Protein AF-A0A7S3ZC13-F1 (afdb_monomer)

Nearest PDB structures (foldseek):
  8b70-assembly1_B  TM=1.501E-01  e=5.479E-01  Bacillus subtilis
  4a1s-assembly1_B  TM=1.404E-01  e=5.364E+00  Drosophila melanogaster
  8c5v-assembly1_I  TM=1.563E-01  e=8.774E+00  Escherichia coli

InterPro domains:
  IPR002076 ELO family [PF01151] (96-316)
  IPR002076 ELO family [PTHR11157] (96-316)
  IPR002641 Patatin-like phospholipase domain [PS51635] (334-458)
  IPR016035 Acyl transferase/acyl hydrolase/lysophospholipase [SSF52151] (327-449)

Foldseek 3Di:
DPPDPPPDDDDDPDPPPDDDDPPVVVPDPPVVVVVVVVCVVVVLVVPPPVPDQPADPVLQPVLLVVLVVVVVVLVVCLVVVLVVLPDLQAAPDDPVVLVVLLVVLVCCLVVLLVVLVPDDQPPPSLLSSLLSLLVSLLVLLVCLLVQLVVLCVVVVHDQAQWALDSDSSQSSQLSSLNSLLVCLSVVSVVSVSCSSNSVSVVVDPLNSVLSSLSNVLSSVCRNVSVSGTNVSNLSNLVSVLSSVVSVLVNCVSSVPPCSVVCVVVSLVSLLVSLVVQLVRLVRCCVNVRDPNVSSVSSNVSSVVSNVVSVVVVVVVVVVVVVVVVVVVQQADEAEFEADALPLVVCLVVLVCCLPPPVVVDDLSRYAYEYEHSSLVSSLCSLQSHDSVVVVVLSVVCCVVCVPPVVVVVVSVVVVCVVPDDPCSLVSQAQRYKYFDWDQDPDPVRTDTDIDGRHHPPD

Radius of gyration: 31.97 Å; Cα contacts (8 Å, |Δi|>4): 450; chains: 1; bounding box: 85×55×92 Å

Mean predicted aligned error: 16.52 Å

Structure (mmCIF, N/CA/C/O backbone):
data_AF-A0A7S3ZC13-F1
#
_entry.id   AF-A0A7S3ZC13-F1
#
loop_
_atom_site.group_PDB
_atom_site.id
_atom_site.type_symbol
_atom_site.label_atom_id
_atom_site.label_alt_id
_atom_site.label_comp_id
_atom_site.label_asym_id
_atom_site.label_entity_id
_atom_site.label_seq_id
_atom_site.pdbx_PDB_ins_code
_atom_site.Cartn_x
_atom_site.Cartn_y
_atom_site.Cartn_z
_atom_site.occupancy
_atom_site.B_iso_or_equiv
_atom_site.auth_seq_id
_atom_site.auth_comp_id
_atom_site.auth_asym_id
_atom_site.auth_atom_id
_atom_site.pdbx_PDB_model_num
ATOM 1 N N . LYS A 1 1 ? 9.645 36.522 64.845 1.00 43.78 1 LYS A N 1
ATOM 2 C CA . LYS A 1 1 ? 9.062 35.407 64.050 1.00 43.78 1 LYS A CA 1
ATOM 3 C C . LYS A 1 1 ? 9.602 35.444 62.612 1.00 43.78 1 LYS A C 1
ATOM 5 O O . LYS A 1 1 ? 8.869 35.738 61.684 1.00 43.78 1 LYS A O 1
ATOM 10 N N . LYS A 1 2 ? 10.913 35.208 62.450 1.00 34.41 2 LYS A N 1
ATOM 11 C CA . LYS A 1 2 ? 11.690 35.435 61.213 1.00 34.41 2 LYS A CA 1
ATOM 12 C C . LYS A 1 2 ? 12.546 34.200 60.860 1.00 34.41 2 LYS A C 1
ATOM 14 O O . LYS A 1 2 ? 13.740 34.330 60.644 1.00 34.41 2 LYS A O 1
ATOM 19 N N . LYS A 1 3 ? 11.947 32.998 60.901 1.00 32.59 3 LYS A N 1
ATOM 20 C CA . LYS A 1 3 ? 12.591 31.703 60.562 1.00 32.59 3 LYS A CA 1
ATOM 21 C C . LYS A 1 3 ? 11.597 30.631 60.058 1.00 32.59 3 LYS A C 1
ATOM 23 O O . LYS A 1 3 ? 11.705 29.467 60.412 1.00 32.59 3 LYS A O 1
ATOM 28 N N . ALA A 1 4 ? 10.603 31.010 59.253 1.00 34.19 4 ALA A N 1
ATOM 29 C CA . ALA A 1 4 ? 9.695 30.030 58.628 1.00 34.19 4 ALA A CA 1
ATOM 30 C C . ALA A 1 4 ? 9.210 30.439 57.223 1.00 34.19 4 ALA A C 1
ATOM 32 O O . ALA A 1 4 ? 8.147 30.010 56.794 1.00 34.19 4 ALA A O 1
ATOM 33 N N . TYR A 1 5 ? 9.972 31.283 56.515 1.00 33.34 5 TYR A N 1
ATOM 34 C CA . TYR A 1 5 ? 9.630 31.743 55.158 1.00 33.34 5 TYR A CA 1
ATOM 35 C C . TYR A 1 5 ? 10.739 31.474 54.120 1.00 33.34 5 TYR A C 1
ATOM 37 O O . TYR A 1 5 ? 10.639 31.879 52.969 1.00 33.34 5 TYR A O 1
ATOM 45 N N . GLU A 1 6 ? 11.783 30.733 54.499 1.00 33.25 6 GLU A N 1
ATOM 46 C CA . GLU A 1 6 ? 12.906 30.366 53.629 1.00 33.25 6 GLU A CA 1
ATOM 47 C C . GLU A 1 6 ? 13.154 28.856 53.725 1.00 33.25 6 GLU A C 1
ATOM 49 O O . GLU A 1 6 ? 14.005 28.421 54.489 1.00 33.25 6 GLU A O 1
ATOM 54 N N . ALA A 1 7 ? 12.350 28.054 53.018 1.00 32.09 7 ALA A N 1
ATOM 55 C CA . ALA A 1 7 ? 12.712 26.711 52.530 1.00 32.09 7 ALA A CA 1
ATOM 56 C C . ALA A 1 7 ? 11.503 26.032 51.862 1.00 32.09 7 ALA A C 1
ATOM 58 O O . ALA A 1 7 ? 10.883 25.144 52.441 1.00 32.09 7 ALA A O 1
ATOM 59 N N . LYS A 1 8 ? 11.161 26.473 50.645 1.00 30.19 8 LYS A N 1
ATOM 60 C CA . LYS A 1 8 ? 10.723 25.628 49.509 1.00 30.19 8 LYS A CA 1
ATOM 61 C C . LYS A 1 8 ? 10.371 26.522 48.313 1.00 30.19 8 LYS A C 1
ATOM 63 O O . LYS A 1 8 ? 9.253 26.548 47.817 1.00 30.19 8 LYS A O 1
ATOM 68 N N . GLN A 1 9 ? 11.378 27.265 47.855 1.00 28.39 9 GLN A N 1
ATOM 69 C CA . GLN A 1 9 ? 11.476 27.676 46.460 1.00 28.39 9 GLN A CA 1
ATOM 70 C C . GLN A 1 9 ? 11.998 26.475 45.661 1.00 28.39 9 GLN A C 1
ATOM 72 O O . GLN A 1 9 ? 13.132 26.045 45.857 1.00 28.39 9 GLN A O 1
ATOM 77 N N . ALA A 1 10 ? 11.182 25.951 44.755 1.00 30.58 10 ALA A N 1
ATOM 78 C CA . ALA A 1 10 ? 11.646 25.246 43.568 1.00 30.58 10 ALA A CA 1
ATOM 79 C C . ALA A 1 10 ? 10.995 25.969 42.380 1.00 30.58 10 ALA A C 1
ATOM 81 O O . ALA A 1 10 ? 9.771 25.915 42.264 1.00 30.58 10 ALA A O 1
ATOM 82 N N . PRO A 1 11 ? 11.746 26.719 41.555 1.00 35.06 11 PRO A N 1
ATOM 83 C CA . PRO A 1 11 ? 11.148 27.455 40.457 1.00 35.06 11 PRO A CA 1
ATOM 84 C C . PRO A 1 11 ? 10.954 26.548 39.239 1.00 35.06 11 PRO A C 1
ATOM 86 O O . PRO A 1 11 ? 11.891 25.910 38.751 1.00 35.06 11 PRO A O 1
ATOM 89 N N . GLU A 1 12 ? 9.718 26.542 38.740 1.00 30.53 12 GLU A N 1
ATOM 90 C CA . GLU A 1 12 ? 9.363 26.197 37.368 1.00 30.53 12 GLU A CA 1
ATOM 91 C C . GLU A 1 12 ? 10.327 26.894 36.397 1.00 30.53 12 GLU A C 1
ATOM 93 O O . GLU A 1 12 ? 10.377 28.121 36.304 1.00 30.53 12 GLU A O 1
ATOM 98 N N . LYS A 1 13 ? 11.114 26.116 35.649 1.00 29.08 13 LYS A N 1
ATOM 99 C CA . LYS A 1 13 ? 11.824 26.645 34.483 1.00 29.08 13 LYS A CA 1
ATOM 100 C C . LYS A 1 13 ? 10.808 26.855 33.363 1.00 29.08 13 LYS A C 1
ATOM 102 O O . LYS A 1 13 ? 10.473 25.919 32.641 1.00 29.08 13 LYS A O 1
ATOM 107 N N . GLU A 1 14 ? 10.360 28.099 33.212 1.00 30.77 14 GLU A N 1
ATOM 108 C CA . GLU A 1 14 ? 9.774 28.622 31.979 1.00 30.77 14 GLU A CA 1
ATOM 109 C C . GLU A 1 14 ? 10.664 28.255 30.780 1.00 30.77 14 GLU A C 1
ATOM 111 O O . GLU A 1 14 ? 11.747 28.813 30.577 1.00 30.77 14 GLU A O 1
ATOM 116 N N . LEU A 1 15 ? 10.195 27.335 29.938 1.00 29.97 15 LEU A N 1
ATOM 117 C CA . LEU A 1 15 ? 10.777 27.094 28.625 1.00 29.97 15 LEU A CA 1
ATOM 118 C C . LEU A 1 15 ? 10.299 28.212 27.682 1.00 29.97 15 LEU A C 1
ATOM 120 O O . LEU A 1 15 ? 9.335 28.054 26.934 1.00 29.97 15 LEU A O 1
ATOM 124 N N . LYS A 1 16 ? 10.949 29.382 27.742 1.00 28.97 16 LYS A N 1
ATOM 125 C CA . LYS A 1 16 ? 10.733 30.469 26.776 1.00 28.97 16 LYS A CA 1
ATOM 126 C C . LYS A 1 16 ? 11.068 29.966 25.368 1.00 28.97 16 LYS A C 1
ATOM 128 O O . LYS A 1 16 ? 12.236 29.846 25.001 1.00 28.97 16 LYS A O 1
ATOM 133 N N . LEU A 1 17 ? 10.032 29.703 24.568 1.00 31.14 17 LEU A N 1
ATOM 134 C CA . LEU A 1 17 ? 10.110 29.535 23.116 1.00 31.14 17 LEU A CA 1
ATOM 135 C C . LEU A 1 17 ? 10.684 30.821 22.496 1.00 31.14 17 LEU A C 1
ATOM 137 O O . LEU A 1 17 ? 9.957 31.761 22.176 1.00 31.14 17 LEU A O 1
ATOM 141 N N . ARG A 1 18 ? 12.008 30.874 22.318 1.00 29.25 18 ARG A N 1
ATOM 142 C CA . ARG A 1 18 ? 12.646 31.870 21.452 1.00 29.25 18 ARG A CA 1
ATOM 143 C C . ARG A 1 18 ? 12.313 31.518 20.002 1.00 29.25 18 ARG A C 1
ATOM 145 O O . ARG A 1 18 ? 12.818 30.537 19.462 1.00 29.25 18 ARG A O 1
ATOM 152 N N . ARG A 1 19 ? 11.443 32.314 19.371 1.00 29.83 19 ARG A N 1
ATOM 153 C CA . ARG A 1 19 ? 11.286 32.338 17.911 1.00 29.83 19 ARG A CA 1
ATOM 154 C C . ARG A 1 19 ? 12.602 32.828 17.309 1.00 29.83 19 ARG A C 1
ATOM 156 O O . ARG A 1 19 ? 12.930 34.003 17.438 1.00 29.83 19 ARG A O 1
ATOM 163 N N . PHE A 1 20 ? 13.350 31.935 16.671 1.00 33.53 20 PHE A N 1
ATOM 164 C CA . PHE A 1 20 ? 14.497 32.321 15.858 1.00 33.53 20 PHE A CA 1
ATOM 165 C C . PHE A 1 20 ? 13.997 32.840 14.505 1.00 33.53 20 PHE A C 1
ATOM 167 O O . PHE A 1 20 ? 13.325 32.128 13.762 1.00 33.53 20 PHE A O 1
ATOM 174 N N . SER A 1 21 ? 14.294 34.108 14.220 1.00 32.41 21 SER A N 1
ATOM 175 C CA . SER A 1 21 ? 14.144 34.726 12.901 1.00 32.41 21 SER A CA 1
ATOM 176 C C . SER A 1 21 ? 15.187 34.130 11.947 1.00 32.41 21 SER A C 1
ATOM 178 O O . SER A 1 21 ? 16.355 33.994 12.315 1.00 32.41 21 SER A O 1
ATOM 180 N N . GLY A 1 22 ? 14.775 33.779 10.724 1.00 35.50 22 GLY A N 1
ATOM 181 C CA . GLY A 1 22 ? 15.586 33.070 9.721 1.00 35.50 22 GLY A CA 1
ATOM 182 C C . GLY A 1 22 ? 16.883 33.765 9.284 1.00 35.50 22 GLY A C 1
ATOM 183 O O . GLY A 1 22 ? 17.687 33.151 8.593 1.00 35.50 22 GLY A O 1
ATOM 184 N N . ALA A 1 23 ? 17.134 35.002 9.719 1.00 36.66 23 ALA A N 1
ATOM 185 C CA . ALA A 1 23 ? 18.341 35.753 9.385 1.00 36.66 23 ALA A CA 1
ATOM 186 C C . ALA A 1 23 ? 19.581 35.387 10.233 1.00 36.66 23 ALA A C 1
ATOM 188 O O . ALA A 1 23 ? 20.696 35.687 9.822 1.00 36.66 23 ALA A O 1
ATOM 189 N N . GLN A 1 24 ? 19.430 34.712 11.383 1.00 34.50 24 GLN A N 1
ATOM 190 C CA . GLN A 1 24 ? 20.571 34.352 12.253 1.00 34.50 24 GLN A CA 1
ATOM 191 C C . GLN A 1 24 ? 21.205 32.982 11.943 1.00 34.50 24 GLN A C 1
ATOM 193 O O . GLN A 1 24 ? 22.245 32.645 12.501 1.00 34.50 24 GLN A O 1
ATOM 198 N N . LEU A 1 25 ? 20.622 32.192 11.036 1.00 38.47 25 LEU A N 1
ATOM 199 C CA . LEU A 1 25 ? 21.144 30.870 10.651 1.00 38.47 25 LEU A CA 1
ATOM 200 C C . LEU A 1 25 ? 22.277 30.926 9.610 1.00 38.47 25 LEU A C 1
ATOM 202 O O . LEU A 1 25 ? 22.952 29.924 9.403 1.00 38.47 25 LEU A O 1
ATOM 206 N N . LEU A 1 26 ? 22.518 32.086 8.991 1.00 39.28 26 LEU A N 1
ATOM 207 C CA . LEU A 1 26 ? 23.542 32.276 7.954 1.00 39.28 26 LEU A CA 1
ATOM 208 C C . LEU A 1 26 ? 24.951 32.577 8.499 1.00 39.28 26 LEU A C 1
ATOM 210 O O . LEU A 1 26 ? 25.887 32.681 7.715 1.00 39.28 26 LEU A O 1
ATOM 214 N N . GLN A 1 27 ? 25.125 32.705 9.820 1.00 37.88 27 GLN A N 1
ATOM 215 C CA . GLN A 1 27 ? 26.427 32.995 10.445 1.00 37.88 27 GLN A CA 1
ATOM 216 C C . GLN A 1 27 ? 27.165 31.757 10.979 1.00 37.88 27 GLN A C 1
ATOM 218 O O . GLN A 1 27 ? 28.266 31.893 11.507 1.00 37.88 27 GLN A O 1
ATOM 223 N N . TYR A 1 28 ? 26.602 30.553 10.845 1.00 36.81 28 TYR A N 1
ATOM 224 C CA . TYR A 1 28 ? 27.272 29.334 11.299 1.00 36.81 28 TYR A CA 1
ATOM 225 C C . TYR A 1 28 ? 28.064 28.684 10.155 1.00 36.81 28 TYR A C 1
ATOM 227 O O . TYR A 1 28 ? 27.496 28.461 9.084 1.00 36.81 28 TYR A O 1
ATOM 235 N N . PRO A 1 29 ? 29.355 28.354 10.355 1.00 37.12 29 PRO A N 1
ATOM 236 C CA . PRO A 1 29 ? 30.150 27.680 9.334 1.00 37.12 29 PRO A CA 1
ATOM 237 C C . PRO A 1 29 ? 29.512 26.333 8.955 1.00 37.12 29 PRO A C 1
ATOM 239 O O . PRO A 1 29 ? 29.055 25.580 9.820 1.00 37.12 29 PRO A O 1
ATOM 242 N N . LEU A 1 30 ? 29.463 26.040 7.646 1.00 42.38 30 LEU A N 1
ATOM 243 C CA . LEU A 1 30 ? 28.778 24.871 7.067 1.00 42.38 30 LEU A CA 1
ATOM 244 C C . LEU A 1 30 ? 29.210 23.532 7.696 1.00 42.38 30 LEU A C 1
ATOM 246 O O . LEU A 1 30 ? 28.411 22.596 7.753 1.00 42.38 30 LEU A O 1
ATOM 250 N N . GLU A 1 31 ? 30.440 23.452 8.206 1.00 38.66 31 GLU A N 1
ATOM 251 C CA . GLU A 1 31 ? 31.000 22.249 8.829 1.00 38.66 31 GLU A CA 1
ATOM 252 C C . GLU A 1 31 ? 30.248 21.838 10.108 1.00 38.66 31 GLU A C 1
ATOM 254 O O . GLU A 1 31 ? 29.970 20.651 10.312 1.00 38.66 31 GLU A O 1
ATOM 259 N N . THR A 1 32 ? 29.789 22.802 10.914 1.00 39.16 32 THR A N 1
ATOM 260 C CA . THR A 1 32 ? 29.054 22.535 12.162 1.00 39.16 32 THR A CA 1
ATOM 261 C C . THR A 1 32 ? 27.643 22.007 11.888 1.00 39.16 32 THR A C 1
ATOM 263 O O . THR A 1 32 ? 27.144 21.138 12.600 1.00 39.16 32 THR A O 1
ATOM 266 N N . ILE A 1 33 ? 26.999 22.461 10.807 1.00 42.16 33 ILE A N 1
ATOM 267 C CA . ILE A 1 33 ? 25.664 21.983 10.405 1.00 42.16 33 ILE A CA 1
ATOM 268 C C . ILE A 1 33 ? 25.746 20.546 9.869 1.00 42.16 33 ILE A C 1
ATOM 270 O O . ILE A 1 33 ? 24.846 19.736 10.115 1.00 42.16 33 ILE A O 1
ATOM 274 N N . THR A 1 34 ? 26.840 20.187 9.188 1.00 40.75 34 THR A N 1
ATOM 275 C CA . THR A 1 34 ? 27.071 18.807 8.741 1.00 40.75 34 THR A CA 1
ATOM 276 C C . THR A 1 34 ? 27.433 17.850 9.877 1.00 40.75 34 THR A C 1
ATOM 278 O O . THR A 1 34 ? 26.981 16.702 9.839 1.00 40.75 34 THR A O 1
ATOM 281 N N . SER A 1 35 ? 28.155 18.302 10.915 1.00 33.19 35 SER A N 1
ATOM 282 C CA . SER A 1 35 ? 28.456 17.465 12.089 1.00 33.19 35 SER A CA 1
ATOM 283 C C . SER A 1 35 ? 27.197 17.203 12.920 1.00 33.19 35 SER A C 1
ATOM 285 O O . SER A 1 35 ? 26.886 16.048 13.183 1.00 33.19 35 SER A O 1
ATOM 287 N N . ILE A 1 36 ? 26.371 18.223 13.186 1.00 42.59 36 ILE A N 1
ATOM 288 C CA . ILE A 1 36 ? 25.119 18.067 13.951 1.00 42.59 36 ILE A CA 1
ATOM 289 C C . ILE A 1 36 ? 24.152 17.094 13.256 1.00 42.59 36 ILE A C 1
ATOM 291 O O . ILE A 1 36 ? 23.422 16.352 13.915 1.00 42.59 36 ILE A O 1
ATOM 295 N N . ARG A 1 37 ? 24.155 17.037 11.916 1.00 43.69 37 ARG A N 1
ATOM 296 C CA . ARG A 1 37 ? 23.318 16.094 11.156 1.00 43.69 37 ARG A CA 1
ATOM 297 C C . ARG A 1 37 ? 23.887 14.672 11.152 1.00 43.69 37 ARG A C 1
ATOM 299 O O . ARG A 1 37 ? 23.103 13.727 11.221 1.00 43.69 37 ARG A O 1
ATOM 306 N N . ARG A 1 38 ? 25.215 14.507 11.104 1.00 33.25 38 ARG A N 1
ATOM 307 C CA . ARG A 1 38 ? 25.875 13.197 11.261 1.00 33.25 38 ARG A CA 1
ATOM 308 C C . ARG A 1 38 ? 25.714 12.659 12.676 1.00 33.25 38 ARG A C 1
ATOM 310 O O . ARG A 1 38 ? 25.362 11.497 12.809 1.00 33.25 38 ARG A O 1
ATOM 317 N N . ASP A 1 39 ? 25.852 13.499 13.693 1.00 34.44 39 ASP A N 1
ATOM 318 C CA . ASP A 1 39 ? 25.730 13.119 15.102 1.00 34.44 39 ASP A CA 1
ATOM 319 C C . ASP A 1 39 ? 24.271 12.892 15.517 1.00 34.44 39 ASP A C 1
ATOM 321 O O . ASP A 1 39 ? 24.003 12.068 16.381 1.00 34.44 39 ASP A O 1
ATOM 325 N N . ALA A 1 40 ? 23.295 13.523 14.855 1.00 41.38 40 ALA A N 1
ATOM 326 C CA . ALA A 1 40 ? 21.880 13.182 15.028 1.00 41.38 40 ALA A CA 1
ATOM 327 C C . ALA A 1 40 ? 21.514 11.835 14.376 1.00 41.38 40 ALA A C 1
ATOM 329 O O . ALA A 1 40 ? 20.685 11.098 14.907 1.00 41.38 40 ALA A O 1
ATOM 330 N N . VAL A 1 41 ? 22.131 11.497 13.237 1.00 38.53 41 VAL A N 1
ATOM 331 C CA . VAL A 1 41 ? 21.917 10.211 12.549 1.00 38.53 41 VAL A CA 1
ATOM 332 C C . VAL A 1 41 ? 22.681 9.079 13.244 1.00 38.53 41 VAL A C 1
ATOM 334 O O . VAL A 1 41 ? 22.122 8.005 13.437 1.00 38.53 41 VAL A O 1
ATOM 337 N N . LEU A 1 42 ? 23.915 9.324 13.691 1.00 37.47 42 LEU A N 1
ATOM 338 C CA . LEU A 1 42 ? 24.729 8.377 14.458 1.00 37.47 42 LEU A CA 1
ATOM 339 C C . LEU A 1 42 ? 24.248 8.268 15.910 1.00 37.47 42 LEU A C 1
ATOM 341 O O . LEU A 1 42 ? 24.175 7.168 16.441 1.00 37.47 42 LEU A O 1
ATOM 345 N N . GLY A 1 43 ? 23.800 9.361 16.528 1.00 34.81 43 GLY A N 1
ATOM 346 C CA . GLY A 1 43 ? 23.168 9.368 17.851 1.00 34.81 43 GLY A CA 1
ATOM 347 C C . GLY A 1 43 ? 21.818 8.648 17.881 1.00 34.81 43 GLY A C 1
ATOM 348 O O . GLY A 1 43 ? 21.475 8.036 18.890 1.00 34.81 43 GLY A O 1
ATOM 349 N N . ALA A 1 44 ? 21.081 8.624 16.762 1.00 38.88 44 ALA A N 1
ATOM 350 C CA . ALA A 1 44 ? 19.893 7.781 16.615 1.00 38.88 44 ALA A CA 1
ATOM 351 C C . ALA A 1 44 ? 20.225 6.276 16.564 1.00 38.88 44 ALA A C 1
ATOM 353 O O . ALA A 1 44 ? 19.376 5.466 16.931 1.00 38.88 44 ALA A O 1
ATOM 354 N N . PHE A 1 45 ? 21.446 5.905 16.158 1.00 39.03 45 PHE A N 1
ATOM 355 C CA . PHE A 1 45 ? 21.950 4.529 16.220 1.00 39.03 45 PHE A CA 1
ATOM 356 C C . PHE A 1 45 ? 22.600 4.197 17.578 1.00 39.03 45 PHE A C 1
ATOM 358 O O . PHE A 1 45 ? 22.425 3.085 18.069 1.00 39.03 45 PHE A O 1
ATOM 365 N N . SER A 1 46 ? 23.273 5.153 18.229 1.00 34.88 46 SER A N 1
ATOM 366 C CA . SER A 1 46 ? 23.951 4.957 19.525 1.00 34.88 46 SER A CA 1
ATOM 367 C C . SER A 1 46 ? 23.026 4.983 20.752 1.00 34.88 46 SER A C 1
ATOM 369 O O . SER A 1 46 ? 23.438 4.557 21.824 1.00 34.88 46 SER A O 1
ATOM 371 N N . LEU A 1 47 ? 21.773 5.439 20.622 1.00 38.97 47 LEU A N 1
ATOM 372 C CA . LEU A 1 47 ? 20.758 5.380 21.692 1.00 38.97 47 LEU A CA 1
ATOM 373 C C . LEU A 1 47 ? 20.050 4.019 21.807 1.00 38.97 47 LEU A C 1
ATOM 375 O O . LEU A 1 47 ? 19.114 3.868 22.594 1.00 38.97 47 LEU A O 1
ATOM 379 N N . MET A 1 48 ? 20.474 3.021 21.032 1.00 40.19 48 MET A N 1
ATOM 380 C CA . MET A 1 48 ? 19.989 1.655 21.170 1.00 40.19 48 MET A CA 1
ATOM 381 C C . MET A 1 48 ? 20.779 0.961 22.288 1.00 40.19 48 MET A C 1
ATOM 383 O O . MET A 1 48 ? 21.700 0.187 22.036 1.00 40.19 48 MET A O 1
ATOM 387 N N . GLU A 1 49 ? 20.428 1.240 23.546 1.00 41.72 49 GLU A N 1
ATOM 388 C CA . GLU A 1 49 ? 20.760 0.323 24.636 1.00 41.72 49 GLU A CA 1
ATOM 389 C C . GLU A 1 49 ? 20.141 -1.039 24.282 1.00 41.72 49 GLU A C 1
ATOM 391 O O . GLU A 1 49 ? 18.949 -1.279 24.467 1.00 41.72 49 GLU A O 1
ATOM 396 N N . LEU A 1 50 ? 20.957 -1.943 23.731 1.00 44.09 50 LEU A N 1
ATOM 397 C CA . LEU A 1 50 ? 20.610 -3.314 23.325 1.00 44.09 50 LEU A CA 1
ATOM 398 C C . LEU A 1 50 ? 20.058 -4.186 24.476 1.00 44.09 50 LEU A C 1
ATOM 400 O O . LEU A 1 50 ? 19.784 -5.366 24.274 1.00 44.09 50 LEU A O 1
ATOM 404 N N . LYS A 1 51 ? 19.894 -3.627 25.681 1.00 40.06 51 LYS A N 1
ATOM 405 C CA . LYS A 1 51 ? 19.513 -4.328 26.909 1.00 40.06 51 LYS A CA 1
ATOM 406 C C . LYS A 1 51 ? 18.004 -4.526 27.089 1.00 40.06 51 LYS A C 1
ATOM 408 O O . LYS A 1 51 ? 17.627 -5.392 27.866 1.00 40.06 51 LYS A O 1
ATOM 413 N N . GLU A 1 52 ? 17.154 -3.812 26.347 1.00 50.72 52 GLU A N 1
ATOM 414 C CA . GLU A 1 52 ? 15.688 -3.973 26.418 1.00 50.72 52 GLU A CA 1
ATOM 415 C C . GLU A 1 52 ? 15.014 -4.004 25.037 1.00 50.72 52 GLU A C 1
ATOM 417 O O . GLU A 1 52 ? 13.964 -3.400 24.812 1.00 50.72 52 GLU A O 1
ATOM 422 N N . LEU A 1 53 ? 15.596 -4.714 24.067 1.00 57.09 53 LEU A N 1
ATOM 423 C CA . LEU A 1 53 ? 14.837 -5.057 22.865 1.00 57.09 53 LEU A CA 1
ATOM 424 C C . LEU A 1 53 ? 13.767 -6.096 23.235 1.00 57.09 53 LEU A C 1
ATOM 426 O O . LEU A 1 53 ? 14.118 -7.182 23.692 1.00 57.09 53 LEU A O 1
ATOM 430 N N . PRO A 1 54 ? 12.468 -5.817 23.016 1.00 65.12 54 PRO A N 1
ATOM 431 C CA . PRO A 1 54 ? 11.382 -6.759 23.285 1.00 65.12 54 PRO A CA 1
ATOM 432 C C . PRO A 1 54 ? 11.323 -7.814 22.167 1.00 65.12 54 PRO A C 1
ATOM 434 O O . PRO A 1 54 ? 10.353 -7.875 21.408 1.00 65.12 54 PRO A O 1
ATOM 437 N N . VAL A 1 55 ? 12.414 -8.558 21.991 1.00 71.44 55 VAL A N 1
ATOM 438 C CA . VAL A 1 55 ? 12.640 -9.502 20.896 1.00 71.44 55 VAL A CA 1
ATOM 439 C C . VAL A 1 55 ? 13.191 -10.787 21.494 1.00 71.44 55 VAL A C 1
ATOM 441 O O . VAL A 1 55 ? 14.272 -10.796 22.079 1.00 71.44 55 VAL A O 1
ATOM 444 N N . ASN A 1 56 ? 12.462 -11.887 21.334 1.00 78.31 56 ASN A N 1
ATOM 445 C CA . ASN A 1 56 ? 12.944 -13.190 21.770 1.00 78.31 56 ASN A CA 1
ATOM 446 C C . ASN A 1 56 ? 13.859 -13.805 20.696 1.00 78.31 56 ASN A C 1
ATOM 448 O O . ASN A 1 56 ? 13.408 -14.137 19.597 1.00 78.31 56 ASN A O 1
ATOM 452 N N . LEU A 1 57 ? 15.147 -13.990 21.014 1.00 78.31 57 LEU A N 1
ATOM 453 C CA . LEU A 1 57 ? 16.140 -14.496 20.058 1.00 78.31 57 LEU A CA 1
ATOM 454 C C . LEU A 1 57 ? 15.807 -15.887 19.500 1.00 78.31 57 LEU A C 1
ATOM 456 O O . LEU A 1 57 ? 16.128 -16.165 18.344 1.00 78.31 57 LEU A O 1
ATOM 460 N N . GLN A 1 58 ? 15.126 -16.744 20.267 1.00 80.12 58 GLN A N 1
ATOM 461 C CA . GLN A 1 58 ? 14.779 -18.100 19.819 1.00 80.12 58 GLN A CA 1
ATOM 462 C C . GLN A 1 58 ? 13.826 -18.092 18.615 1.00 80.12 58 GLN A C 1
ATOM 464 O O . GLN A 1 58 ? 13.884 -18.979 17.765 1.00 80.12 58 GLN A O 1
ATOM 469 N N . HIS A 1 59 ? 12.989 -17.060 18.490 1.00 83.88 59 HIS A N 1
ATOM 470 C CA . HIS A 1 59 ? 12.022 -16.934 17.399 1.00 83.88 59 HIS A CA 1
ATOM 471 C C . HIS A 1 59 ? 12.577 -16.223 16.155 1.00 83.88 59 HIS A C 1
ATOM 473 O O . HIS A 1 59 ? 11.879 -16.133 15.146 1.00 83.88 59 HIS A O 1
ATOM 479 N N . LEU A 1 60 ? 13.828 -15.746 16.185 1.00 85.62 60 LEU A N 1
ATOM 480 C CA . LEU A 1 60 ? 14.465 -15.085 15.039 1.00 85.62 60 LEU A CA 1
ATOM 481 C C . LEU A 1 60 ? 15.065 -16.074 14.034 1.00 85.62 60 LEU A C 1
ATOM 483 O O . LEU A 1 60 ? 15.113 -15.779 12.840 1.00 85.62 60 LEU A O 1
ATOM 487 N N . LEU A 1 61 ? 15.512 -17.243 14.499 1.00 85.88 61 LEU A N 1
ATOM 488 C CA . LEU A 1 61 ? 16.330 -18.158 13.701 1.00 85.88 61 LEU A CA 1
ATOM 489 C C . LEU A 1 61 ? 15.596 -18.671 12.454 1.00 85.88 61 LEU A C 1
ATOM 491 O O . LEU A 1 61 ? 16.126 -18.584 11.349 1.00 85.88 61 LEU A O 1
ATOM 495 N N . LEU A 1 62 ? 14.354 -19.140 12.604 1.00 87.62 62 LEU A N 1
ATOM 496 C CA . LEU A 1 62 ? 13.573 -19.668 11.482 1.00 87.62 62 LEU A CA 1
ATOM 497 C C . LEU A 1 62 ? 13.243 -18.587 10.422 1.00 87.62 62 LEU A C 1
ATOM 499 O O . LEU A 1 62 ? 13.507 -18.830 9.242 1.00 87.62 62 LEU A O 1
ATOM 503 N N . PRO A 1 63 ? 12.746 -17.385 10.784 1.00 89.12 63 PRO A N 1
ATOM 504 C CA . PRO A 1 63 ? 12.579 -16.285 9.831 1.00 89.12 63 PRO A CA 1
ATOM 505 C C . PRO A 1 63 ? 13.874 -15.865 9.127 1.00 89.12 63 PRO A C 1
ATOM 507 O O . PRO A 1 63 ? 13.847 -15.590 7.926 1.00 89.12 63 PRO A O 1
ATOM 510 N N . ILE A 1 64 ? 15.005 -15.828 9.845 1.00 88.56 64 ILE A N 1
ATOM 511 C CA . ILE A 1 64 ? 16.310 -15.475 9.268 1.00 88.56 64 ILE A CA 1
ATOM 512 C C . ILE A 1 64 ? 16.734 -16.527 8.248 1.00 88.56 64 ILE A C 1
ATOM 514 O O . ILE A 1 64 ? 17.103 -16.169 7.132 1.00 88.56 64 ILE A O 1
ATOM 518 N N . LEU A 1 65 ? 16.638 -17.815 8.587 1.00 88.69 65 LEU A N 1
ATOM 519 C CA . LEU A 1 65 ? 16.939 -18.901 7.653 1.00 88.69 65 LEU A CA 1
ATOM 520 C C . LEU A 1 65 ? 16.042 -18.836 6.415 1.00 88.69 65 LEU A C 1
ATOM 522 O O . LEU A 1 65 ? 16.544 -18.967 5.302 1.00 88.69 65 LEU A O 1
ATOM 526 N N . GLY A 1 66 ? 14.747 -18.561 6.587 1.00 87.69 66 GLY A N 1
ATOM 527 C CA . GLY A 1 66 ? 13.813 -18.386 5.474 1.00 87.69 66 GLY A CA 1
ATOM 528 C C . GLY A 1 66 ? 14.194 -17.224 4.550 1.00 87.69 66 GLY A C 1
ATOM 529 O O . GLY A 1 66 ? 14.250 -17.395 3.332 1.00 87.69 66 GLY A O 1
ATOM 530 N N . CYS A 1 67 ? 14.517 -16.055 5.113 1.00 89.12 67 CYS A N 1
ATOM 531 C CA . CYS A 1 67 ? 14.942 -14.887 4.334 1.00 89.12 67 CYS A CA 1
ATOM 532 C C . CYS A 1 67 ? 16.294 -15.118 3.643 1.00 89.12 67 CYS A C 1
ATOM 534 O O . CYS A 1 67 ? 16.452 -14.765 2.475 1.00 89.12 67 CYS A O 1
ATOM 536 N N . SER A 1 68 ? 17.247 -15.755 4.325 1.00 85.50 68 SER A N 1
ATOM 537 C CA . SER A 1 68 ? 18.559 -16.109 3.773 1.00 85.50 68 SER A CA 1
ATOM 538 C C . SER A 1 68 ? 18.447 -17.138 2.652 1.00 85.50 68 SER A C 1
ATOM 540 O O . SER A 1 68 ? 19.075 -16.972 1.610 1.00 85.50 68 SER A O 1
ATOM 542 N N . ALA A 1 69 ? 17.606 -18.163 2.813 1.00 88.19 69 ALA A N 1
ATOM 543 C CA . ALA A 1 69 ? 17.334 -19.151 1.774 1.00 88.19 69 ALA A CA 1
ATOM 544 C C . ALA A 1 69 ? 16.678 -18.502 0.549 1.00 88.19 69 ALA A C 1
ATOM 546 O O . ALA A 1 69 ? 17.084 -18.760 -0.584 1.00 88.19 69 ALA A O 1
ATOM 547 N N . HIS A 1 70 ? 15.710 -17.607 0.764 1.00 89.00 70 HIS A N 1
ATOM 548 C CA . HIS A 1 70 ? 15.087 -16.855 -0.317 1.00 89.00 70 HIS A CA 1
ATOM 549 C C . HIS A 1 70 ? 16.091 -15.929 -1.028 1.00 89.00 70 HIS A C 1
ATOM 551 O O . HIS A 1 70 ? 16.134 -15.904 -2.257 1.00 89.00 70 HIS A O 1
ATOM 557 N N . LEU A 1 71 ? 16.952 -15.223 -0.288 1.00 87.25 71 LEU A N 1
ATOM 558 C CA . LEU A 1 71 ? 18.014 -14.397 -0.867 1.00 87.25 71 LEU A CA 1
ATOM 559 C C . LEU A 1 71 ? 19.009 -15.238 -1.676 1.00 87.25 71 LEU A C 1
ATOM 561 O O . LEU A 1 71 ? 19.333 -14.879 -2.806 1.00 87.25 71 LEU A O 1
ATOM 565 N N . ALA A 1 72 ? 19.457 -16.373 -1.135 1.00 85.56 72 ALA A N 1
ATOM 566 C CA . ALA A 1 72 ? 20.346 -17.299 -1.827 1.00 85.56 72 ALA A CA 1
ATOM 567 C C . ALA A 1 72 ? 19.699 -17.832 -3.112 1.00 85.56 72 ALA A C 1
ATOM 569 O O . ALA A 1 72 ? 20.333 -17.826 -4.163 1.00 85.56 72 ALA A O 1
ATOM 570 N N . MET A 1 73 ? 18.419 -18.212 -3.062 1.00 86.75 73 MET A N 1
ATOM 571 C CA . MET A 1 73 ? 17.646 -18.612 -4.239 1.00 86.75 73 MET A CA 1
ATOM 572 C C . MET A 1 73 ? 17.608 -17.498 -5.292 1.00 86.75 73 MET A C 1
ATOM 574 O O . MET A 1 73 ? 17.870 -17.763 -6.463 1.00 86.75 73 MET A O 1
ATOM 578 N N . MET A 1 74 ? 17.350 -16.252 -4.887 1.00 83.50 74 MET A N 1
ATOM 579 C CA . MET A 1 74 ? 17.315 -15.092 -5.785 1.00 83.50 74 MET A CA 1
ATOM 580 C C . MET A 1 74 ? 18.677 -14.800 -6.424 1.00 83.50 74 MET A C 1
ATOM 582 O O . MET A 1 74 ? 18.749 -14.542 -7.626 1.00 83.50 74 MET A O 1
ATOM 586 N N . LEU A 1 75 ? 19.766 -14.890 -5.658 1.00 82.50 75 LEU A N 1
ATOM 587 C CA . LEU A 1 75 ? 21.132 -14.710 -6.159 1.00 82.50 75 LEU A CA 1
ATOM 588 C C . LEU A 1 75 ? 21.553 -15.849 -7.096 1.00 82.50 75 LEU A C 1
ATOM 590 O O . LEU A 1 75 ? 22.100 -15.590 -8.169 1.00 82.50 75 LEU A O 1
ATOM 594 N N . MET A 1 76 ? 21.246 -17.099 -6.735 1.00 82.69 76 MET A N 1
ATOM 595 C CA . MET A 1 76 ? 21.472 -18.262 -7.595 1.00 82.69 76 MET A CA 1
ATOM 596 C C . MET A 1 76 ? 20.703 -18.133 -8.903 1.00 82.69 76 MET A C 1
ATOM 598 O O . MET A 1 76 ? 21.253 -18.416 -9.965 1.00 82.69 76 MET A O 1
ATOM 602 N N . TRP A 1 77 ? 19.452 -17.675 -8.852 1.00 77.81 77 TRP A N 1
ATOM 603 C CA . TRP A 1 77 ? 18.682 -17.389 -10.054 1.00 77.81 77 TRP A CA 1
ATOM 604 C C . TRP A 1 77 ? 19.317 -16.269 -10.870 1.00 77.81 77 TRP A C 1
ATOM 606 O O . TRP A 1 77 ? 19.613 -16.500 -12.041 1.00 77.81 77 TRP A O 1
ATOM 616 N N . LYS A 1 78 ? 19.634 -15.114 -10.276 1.00 75.88 78 LYS A N 1
ATOM 617 C CA . LYS A 1 78 ? 20.332 -14.026 -10.981 1.00 75.88 78 LYS A CA 1
ATOM 618 C C . LYS A 1 78 ? 21.580 -14.537 -11.721 1.00 75.88 78 LYS A C 1
ATOM 620 O O . LYS A 1 78 ? 21.773 -14.215 -12.892 1.00 75.88 78 LYS A O 1
ATOM 625 N N . HIS A 1 79 ? 22.390 -15.374 -11.065 1.00 74.62 79 HIS A N 1
ATOM 626 C CA . HIS A 1 79 ? 23.609 -15.944 -11.643 1.00 74.62 79 HIS A CA 1
ATOM 627 C C . HIS A 1 79 ? 23.331 -16.990 -12.736 1.00 74.62 79 HIS A C 1
ATOM 629 O O . HIS A 1 79 ? 23.905 -16.920 -13.823 1.00 74.62 79 HIS A O 1
ATOM 635 N N . ARG A 1 80 ? 22.434 -17.953 -12.482 1.00 70.81 80 ARG A N 1
ATOM 636 C CA . ARG A 1 80 ? 22.102 -19.040 -13.418 1.00 70.81 80 ARG A CA 1
ATOM 637 C C . ARG A 1 80 ? 21.473 -18.507 -14.703 1.00 70.81 80 ARG A C 1
ATOM 639 O O . ARG A 1 80 ? 21.819 -18.970 -15.786 1.00 70.81 80 ARG A O 1
ATOM 646 N N . TRP A 1 81 ? 20.601 -17.510 -14.595 1.00 62.03 81 TRP A N 1
ATOM 647 C CA . TRP A 1 81 ? 19.942 -16.894 -15.746 1.00 62.03 81 TRP A CA 1
ATOM 648 C C . TRP A 1 81 ? 20.860 -15.950 -16.528 1.00 62.03 81 TRP A C 1
ATOM 650 O O . TRP A 1 81 ? 20.672 -15.790 -17.730 1.00 62.03 81 TRP A O 1
ATOM 660 N N . GLY A 1 82 ? 21.920 -15.416 -15.906 1.00 55.91 82 GLY A N 1
ATOM 661 C CA . GLY A 1 82 ? 22.972 -14.678 -16.611 1.00 55.91 82 GLY A CA 1
ATOM 662 C C . GLY A 1 82 ? 23.684 -15.477 -17.709 1.00 55.91 82 GLY A C 1
ATOM 663 O O . GLY A 1 82 ? 24.239 -14.872 -18.618 1.00 55.91 82 GLY A O 1
ATOM 664 N N . LYS A 1 83 ? 23.614 -16.815 -17.669 1.00 54.19 83 LYS A N 1
ATOM 665 C CA . LYS A 1 83 ? 24.193 -17.718 -18.679 1.00 54.19 83 LYS A CA 1
ATOM 666 C C . LYS A 1 83 ? 23.210 -18.125 -19.791 1.00 54.19 83 LYS A C 1
ATOM 668 O O . LYS A 1 83 ? 23.629 -18.680 -20.797 1.00 54.19 83 LYS A O 1
ATOM 673 N N . LEU A 1 84 ? 21.912 -17.847 -19.632 1.00 52.59 84 LEU A N 1
ATOM 674 C CA . LEU A 1 84 ? 20.820 -18.255 -20.535 1.00 52.59 84 LEU A CA 1
ATOM 675 C C . LEU A 1 84 ? 20.367 -17.121 -21.480 1.00 52.59 84 LEU A C 1
ATOM 677 O O . LEU A 1 84 ? 19.218 -17.099 -21.908 1.00 52.59 84 LEU A O 1
ATOM 681 N N . ALA A 1 85 ? 21.278 -16.199 -21.811 1.00 51.22 85 ALA A N 1
ATOM 682 C CA . ALA A 1 85 ? 21.084 -14.867 -22.408 1.00 51.22 85 ALA A CA 1
ATOM 683 C C . ALA A 1 85 ? 20.361 -14.757 -23.779 1.00 51.22 85 ALA A C 1
ATOM 685 O O . ALA A 1 85 ? 20.484 -13.735 -24.440 1.00 51.22 85 ALA A O 1
ATOM 686 N N . LYS A 1 86 ? 19.603 -15.764 -24.230 1.00 53.06 86 LYS A N 1
ATOM 687 C CA . LYS A 1 86 ? 18.843 -15.729 -25.494 1.00 53.06 86 LYS A CA 1
ATOM 688 C C . LYS A 1 86 ? 17.358 -15.362 -25.353 1.00 53.06 86 LYS A C 1
ATOM 690 O O . LYS A 1 86 ? 16.683 -15.257 -26.369 1.00 53.06 86 LYS A O 1
ATOM 695 N N . ASP A 1 87 ? 16.828 -15.181 -24.143 1.00 55.09 87 ASP A N 1
ATOM 696 C CA . ASP A 1 87 ? 15.445 -14.710 -23.945 1.00 55.09 87 ASP A CA 1
ATOM 697 C C . ASP A 1 87 ? 15.408 -13.703 -22.785 1.00 55.09 87 ASP A C 1
ATOM 699 O O . ASP A 1 87 ? 15.574 -14.111 -21.627 1.00 55.09 87 ASP A O 1
ATOM 703 N N . PRO A 1 88 ? 15.238 -12.394 -23.054 1.00 52.50 88 PRO A N 1
ATOM 704 C CA . PRO A 1 88 ? 15.203 -11.371 -22.025 1.00 52.50 88 PRO A CA 1
ATOM 705 C C . PRO A 1 88 ? 13.841 -11.409 -21.322 1.00 52.50 88 PRO A C 1
ATOM 707 O O . PRO A 1 88 ? 12.965 -10.577 -21.528 1.00 52.50 88 PRO A O 1
ATOM 710 N N . PHE A 1 89 ? 13.678 -12.408 -20.456 1.00 61.28 89 PHE A N 1
ATOM 711 C CA . PHE A 1 89 ? 12.782 -12.434 -19.296 1.00 61.28 89 PHE A CA 1
ATOM 712 C C . PHE A 1 89 ? 11.264 -12.330 -19.539 1.00 61.28 89 PHE A C 1
ATOM 714 O O . PHE A 1 89 ? 10.512 -12.491 -18.581 1.00 61.28 89 PHE A O 1
ATOM 721 N N . GLY A 1 90 ? 10.794 -12.119 -20.772 1.00 55.53 90 GLY A N 1
ATOM 722 C CA . GLY A 1 90 ? 9.387 -11.848 -21.083 1.00 55.53 90 GLY A CA 1
ATOM 723 C C . GLY A 1 90 ? 8.606 -13.008 -21.690 1.00 55.53 90 GLY A C 1
ATOM 724 O O . GLY A 1 90 ? 7.499 -13.328 -21.247 1.00 55.53 90 GLY A O 1
ATOM 725 N N . ARG A 1 91 ? 9.159 -13.681 -22.707 1.00 57.22 91 ARG A N 1
ATOM 726 C CA . ARG A 1 91 ? 8.359 -14.587 -23.553 1.00 57.22 91 ARG A CA 1
ATOM 727 C C . ARG A 1 91 ? 7.918 -15.848 -22.814 1.00 57.22 91 ARG A C 1
ATOM 729 O O . ARG A 1 91 ? 6.767 -16.264 -22.969 1.00 57.22 91 ARG A O 1
ATOM 736 N N . ARG A 1 92 ? 8.765 -16.375 -21.925 1.00 65.62 92 AR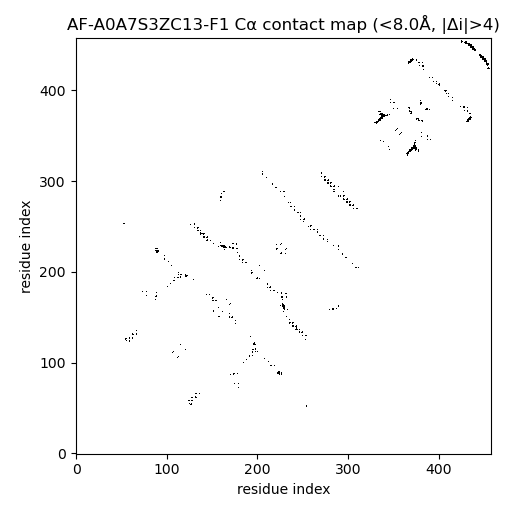G A N 1
ATOM 737 C CA . ARG A 1 92 ? 8.496 -17.564 -21.092 1.00 65.62 92 ARG A CA 1
ATOM 738 C C . ARG A 1 92 ? 7.779 -17.293 -19.764 1.00 65.62 92 ARG A C 1
ATOM 740 O O . ARG A 1 92 ? 7.597 -18.231 -18.995 1.00 65.62 92 ARG A O 1
ATOM 747 N N . LEU A 1 93 ? 7.358 -16.059 -19.463 1.00 76.88 93 LEU A N 1
ATOM 748 C CA . LEU A 1 93 ? 6.502 -15.804 -18.298 1.00 76.88 93 LEU A CA 1
ATOM 749 C C . LEU A 1 93 ? 5.110 -16.403 -18.537 1.00 76.88 93 LEU A C 1
ATOM 751 O O . LEU A 1 93 ? 4.408 -16.036 -19.489 1.00 76.88 93 LEU A O 1
ATOM 755 N N . TRP A 1 94 ? 4.729 -17.333 -17.665 1.00 83.19 94 TRP A N 1
ATOM 756 C CA . TRP A 1 94 ? 3.446 -18.020 -17.705 1.00 83.19 94 TRP A CA 1
ATOM 757 C C . TRP A 1 94 ? 2.388 -17.140 -17.043 1.00 83.19 94 TRP A C 1
ATOM 759 O O . TRP A 1 94 ? 2.573 -16.704 -15.914 1.00 83.19 94 TRP A O 1
ATOM 769 N N . VAL A 1 95 ? 1.256 -16.917 -17.714 1.00 87.88 95 VAL A N 1
ATOM 770 C CA . VAL A 1 95 ? 0.113 -16.169 -17.144 1.00 87.88 95 VAL A CA 1
ATOM 771 C C . VAL A 1 95 ? -0.442 -16.867 -15.892 1.00 87.88 95 VAL A C 1
ATOM 773 O O . VAL A 1 95 ? -1.021 -16.229 -15.015 1.00 87.88 95 VAL A O 1
ATOM 776 N N . SER A 1 96 ? -0.223 -18.179 -15.772 1.00 88.62 96 SER A N 1
ATOM 777 C CA . SER A 1 96 ? -0.647 -18.969 -14.619 1.00 88.62 96 SER A CA 1
ATOM 778 C C . SER A 1 96 ? -0.004 -18.518 -13.307 1.00 88.62 96 SER A C 1
ATOM 780 O O . SER A 1 96 ? -0.645 -18.658 -12.271 1.00 88.62 96 SER A O 1
ATOM 782 N N . THR A 1 97 ? 1.210 -17.949 -13.312 1.00 89.88 97 THR A N 1
ATOM 783 C CA . THR A 1 97 ? 1.880 -17.540 -12.067 1.00 89.88 97 THR A CA 1
ATOM 784 C C . THR A 1 97 ? 1.219 -16.326 -11.400 1.00 89.88 97 THR A C 1
ATOM 786 O O . THR A 1 97 ? 0.773 -16.488 -10.260 1.00 89.88 97 THR A O 1
ATOM 789 N N . PRO A 1 98 ? 1.043 -15.148 -12.041 1.00 93.44 98 PRO A N 1
ATOM 790 C CA . PRO A 1 98 ? 0.336 -14.033 -11.408 1.00 93.44 98 PRO A CA 1
ATOM 791 C C . PRO A 1 98 ? -1.119 -14.382 -11.090 1.00 93.44 98 PRO A C 1
ATOM 793 O O . PRO A 1 98 ? -1.638 -13.935 -10.067 1.00 93.44 98 PRO A O 1
ATOM 796 N N . LEU A 1 99 ? -1.765 -15.217 -11.914 1.00 94.25 99 LEU A N 1
ATOM 797 C CA . LEU A 1 99 ? -3.130 -15.676 -11.674 1.00 94.25 99 LEU A CA 1
ATOM 798 C C . LEU A 1 99 ? -3.229 -16.523 -10.402 1.00 94.25 99 LEU A C 1
ATOM 800 O O . LEU A 1 99 ? -4.022 -16.198 -9.520 1.00 94.25 99 LEU A O 1
ATOM 804 N N . LEU A 1 100 ? -2.398 -17.562 -10.278 1.00 94.62 100 LEU A N 1
ATOM 805 C CA . LEU A 1 100 ? -2.374 -18.444 -9.113 1.00 94.62 100 LEU A CA 1
ATOM 806 C C . LEU A 1 100 ? -2.137 -17.645 -7.830 1.00 94.62 100 LEU A C 1
ATOM 808 O O . LEU A 1 100 ? -2.908 -17.766 -6.882 1.00 94.62 100 LEU A O 1
ATOM 812 N N . PHE A 1 101 ? -1.116 -16.785 -7.807 1.00 93.81 101 PHE A N 1
ATOM 813 C CA . PHE A 1 101 ? -0.814 -15.974 -6.628 1.00 93.81 101 PHE A CA 1
ATOM 814 C C . PHE A 1 101 ? -1.911 -14.950 -6.318 1.00 93.81 101 PHE A C 1
ATOM 816 O O . PHE A 1 101 ? -2.191 -14.729 -5.144 1.00 93.81 101 PHE A O 1
ATOM 823 N N . SER A 1 102 ? -2.577 -14.371 -7.323 1.00 94.56 102 SER A N 1
ATOM 824 C CA . SER A 1 102 ? -3.716 -13.466 -7.100 1.00 94.56 102 SER A CA 1
ATOM 825 C C . SER A 1 102 ? -4.910 -14.199 -6.483 1.00 94.56 102 SER A C 1
ATOM 827 O O . SER A 1 102 ? -5.504 -13.714 -5.521 1.00 94.56 102 SER A O 1
ATOM 829 N N . VAL A 1 103 ? -5.243 -15.389 -6.995 1.00 94.06 103 VAL A N 1
ATOM 830 C CA . VAL A 1 103 ? -6.334 -16.220 -6.461 1.00 94.06 103 VAL A CA 1
ATOM 831 C C . VAL A 1 103 ? -6.013 -16.674 -5.041 1.00 94.06 103 VAL A C 1
ATOM 833 O O . VAL A 1 103 ? -6.850 -16.523 -4.149 1.00 94.06 103 VAL A O 1
ATOM 836 N N . LEU A 1 104 ? -4.796 -17.171 -4.803 1.00 93.00 104 LEU A N 1
ATOM 837 C CA . LEU A 1 104 ? -4.333 -17.554 -3.470 1.00 93.00 104 LEU A CA 1
ATOM 838 C C . LEU A 1 104 ? -4.358 -16.367 -2.507 1.00 93.00 104 LEU A C 1
ATOM 840 O O . LEU A 1 104 ? -4.802 -16.519 -1.374 1.00 93.00 104 LEU A O 1
ATOM 844 N N . TYR A 1 105 ? -3.941 -15.185 -2.959 1.00 93.62 105 TYR A N 1
ATOM 845 C CA . TYR A 1 105 ? -3.945 -13.966 -2.162 1.00 93.62 105 TYR A CA 1
ATOM 846 C C . TYR A 1 105 ? -5.351 -13.575 -1.708 1.00 93.62 105 TYR A C 1
ATOM 848 O O . TYR A 1 105 ? -5.592 -13.442 -0.511 1.00 93.62 105 TYR A O 1
ATOM 856 N N . VAL A 1 106 ? -6.297 -13.454 -2.644 1.00 92.25 106 VAL A N 1
ATOM 857 C CA . VAL A 1 106 ? -7.690 -13.098 -2.327 1.00 92.25 106 VAL A CA 1
ATOM 858 C C . VAL A 1 106 ? -8.337 -14.170 -1.447 1.00 92.25 106 VAL A C 1
ATOM 860 O O . VAL A 1 106 ? -9.017 -13.845 -0.470 1.00 92.25 106 VAL A O 1
ATOM 863 N N . SER A 1 107 ? -8.068 -15.446 -1.737 1.00 90.88 107 SER A N 1
ATOM 864 C CA . SER A 1 107 ? -8.545 -16.574 -0.931 1.00 90.88 107 SER A CA 1
ATOM 865 C C . SER A 1 107 ? -7.998 -16.512 0.494 1.00 90.88 107 SER A C 1
ATOM 867 O O . SER A 1 107 ? -8.765 -16.645 1.443 1.00 90.88 107 SER A O 1
ATOM 869 N N . LEU A 1 108 ? -6.701 -16.240 0.670 1.00 90.00 108 LEU A N 1
ATOM 870 C CA . LEU A 1 108 ? -6.063 -16.080 1.978 1.00 90.00 108 LEU A CA 1
ATOM 871 C C . LEU A 1 108 ? -6.630 -14.874 2.735 1.00 90.00 108 LEU A C 1
ATOM 873 O O . LEU A 1 108 ? -6.915 -14.982 3.925 1.00 90.00 108 LEU A O 1
ATOM 877 N N . SER A 1 109 ? -6.840 -13.743 2.064 1.00 89.81 109 SER A N 1
ATOM 878 C CA . SER A 1 109 ? -7.438 -12.553 2.675 1.00 89.81 109 SER A CA 1
ATOM 879 C C . SER A 1 109 ? -8.858 -12.816 3.180 1.00 89.81 109 SER A C 1
ATOM 881 O O . SER A 1 109 ? -9.216 -12.367 4.267 1.00 89.81 109 SER A O 1
ATOM 883 N N . TYR A 1 110 ? -9.667 -13.564 2.428 1.00 89.56 110 TYR A N 1
ATOM 884 C CA . TYR A 1 110 ? -11.051 -13.859 2.800 1.00 89.56 110 TYR A CA 1
ATOM 885 C C . TYR A 1 110 ? -11.169 -15.012 3.807 1.00 89.56 110 TYR A C 1
ATOM 887 O O . TYR A 1 110 ? -11.731 -14.849 4.895 1.00 89.56 110 TYR A O 1
ATOM 895 N N . LEU A 1 111 ? -10.629 -16.184 3.463 1.00 91.19 111 LEU A N 1
ATOM 896 C CA . LEU A 1 111 ? -10.707 -17.395 4.282 1.00 91.19 111 LEU A CA 1
ATOM 897 C C . LEU A 1 111 ? -9.826 -17.280 5.522 1.00 91.19 111 LEU A C 1
ATOM 899 O O . LEU A 1 111 ? -10.258 -17.648 6.613 1.00 91.19 111 LEU A O 1
ATOM 903 N N . GLY A 1 112 ? -8.626 -16.713 5.388 1.00 87.38 112 GLY A N 1
ATOM 904 C CA . GLY A 1 112 ? -7.689 -16.562 6.496 1.00 87.38 112 GLY A CA 1
ATOM 905 C C . GLY A 1 112 ? -8.269 -15.725 7.632 1.00 87.38 112 GLY A C 1
ATOM 906 O O . GLY A 1 112 ? -8.147 -16.111 8.790 1.00 87.38 112 GLY A O 1
ATOM 907 N N . ILE A 1 113 ? -8.998 -14.643 7.334 1.00 87.44 113 ILE A N 1
ATOM 908 C CA . ILE A 1 113 ? -9.684 -13.856 8.372 1.00 87.44 113 ILE A CA 1
ATOM 909 C C . ILE A 1 113 ? -10.765 -14.675 9.074 1.00 87.44 113 ILE A C 1
ATOM 911 O O . ILE A 1 113 ? -10.869 -14.618 10.299 1.00 87.44 113 ILE A O 1
ATOM 915 N N . ARG A 1 114 ? -11.572 -15.437 8.328 1.00 88.38 114 ARG A N 1
ATOM 916 C CA . ARG A 1 114 ? -12.639 -16.267 8.908 1.00 88.38 114 ARG A CA 1
ATOM 917 C C . ARG A 1 114 ? -12.073 -17.346 9.823 1.00 88.38 114 ARG A C 1
ATOM 919 O O . ARG A 1 114 ? -12.543 -17.491 10.947 1.00 88.38 114 ARG A O 1
ATOM 926 N N . VAL A 1 115 ? -11.028 -18.036 9.376 1.00 88.88 115 VAL A N 1
ATOM 927 C CA . VAL A 1 115 ? -10.350 -19.069 10.165 1.00 88.88 115 VAL A CA 1
ATOM 928 C C . VAL A 1 115 ? -9.695 -18.460 11.406 1.00 88.88 115 VAL A C 1
ATOM 930 O O . VAL A 1 115 ? -9.892 -18.956 12.513 1.00 88.88 115 VAL A O 1
ATOM 933 N N . MET A 1 116 ? -8.976 -17.344 11.262 1.00 86.12 116 MET A N 1
ATOM 934 C CA . MET A 1 116 ? -8.273 -16.701 12.377 1.00 86.12 116 MET A CA 1
ATOM 935 C C . MET A 1 116 ? -9.208 -16.067 13.413 1.00 86.12 116 MET A C 1
ATOM 937 O O . MET A 1 116 ? -8.814 -15.921 14.570 1.00 86.12 116 MET A O 1
ATOM 941 N N . ARG A 1 117 ? -10.456 -15.729 13.057 1.00 84.75 117 ARG A N 1
ATOM 942 C CA . ARG A 1 117 ? -11.473 -15.320 14.044 1.00 84.75 117 ARG A CA 1
ATOM 943 C C . ARG A 1 117 ? -11.797 -16.436 15.039 1.00 84.75 117 ARG A C 1
ATOM 945 O O . ARG A 1 117 ? -12.025 -16.130 16.201 1.00 84.75 117 ARG A O 1
ATOM 952 N N . MET A 1 118 ? -11.745 -17.694 14.601 1.00 86.44 118 MET A N 1
ATOM 953 C CA . MET A 1 118 ? -12.080 -18.870 15.417 1.00 86.44 118 MET A CA 1
ATOM 954 C C . MET A 1 118 ? -10.892 -19.435 16.212 1.00 86.44 118 MET A C 1
ATOM 956 O O . MET A 1 118 ? -11.070 -20.308 17.055 1.00 86.44 118 MET A O 1
ATOM 960 N N . ARG A 1 119 ? -9.665 -18.983 15.936 1.00 84.19 119 ARG A N 1
ATOM 961 C CA . ARG A 1 119 ? -8.439 -19.442 16.614 1.00 84.19 119 ARG A CA 1
ATOM 962 C C . ARG A 1 119 ? -8.055 -18.497 17.758 1.00 84.19 119 ARG A C 1
ATOM 964 O O . ARG A 1 119 ? -8.484 -17.348 17.732 1.00 84.19 119 ARG A O 1
ATOM 971 N N . PRO A 1 120 ? -7.224 -18.893 18.735 1.00 81.38 120 PRO A N 1
ATOM 972 C CA . PRO A 1 120 ? -6.593 -17.942 19.657 1.00 81.38 120 PRO A CA 1
ATOM 973 C C . PRO A 1 120 ? -5.635 -16.983 18.918 1.00 81.38 120 PRO A C 1
ATOM 975 O O . PRO A 1 120 ? -5.333 -17.163 17.738 1.00 81.38 120 PRO A O 1
ATOM 978 N N . LEU A 1 121 ? -5.223 -15.892 19.570 1.00 78.88 121 LEU A N 1
ATOM 979 C CA . LEU A 1 121 ? -4.217 -14.976 19.018 1.00 78.88 121 LEU A CA 1
ATOM 980 C C . LEU A 1 121 ? -2.849 -15.665 19.011 1.00 78.88 121 LEU A C 1
ATOM 982 O O . LEU A 1 121 ? -2.362 -16.057 20.063 1.00 78.88 121 LEU A O 1
ATOM 986 N N . PHE A 1 122 ? -2.230 -15.779 17.836 1.00 74.44 122 PHE A N 1
ATOM 987 C CA . PHE A 1 122 ? -0.834 -16.194 17.729 1.00 74.44 122 PHE A CA 1
ATOM 988 C C . PHE A 1 122 ? 0.049 -15.000 18.092 1.00 74.44 122 PHE A C 1
ATOM 990 O O . PHE A 1 122 ? 0.223 -14.077 17.292 1.00 74.44 122 PHE A O 1
ATOM 997 N N . THR A 1 123 ? 0.539 -14.982 19.326 1.00 67.00 123 THR A N 1
ATOM 998 C CA . THR A 1 123 ? 1.443 -13.942 19.832 1.00 67.00 123 THR A CA 1
ATOM 999 C C . THR A 1 123 ? 2.908 -14.321 19.677 1.00 67.00 123 THR A C 1
ATOM 1001 O O . THR A 1 123 ? 3.734 -13.445 19.424 1.00 67.00 123 THR A O 1
ATOM 1004 N N . ASP A 1 124 ? 3.217 -15.611 19.763 1.00 76.69 124 ASP A N 1
ATOM 1005 C CA . ASP A 1 124 ? 4.587 -16.083 19.940 1.00 76.69 124 ASP A CA 1
ATOM 1006 C C . ASP A 1 124 ? 5.348 -16.052 18.607 1.00 76.69 124 ASP A C 1
ATOM 1008 O O . ASP A 1 124 ? 4.909 -16.612 17.602 1.00 76.69 124 ASP A O 1
ATOM 1012 N N . GLY A 1 125 ? 6.470 -15.328 18.569 1.00 82.12 125 GLY A N 1
ATOM 1013 C CA . GLY A 1 125 ? 7.374 -15.245 17.416 1.00 82.12 125 GLY A CA 1
ATOM 1014 C C . GLY A 1 125 ? 6.870 -14.454 16.201 1.00 82.12 125 GLY A C 1
ATOM 1015 O O . GLY A 1 125 ? 7.637 -14.195 15.272 1.00 82.12 125 GLY A O 1
ATOM 1016 N N . VAL A 1 126 ? 5.599 -14.035 16.161 1.00 87.44 126 VAL A N 1
ATOM 1017 C CA . VAL A 1 126 ? 5.028 -13.310 15.006 1.00 87.44 126 VAL A CA 1
ATOM 1018 C C . VAL A 1 126 ? 5.635 -11.914 14.863 1.00 87.44 126 VAL A C 1
ATOM 1020 O O . VAL A 1 126 ? 5.828 -11.430 13.745 1.00 87.44 126 VAL A O 1
ATOM 1023 N N . ARG A 1 127 ? 5.940 -11.247 15.984 1.00 88.12 127 ARG A N 1
ATOM 1024 C CA . ARG A 1 127 ? 6.589 -9.928 15.972 1.00 88.12 127 ARG A CA 1
ATOM 1025 C C . ARG A 1 127 ? 8.007 -10.037 15.421 1.00 88.12 127 ARG A C 1
ATOM 1027 O O . ARG A 1 127 ? 8.379 -9.230 14.576 1.00 88.12 127 ARG A O 1
ATOM 1034 N N . GLU A 1 128 ? 8.753 -11.031 15.880 1.00 89.75 128 GLU A N 1
ATOM 1035 C CA . GLU A 1 128 ? 10.116 -11.361 15.475 1.00 89.75 128 GLU A CA 1
ATOM 1036 C C . GLU A 1 128 ? 10.173 -11.709 13.988 1.00 89.75 128 GLU A C 1
ATOM 1038 O O . GLU A 1 128 ? 10.962 -11.126 13.245 1.00 89.75 128 GLU A O 1
ATOM 1043 N N . ALA A 1 129 ? 9.270 -12.574 13.523 1.00 91.88 129 ALA A N 1
ATOM 1044 C CA . ALA A 1 129 ? 9.160 -12.925 12.113 1.00 91.88 129 ALA A CA 1
ATOM 1045 C C . ALA A 1 129 ? 8.850 -11.705 11.238 1.00 91.88 129 ALA A C 1
ATOM 1047 O O . ALA A 1 129 ? 9.495 -11.503 10.210 1.00 91.88 129 ALA A O 1
ATOM 1048 N N . LEU A 1 130 ? 7.909 -10.855 11.663 1.00 92.31 130 LEU A N 1
ATOM 1049 C CA . LEU A 1 130 ? 7.564 -9.628 10.947 1.00 92.31 130 LEU A CA 1
ATOM 1050 C C . LEU A 1 130 ? 8.715 -8.606 10.958 1.00 92.31 130 LEU A C 1
ATOM 1052 O O . LEU A 1 130 ? 8.896 -7.879 9.981 1.00 92.31 130 LEU A O 1
ATOM 1056 N N . LEU A 1 131 ? 9.490 -8.534 12.043 1.00 92.75 131 LEU A N 1
ATOM 1057 C CA . LEU A 1 131 ? 10.673 -7.682 12.145 1.00 92.75 131 LEU A CA 1
ATOM 1058 C C . LEU A 1 131 ? 11.751 -8.132 11.154 1.00 92.75 131 LEU A C 1
ATOM 1060 O O . LEU A 1 131 ? 12.203 -7.319 10.350 1.00 92.75 131 LEU A O 1
ATOM 1064 N N . VAL A 1 132 ? 12.106 -9.421 11.169 1.00 93.75 132 VAL A N 1
ATOM 1065 C CA . VAL A 1 132 ? 13.093 -10.010 10.248 1.00 93.75 132 VAL A CA 1
ATOM 1066 C C . VAL A 1 132 ? 12.649 -9.831 8.801 1.00 93.75 132 VAL A C 1
ATOM 1068 O O . VAL A 1 132 ? 13.436 -9.386 7.972 1.00 93.75 132 VAL A O 1
ATOM 1071 N N . TYR A 1 133 ? 11.378 -10.101 8.508 1.00 95.00 133 TYR A N 1
ATOM 1072 C CA . TYR A 1 133 ? 10.806 -9.920 7.179 1.00 95.00 133 TYR A CA 1
ATOM 1073 C C . TYR A 1 133 ? 10.900 -8.465 6.692 1.00 95.00 133 TYR A C 1
ATOM 1075 O O . TYR A 1 133 ? 11.391 -8.219 5.590 1.00 95.00 133 TYR A O 1
ATOM 1083 N N . ASN A 1 134 ? 10.479 -7.482 7.500 1.00 95.38 134 ASN A N 1
ATOM 1084 C CA . ASN A 1 134 ? 10.533 -6.074 7.091 1.00 95.38 134 ASN A CA 1
ATOM 1085 C C . ASN A 1 134 ? 11.976 -5.577 6.968 1.00 95.38 134 ASN A C 1
ATOM 1087 O O . ASN A 1 134 ? 12.276 -4.773 6.084 1.00 95.38 134 ASN A O 1
ATOM 1091 N N . PHE A 1 135 ? 12.882 -6.062 7.818 1.00 95.00 135 PHE A N 1
ATOM 1092 C CA . PHE A 1 135 ? 14.303 -5.749 7.724 1.00 95.00 135 PHE A CA 1
ATOM 1093 C C . PHE A 1 135 ? 14.919 -6.328 6.447 1.00 95.00 135 PHE A C 1
ATOM 1095 O O . PHE A 1 135 ? 15.539 -5.591 5.682 1.00 95.00 135 PHE A O 1
ATOM 1102 N N . TYR A 1 136 ? 14.659 -7.606 6.157 1.00 95.25 136 TYR A N 1
ATOM 1103 C CA . TYR A 1 136 ? 15.047 -8.256 4.907 1.00 95.25 136 TYR A CA 1
ATOM 1104 C C . TYR A 1 136 ? 14.543 -7.466 3.694 1.00 95.25 136 TYR A C 1
ATOM 1106 O O . TYR A 1 136 ? 15.327 -7.107 2.816 1.00 95.25 136 TYR A O 1
ATOM 1114 N N . GLN A 1 137 ? 13.254 -7.120 3.677 1.00 95.62 137 GLN A N 1
ATOM 1115 C CA . GLN A 1 137 ? 12.665 -6.334 2.600 1.00 95.62 137 GLN A CA 1
ATOM 1116 C C . GLN A 1 137 ? 13.313 -4.948 2.481 1.00 95.62 137 GLN A C 1
ATOM 1118 O O . GLN A 1 137 ? 13.550 -4.475 1.373 1.00 95.62 137 GLN A O 1
ATOM 1123 N N . THR A 1 138 ? 13.638 -4.293 3.597 1.00 96.50 138 THR A N 1
ATOM 1124 C CA . THR A 1 138 ? 14.346 -3.003 3.590 1.00 96.50 138 THR A CA 1
ATOM 1125 C C . THR A 1 138 ? 15.699 -3.126 2.892 1.00 96.50 138 THR A C 1
ATOM 1127 O O . THR A 1 138 ? 15.964 -2.394 1.941 1.00 96.50 138 THR A O 1
ATOM 1130 N N . VAL A 1 139 ? 16.528 -4.087 3.311 1.00 95.38 139 VAL A N 1
ATOM 1131 C CA . VAL A 1 139 ? 17.861 -4.321 2.730 1.00 95.38 139 VAL A CA 1
ATOM 1132 C C . VAL A 1 139 ? 17.762 -4.699 1.252 1.00 95.38 139 VAL A C 1
ATOM 1134 O O . VAL A 1 139 ? 18.506 -4.170 0.429 1.00 95.38 139 VAL A O 1
ATOM 1137 N N . PHE A 1 140 ? 16.813 -5.565 0.894 1.00 94.56 140 PHE A N 1
ATOM 1138 C CA . PHE A 1 140 ? 16.605 -6.002 -0.483 1.00 94.56 140 PHE A CA 1
ATOM 1139 C C . PHE A 1 140 ? 16.233 -4.841 -1.417 1.00 94.56 140 PHE A C 1
ATOM 1141 O O . PHE A 1 140 ? 16.779 -4.732 -2.514 1.00 94.56 140 PHE A O 1
ATOM 1148 N N . HIS A 1 141 ? 15.350 -3.937 -0.983 1.00 96.19 141 HIS A N 1
ATOM 1149 C CA . HIS A 1 141 ? 14.961 -2.772 -1.783 1.00 96.19 141 HIS A CA 1
ATOM 1150 C C . HIS A 1 141 ? 16.048 -1.694 -1.854 1.00 96.19 141 HIS A C 1
ATOM 1152 O O . HIS A 1 141 ? 16.197 -1.068 -2.902 1.00 96.19 141 HIS A O 1
ATOM 1158 N N . ILE A 1 142 ? 16.853 -1.518 -0.797 1.00 96.94 142 ILE A N 1
ATOM 1159 C CA . ILE A 1 142 ? 18.056 -0.667 -0.850 1.00 96.94 142 ILE A CA 1
ATOM 1160 C C . ILE A 1 142 ? 19.041 -1.221 -1.883 1.00 96.94 142 ILE A C 1
ATOM 1162 O O . ILE A 1 142 ? 19.527 -0.472 -2.731 1.00 96.94 142 ILE A O 1
ATOM 1166 N N . TYR A 1 143 ? 19.293 -2.534 -1.851 1.00 95.38 143 TYR A N 1
ATOM 1167 C CA . TYR A 1 143 ? 20.137 -3.205 -2.836 1.00 95.38 143 TYR A CA 1
ATOM 1168 C C . TYR A 1 143 ? 19.609 -3.009 -4.258 1.00 95.38 143 TYR A C 1
ATOM 1170 O O . TYR A 1 143 ? 20.381 -2.634 -5.134 1.00 95.38 143 TYR A O 1
ATOM 1178 N N . LEU A 1 144 ? 18.310 -3.223 -4.497 1.00 95.00 144 LEU A N 1
ATOM 1179 C CA . LEU A 1 144 ? 17.717 -3.048 -5.823 1.00 95.00 144 LEU A CA 1
ATOM 1180 C C . LEU A 1 144 ? 17.840 -1.613 -6.331 1.00 95.00 144 LEU A C 1
ATOM 1182 O O . LEU A 1 144 ? 18.260 -1.422 -7.467 1.00 95.00 144 LEU A O 1
ATOM 1186 N N . ALA A 1 145 ? 17.511 -0.617 -5.504 1.00 96.81 145 ALA A N 1
ATOM 1187 C CA . ALA A 1 145 ? 17.619 0.786 -5.890 1.00 96.81 145 ALA A CA 1
ATOM 1188 C C . ALA A 1 145 ? 19.068 1.156 -6.251 1.00 96.81 145 ALA A C 1
ATOM 1190 O O . ALA A 1 145 ? 19.313 1.735 -7.308 1.00 96.81 145 ALA A O 1
ATOM 1191 N N . TYR A 1 146 ? 20.034 0.756 -5.419 1.00 96.56 146 TYR A N 1
ATOM 1192 C CA . TYR A 1 146 ? 21.455 0.983 -5.683 1.00 96.56 146 TYR A CA 1
ATOM 1193 C C . TYR A 1 146 ? 21.937 0.252 -6.944 1.00 96.56 146 TYR A C 1
ATOM 1195 O O . TYR A 1 146 ? 22.578 0.851 -7.804 1.00 96.56 146 TYR A O 1
ATOM 1203 N N . ALA A 1 147 ? 21.606 -1.033 -7.083 1.00 94.00 147 ALA A N 1
ATOM 1204 C CA . ALA A 1 147 ? 22.038 -1.848 -8.209 1.00 94.00 147 ALA A CA 1
ATOM 1205 C C . ALA A 1 147 ? 21.436 -1.362 -9.534 1.00 94.00 147 ALA A C 1
ATOM 1207 O O . ALA A 1 147 ? 22.135 -1.382 -10.543 1.00 94.00 147 ALA A O 1
ATOM 1208 N N . LEU A 1 148 ? 20.176 -0.907 -9.538 1.00 94.44 148 LEU A N 1
ATOM 1209 C CA . LEU A 1 148 ? 19.524 -0.334 -10.720 1.00 94.44 148 LEU A CA 1
ATOM 1210 C C . LEU A 1 148 ? 20.208 0.962 -11.151 1.00 94.44 148 LEU A C 1
ATOM 1212 O O . LEU A 1 148 ? 20.511 1.113 -12.330 1.00 94.44 148 LEU A O 1
ATOM 1216 N N . LEU A 1 149 ? 20.500 1.862 -10.206 1.00 95.12 149 LEU A N 1
ATOM 1217 C CA . LEU A 1 149 ? 21.220 3.105 -10.489 1.00 95.12 149 LEU A CA 1
ATOM 1218 C C . LEU A 1 149 ? 22.635 2.836 -11.010 1.00 95.12 149 LEU A C 1
ATOM 1220 O O . LEU A 1 149 ? 23.047 3.440 -11.996 1.00 95.12 149 LEU A O 1
ATOM 1224 N N . ASN A 1 150 ? 23.360 1.904 -10.389 1.00 94.38 150 ASN A N 1
ATOM 1225 C CA . ASN A 1 150 ? 24.704 1.538 -10.823 1.00 94.38 150 ASN A CA 1
ATOM 1226 C C . ASN A 1 150 ? 24.694 0.900 -12.221 1.00 94.38 150 ASN A C 1
ATOM 1228 O O . ASN A 1 150 ? 25.468 1.306 -13.080 1.00 94.38 150 ASN A O 1
ATOM 1232 N N . ALA A 1 151 ? 23.787 -0.049 -12.479 1.00 91.19 151 ALA A N 1
ATOM 1233 C CA . ALA A 1 151 ? 23.657 -0.694 -13.786 1.00 91.19 151 ALA A CA 1
ATOM 1234 C C . ALA A 1 151 ? 23.241 0.302 -14.882 1.00 91.19 151 ALA A C 1
ATOM 1236 O O . ALA A 1 151 ? 23.813 0.283 -15.968 1.00 91.19 151 ALA A O 1
ATOM 1237 N N . ALA A 1 152 ? 22.301 1.206 -14.588 1.00 91.44 152 ALA A N 1
ATOM 1238 C CA . ALA A 1 152 ? 21.901 2.273 -15.503 1.00 91.44 152 ALA A CA 1
ATOM 1239 C C . ALA A 1 152 ? 23.068 3.230 -15.800 1.00 91.44 152 ALA A C 1
ATOM 1241 O O . ALA A 1 152 ? 23.305 3.562 -16.960 1.00 91.44 152 ALA A O 1
ATOM 1242 N N . GLY A 1 153 ? 23.841 3.612 -14.777 1.00 91.12 153 GLY A N 1
ATOM 1243 C CA . GLY A 1 153 ? 25.035 4.445 -14.931 1.00 91.12 153 GLY A CA 1
ATOM 1244 C C . GLY A 1 153 ? 26.118 3.778 -15.781 1.00 91.12 153 GLY A C 1
ATOM 1245 O O . GLY A 1 153 ? 26.626 4.393 -16.715 1.00 91.12 153 GLY A O 1
ATOM 1246 N N . SER A 1 154 ? 26.423 2.501 -15.525 1.00 89.75 154 SER A N 1
ATOM 1247 C CA . SER A 1 154 ? 27.373 1.721 -16.335 1.00 89.75 154 SER A CA 1
ATOM 1248 C C . SER A 1 154 ? 26.903 1.528 -17.781 1.00 89.75 154 SER A C 1
ATOM 1250 O O . SER A 1 154 ? 27.730 1.462 -18.682 1.00 89.75 154 SER A O 1
ATOM 1252 N N . ALA A 1 155 ? 25.589 1.473 -18.015 1.00 87.31 155 ALA A N 1
ATOM 1253 C CA . ALA A 1 155 ? 24.988 1.378 -19.345 1.00 87.31 155 ALA A CA 1
ATOM 1254 C C . ALA A 1 155 ? 24.839 2.737 -20.065 1.00 87.31 155 ALA A C 1
ATOM 1256 O O . ALA A 1 155 ? 24.280 2.778 -21.166 1.00 87.31 155 ALA A O 1
ATOM 1257 N N . GLY A 1 156 ? 25.270 3.846 -19.447 1.00 89.00 156 GLY A N 1
ATOM 1258 C CA . GLY A 1 156 ? 25.119 5.198 -19.996 1.00 89.00 156 GLY A CA 1
ATOM 1259 C C . GLY A 1 156 ? 23.658 5.623 -20.183 1.00 89.00 156 GLY A C 1
ATOM 1260 O O . GLY A 1 156 ? 23.344 6.365 -21.112 1.00 89.00 156 GLY A O 1
ATOM 1261 N N . MET A 1 157 ? 22.746 5.104 -19.357 1.00 90.00 157 MET A N 1
ATOM 1262 C CA . MET A 1 157 ? 21.319 5.417 -19.433 1.00 90.00 157 MET A CA 1
ATOM 1263 C C . MET A 1 157 ? 21.026 6.805 -18.861 1.00 90.00 157 MET A C 1
ATOM 1265 O O . MET A 1 157 ? 21.591 7.224 -17.851 1.00 90.00 157 MET A O 1
ATOM 1269 N N . LEU A 1 158 ? 20.108 7.510 -19.513 1.00 91.00 158 LEU A N 1
ATOM 1270 C CA . LEU A 1 158 ? 19.611 8.808 -19.071 1.00 91.00 158 LEU A CA 1
ATOM 1271 C C . LEU A 1 158 ? 18.501 8.628 -18.033 1.00 91.00 158 LEU A C 1
ATOM 1273 O O . LEU A 1 158 ? 17.933 7.550 -17.905 1.00 91.00 158 LEU A O 1
ATOM 1277 N N . TRP A 1 159 ? 18.130 9.704 -17.337 1.00 88.31 159 TRP A N 1
ATOM 1278 C CA . TRP A 1 159 ? 16.976 9.687 -16.429 1.00 88.31 159 TRP A CA 1
ATOM 1279 C C . TRP A 1 159 ? 15.643 9.436 -17.145 1.00 88.31 159 TRP A C 1
ATOM 1281 O O . TRP A 1 159 ? 14.738 8.864 -16.554 1.00 88.31 159 TRP A O 1
ATOM 1291 N N . PHE A 1 160 ? 15.533 9.855 -18.406 1.00 91.25 160 PHE A N 1
ATOM 1292 C CA . PHE A 1 160 ? 14.348 9.717 -19.251 1.00 91.25 160 PHE A CA 1
ATOM 1293 C C . PHE A 1 160 ? 14.782 9.375 -20.679 1.00 91.25 160 PHE A C 1
ATOM 1295 O O . PHE A 1 160 ? 15.861 9.789 -21.109 1.00 91.25 160 PHE A O 1
ATOM 1302 N N . GLY A 1 161 ? 13.923 8.693 -21.434 1.00 84.88 161 GLY A N 1
ATOM 1303 C CA . GLY A 1 161 ? 14.075 8.539 -22.879 1.00 84.88 161 GLY A CA 1
ATOM 1304 C C . GLY A 1 161 ? 14.961 7.383 -23.318 1.00 84.88 161 GLY A C 1
ATOM 1305 O O . GLY A 1 161 ? 15.542 7.410 -24.403 1.00 84.88 161 GLY A O 1
ATOM 1306 N N . ASN A 1 162 ? 15.083 6.354 -22.487 1.00 88.12 162 ASN A N 1
ATOM 1307 C CA . ASN A 1 162 ? 15.892 5.188 -22.787 1.00 88.12 162 ASN A CA 1
ATOM 1308 C C . ASN A 1 162 ? 15.122 4.198 -23.652 1.00 88.12 162 ASN A C 1
ATOM 1310 O O . ASN A 1 162 ? 14.161 3.572 -23.205 1.00 88.12 162 ASN A O 1
ATOM 1314 N N . GLN A 1 163 ? 15.631 3.988 -24.862 1.00 82.69 163 GLN A N 1
ATOM 1315 C CA . GLN A 1 163 ? 15.104 3.001 -25.796 1.00 82.69 163 GLN A CA 1
ATOM 1316 C C . GLN A 1 163 ? 15.293 1.561 -25.293 1.00 82.69 163 GLN A C 1
ATOM 1318 O O . GLN A 1 163 ? 16.244 1.241 -24.561 1.00 82.69 163 GLN A O 1
ATOM 1323 N N . LEU A 1 164 ? 14.388 0.689 -25.740 1.00 79.88 164 LEU A N 1
ATOM 1324 C CA . LEU A 1 164 ? 14.443 -0.754 -25.525 1.00 79.88 164 LEU A CA 1
ATOM 1325 C C . LEU A 1 164 ? 15.574 -1.347 -26.373 1.00 79.88 164 LEU A C 1
ATOM 1327 O O . LEU A 1 164 ? 15.414 -1.582 -27.567 1.00 79.88 164 LEU A O 1
ATOM 1331 N N . VAL A 1 165 ? 16.737 -1.559 -25.758 1.00 73.62 165 VAL A N 1
ATOM 1332 C CA . VAL A 1 165 ? 17.928 -2.100 -26.429 1.00 73.62 165 VAL A CA 1
ATOM 1333 C C . VAL A 1 165 ? 18.440 -3.315 -25.665 1.00 73.62 165 VAL A C 1
ATOM 1335 O O . VAL A 1 165 ? 18.596 -3.273 -24.443 1.00 73.62 165 VAL A O 1
ATOM 1338 N N . GLU A 1 166 ? 18.731 -4.389 -26.396 1.00 67.25 166 GLU A N 1
ATOM 1339 C CA . GLU A 1 166 ? 19.306 -5.633 -25.878 1.00 67.25 166 GLU A CA 1
ATOM 1340 C C . GLU A 1 166 ? 20.847 -5.561 -25.889 1.00 67.25 166 GLU A C 1
ATOM 1342 O O . GLU A 1 166 ? 21.510 -6.242 -26.665 1.00 67.25 166 GLU A O 1
ATOM 1347 N N . SER A 1 167 ? 21.436 -4.698 -25.049 1.00 62.34 167 SER A N 1
ATOM 1348 C CA . SER A 1 167 ? 22.892 -4.682 -24.799 1.00 62.34 167 SER A CA 1
ATOM 1349 C C . SER A 1 167 ? 23.242 -5.466 -23.532 1.00 62.34 167 SER A C 1
ATOM 1351 O O . SER A 1 167 ? 22.395 -5.636 -22.652 1.00 62.34 167 SER A O 1
ATOM 1353 N N . PHE A 1 168 ? 24.491 -5.925 -23.403 1.00 66.88 168 PHE A N 1
ATOM 1354 C CA . PHE A 1 168 ? 24.946 -6.681 -22.229 1.00 66.88 168 PHE A CA 1
ATOM 1355 C C . PHE A 1 168 ? 24.726 -5.911 -20.914 1.00 66.88 168 PHE A C 1
ATOM 1357 O O . PHE A 1 168 ? 24.238 -6.467 -19.931 1.00 66.88 168 PHE A O 1
ATOM 1364 N N . GLU A 1 169 ? 24.993 -4.608 -20.916 1.00 67.38 169 GLU A N 1
ATOM 1365 C CA . GLU A 1 169 ? 24.807 -3.718 -19.769 1.00 67.38 169 GLU A CA 1
ATOM 1366 C C . GLU A 1 169 ? 23.316 -3.515 -19.458 1.00 67.38 169 GLU A C 1
ATOM 1368 O O . GLU A 1 169 ? 22.901 -3.526 -18.298 1.00 67.38 169 GLU A O 1
ATOM 1373 N N . ARG A 1 170 ? 22.470 -3.406 -20.491 1.00 75.94 170 ARG A N 1
ATOM 1374 C CA . ARG A 1 170 ? 21.011 -3.267 -20.336 1.00 75.94 170 ARG A CA 1
ATOM 1375 C C . ARG A 1 170 ? 20.338 -4.573 -19.906 1.00 75.94 170 ARG A C 1
ATOM 1377 O O . ARG A 1 170 ? 19.289 -4.535 -19.262 1.00 75.94 170 ARG A O 1
ATOM 1384 N N . ILE A 1 171 ? 20.961 -5.724 -20.162 1.00 79.56 171 ILE A N 1
ATOM 1385 C CA . ILE A 1 171 ? 20.522 -7.023 -19.635 1.00 79.56 171 ILE A CA 1
ATOM 1386 C C . ILE A 1 171 ? 20.649 -7.070 -18.103 1.00 79.56 171 ILE A C 1
ATOM 1388 O O . ILE A 1 171 ? 19.797 -7.673 -17.447 1.00 79.56 171 ILE A O 1
ATOM 1392 N N . GLU A 1 172 ? 21.651 -6.420 -17.499 1.00 84.25 172 GLU A N 1
ATOM 1393 C CA . GLU A 1 172 ? 21.738 -6.327 -16.032 1.00 84.25 172 GLU A CA 1
ATOM 1394 C C . GLU A 1 172 ? 20.571 -5.532 -15.436 1.00 84.25 172 GLU A C 1
ATOM 1396 O O . GLU A 1 172 ? 19.989 -5.953 -14.434 1.00 84.25 172 GLU A O 1
ATOM 1401 N N . VAL A 1 173 ? 20.154 -4.444 -16.090 1.00 88.38 173 VAL A N 1
ATOM 1402 C CA . VAL A 1 173 ? 18.953 -3.690 -15.698 1.00 88.38 173 VAL A CA 1
ATOM 1403 C C . VAL A 1 173 ? 17.711 -4.582 -15.768 1.00 88.38 173 VAL A C 1
ATOM 1405 O O . VAL A 1 173 ? 16.970 -4.677 -14.788 1.00 88.38 173 VAL A O 1
ATOM 1408 N N . ALA A 1 174 ? 17.527 -5.316 -16.868 1.00 86.62 174 ALA A N 1
ATOM 1409 C CA . ALA A 1 174 ? 16.403 -6.240 -17.023 1.00 86.62 174 ALA A CA 1
ATOM 1410 C C . ALA A 1 174 ? 16.366 -7.322 -15.927 1.00 86.62 174 ALA A C 1
ATOM 1412 O O . ALA A 1 174 ? 15.298 -7.613 -15.383 1.00 86.62 174 ALA A O 1
ATOM 1413 N N . LYS A 1 175 ? 17.524 -7.880 -15.542 1.00 86.00 175 LYS A N 1
ATOM 1414 C CA . LYS A 1 175 ? 17.632 -8.843 -14.427 1.00 86.00 175 LYS A CA 1
ATOM 1415 C C . LYS A 1 175 ? 17.164 -8.235 -13.108 1.00 86.00 175 LYS A C 1
ATOM 1417 O O . LYS A 1 175 ? 16.469 -8.895 -12.339 1.00 86.00 175 LYS A O 1
ATOM 1422 N N . LEU A 1 176 ? 17.544 -6.991 -12.826 1.00 90.44 176 LEU A N 1
ATOM 1423 C CA . LEU A 1 176 ? 17.169 -6.303 -11.590 1.00 90.44 176 LEU A CA 1
ATOM 1424 C C . LEU A 1 176 ? 15.674 -5.960 -11.556 1.00 90.44 176 LEU A C 1
ATOM 1426 O O . LEU A 1 176 ? 15.023 -6.195 -10.538 1.00 90.44 176 LEU A O 1
ATOM 1430 N N . VAL A 1 177 ? 15.109 -5.495 -12.674 1.00 90.94 177 VAL A N 1
ATOM 1431 C CA . VAL A 1 177 ? 13.657 -5.283 -12.822 1.00 90.94 177 VAL A CA 1
ATOM 1432 C C . VAL A 1 177 ? 12.898 -6.599 -12.622 1.00 90.94 177 VAL A C 1
ATOM 1434 O O . VAL A 1 177 ? 11.875 -6.637 -11.937 1.00 90.94 177 VAL A O 1
ATOM 1437 N N . TRP A 1 178 ? 13.425 -7.707 -13.143 1.00 88.56 178 TRP A N 1
ATOM 1438 C CA . TRP A 1 178 ? 12.844 -9.029 -12.933 1.00 88.56 178 TRP A CA 1
ATOM 1439 C C . TRP A 1 178 ? 12.894 -9.475 -11.461 1.00 88.56 178 TRP A C 1
ATOM 1441 O O . TRP A 1 178 ? 11.890 -9.948 -10.926 1.00 88.56 178 TRP A O 1
ATOM 1451 N N . LEU A 1 179 ? 14.024 -9.277 -10.768 1.00 90.00 179 LEU A N 1
ATOM 1452 C CA . LEU A 1 179 ? 14.149 -9.585 -9.335 1.00 90.00 179 LEU A CA 1
ATOM 1453 C C . LEU A 1 179 ? 13.160 -8.770 -8.494 1.00 90.00 179 LEU A C 1
ATOM 1455 O O . LEU A 1 179 ? 12.534 -9.295 -7.573 1.00 90.00 179 LEU A O 1
ATOM 1459 N N . MET A 1 180 ? 12.993 -7.494 -8.834 1.00 92.12 180 MET A N 1
ATOM 1460 C CA . MET A 1 180 ? 12.018 -6.612 -8.205 1.00 92.12 180 MET A CA 1
ATOM 1461 C C . MET A 1 180 ? 10.581 -7.096 -8.437 1.00 92.12 180 MET A C 1
ATOM 1463 O O . MET A 1 180 ? 9.794 -7.127 -7.489 1.00 92.12 180 MET A O 1
ATOM 1467 N N . TYR A 1 181 ? 10.239 -7.514 -9.660 1.00 91.56 181 TYR A N 1
ATOM 1468 C CA . TYR A 1 181 ? 8.934 -8.105 -9.955 1.00 91.56 181 TYR A CA 1
ATOM 1469 C C . TYR A 1 181 ? 8.682 -9.368 -9.132 1.00 91.56 181 TYR A C 1
ATOM 1471 O O . TYR A 1 181 ? 7.635 -9.483 -8.502 1.00 91.56 181 TYR A O 1
ATOM 1479 N N . TYR A 1 182 ? 9.639 -10.295 -9.073 1.00 89.44 182 TYR A N 1
ATOM 1480 C CA . TYR A 1 182 ? 9.468 -11.521 -8.295 1.00 89.44 182 TYR A CA 1
ATOM 1481 C C . TYR A 1 182 ? 9.260 -11.234 -6.799 1.00 89.44 182 TYR A C 1
ATOM 1483 O O . TYR A 1 182 ? 8.441 -11.873 -6.138 1.00 89.44 182 TYR A O 1
ATOM 1491 N N . ASN A 1 183 ? 9.925 -10.207 -6.267 1.00 92.19 183 ASN A N 1
ATOM 1492 C CA . ASN A 1 183 ? 9.720 -9.788 -4.886 1.00 92.19 183 ASN A CA 1
ATOM 1493 C C . ASN A 1 183 ? 8.290 -9.259 -4.611 1.00 92.19 183 ASN A C 1
ATOM 1495 O O . ASN A 1 183 ? 7.855 -9.268 -3.461 1.00 92.19 183 ASN A O 1
ATOM 1499 N N . GLN A 1 184 ? 7.500 -8.879 -5.629 1.00 91.50 184 GLN A N 1
ATOM 1500 C CA . GLN A 1 184 ? 6.072 -8.540 -5.458 1.00 91.50 184 GLN A CA 1
ATOM 1501 C C . GLN A 1 184 ? 5.233 -9.709 -4.932 1.00 91.50 184 GLN A C 1
ATOM 1503 O O . GLN A 1 184 ? 4.244 -9.488 -4.236 1.00 91.50 184 GLN A O 1
ATOM 1508 N N . TYR A 1 185 ? 5.634 -10.951 -5.201 1.00 92.12 185 TYR A N 1
ATOM 1509 C CA . TYR A 1 185 ? 4.973 -12.118 -4.619 1.00 92.12 185 TYR A CA 1
ATOM 1510 C C . TYR A 1 185 ? 5.288 -12.262 -3.131 1.00 92.12 185 TYR A C 1
ATOM 1512 O O . TYR A 1 185 ? 4.414 -12.606 -2.339 1.00 92.12 185 TYR A O 1
ATOM 1520 N N . VAL A 1 186 ? 6.516 -11.934 -2.730 1.00 92.50 186 VAL A N 1
ATOM 1521 C CA . VAL A 1 186 ? 6.938 -11.954 -1.324 1.00 92.50 186 VAL A CA 1
ATOM 1522 C C . VAL A 1 186 ? 6.194 -10.881 -0.526 1.00 92.50 186 VAL A C 1
ATOM 1524 O O . VAL A 1 186 ? 5.776 -11.136 0.598 1.00 92.50 186 VAL A O 1
ATOM 1527 N N . HIS A 1 187 ? 5.914 -9.729 -1.140 1.00 91.00 187 HIS A N 1
ATOM 1528 C CA . HIS A 1 187 ? 5.078 -8.666 -0.567 1.00 91.00 187 HIS A CA 1
ATOM 1529 C C . HIS A 1 187 ? 3.656 -9.103 -0.188 1.00 91.00 187 HIS A C 1
ATOM 1531 O O . HIS A 1 187 ? 3.005 -8.449 0.631 1.00 91.00 187 HIS A O 1
ATOM 1537 N N . LEU A 1 188 ? 3.144 -10.198 -0.759 1.00 93.00 188 LEU A N 1
ATOM 1538 C CA . LEU A 1 188 ? 1.841 -10.745 -0.371 1.00 93.00 188 LEU A CA 1
ATOM 1539 C C . LEU A 1 188 ? 1.851 -11.254 1.081 1.00 93.00 188 LEU A C 1
ATOM 1541 O O . LEU A 1 188 ? 0.802 -11.237 1.736 1.00 93.00 188 LEU A O 1
ATOM 1545 N N . LEU A 1 189 ? 3.028 -11.609 1.618 1.00 92.44 189 LEU A N 1
ATOM 1546 C CA . LEU A 1 189 ? 3.208 -12.024 3.011 1.00 92.44 189 LEU A CA 1
ATOM 1547 C C . LEU A 1 189 ? 2.822 -10.933 4.013 1.00 92.44 189 LEU A C 1
ATOM 1549 O O . LEU A 1 189 ? 2.369 -11.277 5.101 1.00 92.44 189 LEU A O 1
ATOM 1553 N N . ASP A 1 190 ? 2.872 -9.644 3.653 1.00 91.56 190 ASP A N 1
ATOM 1554 C CA . ASP A 1 190 ? 2.340 -8.563 4.502 1.00 91.56 190 ASP A CA 1
ATOM 1555 C C . ASP A 1 190 ? 0.906 -8.851 4.941 1.00 91.56 190 ASP A C 1
ATOM 1557 O O . ASP A 1 190 ? 0.521 -8.640 6.089 1.00 91.56 190 ASP A O 1
ATOM 1561 N N . THR A 1 191 ? 0.103 -9.361 4.009 1.00 92.31 191 THR A N 1
ATOM 1562 C CA . THR A 1 191 ? -1.310 -9.644 4.260 1.00 92.31 191 THR A CA 1
ATOM 1563 C C . THR A 1 191 ? -1.461 -10.898 5.102 1.00 92.31 191 THR A C 1
ATOM 1565 O O . THR A 1 191 ? -2.293 -10.914 6.005 1.00 92.31 191 THR A O 1
ATOM 1568 N N . ALA A 1 192 ? -0.605 -11.903 4.894 1.00 91.31 192 ALA A N 1
ATOM 1569 C CA . ALA A 1 192 ? -0.530 -13.061 5.778 1.00 91.31 192 ALA A CA 1
ATOM 1570 C C . ALA A 1 192 ? -0.215 -12.631 7.223 1.00 91.31 192 ALA A C 1
ATOM 1572 O O . ALA A 1 192 ? -0.923 -13.027 8.146 1.00 91.31 192 ALA A O 1
ATOM 1573 N N . PHE A 1 193 ? 0.759 -11.737 7.429 1.00 91.62 193 PHE A N 1
ATOM 1574 C CA . PHE A 1 193 ? 1.071 -11.192 8.752 1.00 91.62 193 PHE A CA 1
ATOM 1575 C C . PHE A 1 193 ? -0.079 -10.368 9.344 1.00 91.62 193 PHE A C 1
ATOM 1577 O O . PHE A 1 193 ? -0.343 -10.472 10.542 1.00 91.62 193 PHE A O 1
ATOM 1584 N N . ILE A 1 194 ? -0.793 -9.573 8.540 1.00 90.50 194 ILE A N 1
ATOM 1585 C CA . ILE A 1 194 ? -1.989 -8.845 8.996 1.00 90.50 194 ILE A CA 1
ATOM 1586 C C . ILE A 1 194 ? -3.068 -9.823 9.487 1.00 90.50 194 ILE A C 1
ATOM 1588 O O . ILE A 1 194 ? -3.651 -9.612 10.556 1.00 90.50 194 ILE A O 1
ATOM 1592 N N . VAL A 1 195 ? -3.304 -10.901 8.734 1.00 91.06 195 VAL A N 1
ATOM 1593 C CA . VAL A 1 195 ? -4.281 -11.951 9.053 1.00 91.06 195 VAL A CA 1
ATOM 1594 C C . VAL A 1 195 ? -3.891 -12.699 10.328 1.00 91.06 195 VAL A C 1
ATOM 1596 O O . VAL A 1 195 ? -4.710 -12.804 11.242 1.00 91.06 195 VAL A O 1
ATOM 1599 N N . VAL A 1 196 ? -2.636 -13.148 10.441 1.00 89.44 196 VAL A N 1
ATOM 1600 C CA . VAL A 1 196 ? -2.128 -13.872 11.620 1.00 89.44 196 VAL A CA 1
ATOM 1601 C C . VAL A 1 196 ? -2.204 -13.005 12.880 1.00 89.44 196 VAL A C 1
ATOM 1603 O O . VAL A 1 196 ? -2.651 -13.464 13.928 1.00 89.44 196 VAL A O 1
ATOM 1606 N N . ARG A 1 197 ? -1.866 -11.713 12.771 1.00 88.75 197 ARG A N 1
ATOM 1607 C CA . ARG A 1 197 ? -1.959 -10.744 13.879 1.00 88.75 197 ARG A CA 1
ATOM 1608 C C . ARG A 1 197 ? -3.387 -10.292 14.187 1.00 88.75 197 ARG A C 1
ATOM 1610 O O . ARG A 1 197 ? -3.573 -9.464 15.077 1.00 88.75 197 ARG A O 1
ATOM 1617 N N . LYS A 1 198 ? -4.380 -10.767 13.429 1.00 87.06 198 LYS A N 1
ATOM 1618 C CA . LYS A 1 198 ? -5.792 -10.362 13.511 1.00 87.06 198 LYS A CA 1
ATOM 1619 C C . LYS A 1 198 ? -6.019 -8.852 13.390 1.00 87.06 198 LYS A C 1
ATOM 1621 O O . LYS A 1 198 ? -6.994 -8.316 13.911 1.00 87.06 198 LYS A O 1
ATOM 1626 N N . LYS A 1 199 ? -5.151 -8.147 12.661 1.00 85.75 199 LYS A N 1
ATOM 1627 C CA . LYS A 1 199 ? -5.258 -6.696 12.442 1.00 85.75 199 LYS A CA 1
ATOM 1628 C C . LYS A 1 199 ? -6.039 -6.379 11.172 1.00 85.75 199 LYS A C 1
ATOM 1630 O O . LYS A 1 199 ? -5.583 -5.605 10.341 1.00 85.75 199 LYS A O 1
ATOM 1635 N N . ALA A 1 200 ? -7.229 -6.963 11.021 1.00 83.69 200 ALA A N 1
ATOM 1636 C CA . ALA A 1 200 ? -8.030 -6.841 9.798 1.00 83.69 200 ALA A CA 1
ATOM 1637 C C . ALA A 1 200 ? -8.349 -5.383 9.405 1.00 83.69 200 ALA A C 1
ATOM 1639 O O . ALA A 1 200 ? -8.517 -5.105 8.225 1.00 83.69 200 ALA A O 1
ATOM 1640 N N . SER A 1 201 ? -8.348 -4.440 10.356 1.00 79.69 201 SER A N 1
ATOM 1641 C CA . SER A 1 201 ? -8.478 -3.000 10.080 1.00 79.69 201 SER A CA 1
ATOM 1642 C C . SER A 1 201 ? -7.344 -2.422 9.222 1.00 79.69 201 SER A C 1
ATOM 1644 O O . SER A 1 201 ? -7.542 -1.411 8.556 1.00 79.69 201 SER A O 1
ATOM 1646 N N . GLN A 1 202 ? -6.166 -3.056 9.207 1.00 83.31 202 GLN A N 1
ATOM 1647 C CA . GLN A 1 202 ? -5.038 -2.681 8.347 1.00 83.31 202 GLN A CA 1
ATOM 1648 C C . GLN A 1 202 ? -5.199 -3.202 6.912 1.00 83.31 202 GLN A C 1
ATOM 1650 O O . GLN A 1 202 ? -4.536 -2.712 6.001 1.00 83.31 202 GLN A O 1
ATOM 1655 N N . MET A 1 203 ? -6.080 -4.183 6.694 1.00 85.62 203 MET A N 1
ATOM 1656 C CA . MET A 1 203 ? -6.345 -4.767 5.382 1.00 85.62 203 MET A CA 1
ATOM 1657 C C . MET A 1 203 ? -7.441 -3.973 4.669 1.00 85.62 203 MET A C 1
ATOM 1659 O O . MET A 1 203 ? -8.604 -4.365 4.613 1.00 85.62 203 MET A O 1
ATOM 1663 N N . THR A 1 204 ? -7.059 -2.813 4.154 1.00 88.31 204 THR A N 1
ATOM 1664 C CA . THR A 1 204 ? -7.974 -1.899 3.468 1.00 88.31 204 THR A CA 1
ATOM 1665 C C . THR A 1 204 ? -8.162 -2.306 2.009 1.00 88.31 204 THR A C 1
ATOM 1667 O O . THR A 1 204 ? -7.348 -3.045 1.448 1.00 88.31 204 THR A O 1
ATOM 1670 N N . PHE A 1 205 ? -9.217 -1.793 1.366 1.00 88.44 205 PHE A N 1
ATOM 1671 C CA . PHE A 1 205 ? -9.422 -1.987 -0.073 1.00 88.44 205 PHE A CA 1
ATOM 1672 C C . PHE A 1 205 ? -8.180 -1.574 -0.872 1.00 88.44 205 PHE A C 1
ATOM 1674 O O . PHE A 1 205 ? -7.688 -2.355 -1.679 1.00 88.44 205 PHE A O 1
ATOM 1681 N N . LEU A 1 206 ? -7.615 -0.400 -0.566 1.00 87.44 206 LEU A N 1
ATOM 1682 C CA . LEU A 1 206 ? -6.391 0.103 -1.189 1.00 87.44 206 LEU A CA 1
ATOM 1683 C C . LEU A 1 206 ? -5.219 -0.877 -1.049 1.00 87.44 206 LEU A C 1
ATOM 1685 O O . LEU A 1 206 ? -4.474 -1.076 -2.006 1.00 87.44 206 LEU A O 1
ATOM 1689 N N . HIS A 1 207 ? -5.049 -1.502 0.120 1.00 90.12 207 HIS A N 1
ATOM 1690 C CA . HIS A 1 207 ? -3.982 -2.478 0.343 1.00 90.12 207 HIS A CA 1
ATOM 1691 C C . HIS A 1 207 ? -4.133 -3.720 -0.540 1.00 90.12 207 HIS A C 1
ATOM 1693 O O . HIS A 1 207 ? -3.174 -4.101 -1.207 1.00 90.12 207 HIS A O 1
ATOM 1699 N N . LEU A 1 208 ? -5.325 -4.320 -0.586 1.00 92.00 208 LEU A N 1
ATOM 1700 C CA . LEU A 1 208 ? -5.580 -5.504 -1.415 1.00 92.00 208 LEU A CA 1
ATOM 1701 C C . LEU A 1 208 ? -5.471 -5.178 -2.909 1.00 92.00 208 LEU A C 1
ATOM 1703 O O . LEU A 1 208 ? -4.786 -5.870 -3.663 1.00 92.00 208 LEU A O 1
ATOM 1707 N N . TYR A 1 209 ? -6.122 -4.089 -3.316 1.00 92.25 209 TYR A N 1
ATOM 1708 C CA . TYR A 1 209 ? -6.208 -3.650 -4.700 1.00 92.25 209 TYR A CA 1
ATOM 1709 C C . TYR A 1 209 ? -4.826 -3.339 -5.282 1.00 92.25 209 TYR A C 1
ATOM 1711 O O . TYR A 1 209 ? -4.468 -3.886 -6.323 1.00 92.25 209 TYR A O 1
ATOM 1719 N N . LYS A 1 210 ? -3.998 -2.545 -4.584 1.00 93.25 210 LYS A N 1
ATOM 1720 C CA . LYS A 1 210 ? -2.662 -2.182 -5.086 1.00 93.25 210 LYS A CA 1
ATOM 1721 C C . LYS A 1 210 ? -1.743 -3.397 -5.240 1.00 93.25 210 LYS A C 1
ATOM 1723 O O . LYS A 1 210 ? -0.950 -3.434 -6.173 1.00 93.25 210 LYS A O 1
ATOM 1728 N N . ARG A 1 211 ? -1.826 -4.386 -4.336 1.00 93.81 211 ARG A N 1
ATOM 1729 C CA . ARG A 1 211 ? -0.957 -5.577 -4.356 1.00 93.81 211 ARG A CA 1
ATOM 1730 C C . ARG A 1 211 ? -1.222 -6.421 -5.598 1.00 93.81 211 ARG A C 1
ATOM 1732 O O . ARG A 1 211 ? -0.279 -6.777 -6.298 1.00 93.81 211 ARG A O 1
ATOM 1739 N N . VAL A 1 212 ? -2.494 -6.667 -5.908 1.00 95.00 212 VAL A N 1
ATOM 1740 C CA . VAL A 1 212 ? -2.892 -7.388 -7.125 1.00 95.00 212 VAL A CA 1
ATOM 1741 C C . VAL A 1 212 ? -2.571 -6.558 -8.369 1.00 95.00 212 VAL A C 1
ATOM 1743 O O . VAL A 1 212 ? -1.932 -7.065 -9.288 1.00 95.00 212 VAL A O 1
ATOM 1746 N N . LEU A 1 213 ? -2.934 -5.270 -8.379 1.00 95.19 213 LEU A N 1
ATOM 1747 C CA . LEU A 1 213 ? -2.707 -4.377 -9.518 1.00 95.19 213 LEU A CA 1
ATOM 1748 C C . LEU A 1 213 ? -1.228 -4.324 -9.927 1.00 95.19 213 LEU A C 1
ATOM 1750 O O . LEU A 1 213 ? -0.908 -4.505 -11.097 1.00 95.19 213 LEU A O 1
ATOM 1754 N N . LEU A 1 214 ? -0.315 -4.132 -8.969 1.00 94.25 214 LEU A N 1
ATOM 1755 C CA . LEU A 1 214 ? 1.118 -4.032 -9.256 1.00 94.25 214 LEU A CA 1
ATOM 1756 C C . LEU A 1 214 ? 1.708 -5.343 -9.797 1.00 94.25 214 LEU A C 1
ATOM 1758 O O . LEU A 1 214 ? 2.565 -5.282 -10.678 1.00 94.25 214 LEU A O 1
ATOM 1762 N N . ILE A 1 215 ? 1.242 -6.512 -9.337 1.00 95.25 215 ILE A N 1
ATOM 1763 C CA . ILE A 1 215 ? 1.663 -7.809 -9.897 1.00 95.25 215 ILE A CA 1
ATOM 1764 C C . ILE A 1 215 ? 1.285 -7.895 -11.379 1.00 95.25 215 ILE A C 1
ATOM 1766 O O . ILE A 1 215 ? 2.120 -8.258 -12.205 1.00 95.25 215 ILE A O 1
ATOM 1770 N N . TRP A 1 216 ? 0.053 -7.533 -11.737 1.00 95.56 216 TRP A N 1
ATOM 1771 C CA . TRP A 1 216 ? -0.401 -7.603 -13.127 1.00 95.56 216 TRP A CA 1
ATOM 1772 C C . TRP A 1 216 ? 0.266 -6.556 -14.022 1.00 95.56 216 TRP A C 1
ATOM 1774 O O . TRP A 1 216 ? 0.686 -6.888 -15.129 1.00 95.56 216 TRP A O 1
ATOM 1784 N N . CYS A 1 217 ? 0.447 -5.323 -13.549 1.00 94.19 217 CYS A N 1
ATOM 1785 C CA . CYS A 1 217 ? 1.117 -4.283 -14.332 1.00 94.19 217 CYS A CA 1
ATOM 1786 C C . CYS A 1 217 ? 2.571 -4.655 -14.649 1.00 94.19 217 CYS A C 1
ATOM 1788 O O . CYS A 1 217 ? 2.984 -4.590 -15.806 1.00 94.19 217 CYS A O 1
ATOM 1790 N N . TRP A 1 218 ? 3.339 -5.112 -13.655 1.00 93.25 218 TRP A N 1
ATOM 1791 C CA . TRP A 1 218 ? 4.721 -5.540 -13.888 1.00 93.25 218 TRP A CA 1
ATOM 1792 C C . TRP A 1 218 ? 4.811 -6.832 -14.706 1.00 93.25 218 TRP A C 1
ATOM 1794 O O . TRP A 1 218 ? 5.728 -6.970 -15.513 1.00 93.25 218 TRP A O 1
ATOM 1804 N N . PHE A 1 219 ? 3.840 -7.744 -14.571 1.00 92.50 219 PHE A N 1
ATOM 1805 C CA . PHE A 1 219 ? 3.731 -8.900 -15.461 1.00 92.50 219 PHE A CA 1
ATOM 1806 C C . PHE A 1 219 ? 3.612 -8.467 -16.927 1.00 92.50 219 PHE A C 1
ATOM 1808 O O . PHE A 1 219 ? 4.336 -8.993 -17.767 1.00 92.50 219 PHE A O 1
ATOM 1815 N N . LEU A 1 220 ? 2.744 -7.495 -17.234 1.00 91.88 220 LEU A N 1
ATOM 1816 C CA . LEU A 1 220 ? 2.558 -6.989 -18.598 1.00 91.88 220 LEU A CA 1
ATOM 1817 C C . LEU A 1 220 ? 3.822 -6.314 -19.141 1.00 91.88 220 LEU A C 1
ATOM 1819 O O . LEU A 1 220 ? 4.205 -6.588 -20.276 1.00 91.88 220 LEU A O 1
ATOM 1823 N N . VAL A 1 221 ? 4.501 -5.500 -18.325 1.00 89.94 221 VAL A N 1
ATOM 1824 C CA . VAL A 1 221 ? 5.780 -4.862 -18.692 1.00 89.94 221 VAL A CA 1
ATOM 1825 C C . VAL A 1 221 ? 6.823 -5.912 -19.074 1.00 89.94 221 VAL A C 1
ATOM 1827 O O . VAL A 1 221 ? 7.434 -5.824 -20.139 1.00 89.94 221 VAL A O 1
ATOM 1830 N N . LEU A 1 222 ? 6.996 -6.943 -18.241 1.00 88.06 222 LEU A N 1
ATOM 1831 C CA . LEU A 1 222 ? 7.951 -8.011 -18.524 1.00 88.06 222 LEU A CA 1
ATOM 1832 C C . LEU A 1 222 ? 7.523 -8.853 -19.729 1.00 88.06 222 LEU A C 1
ATOM 1834 O O . LEU A 1 222 ? 8.348 -9.131 -20.593 1.00 88.06 222 LEU A O 1
ATOM 1838 N N . LYS A 1 223 ? 6.242 -9.230 -19.829 1.00 85.56 223 LYS A N 1
ATOM 1839 C CA . LYS A 1 223 ? 5.707 -10.046 -20.932 1.00 85.56 223 LYS A CA 1
ATOM 1840 C C . LYS A 1 223 ? 5.877 -9.364 -22.290 1.00 85.56 223 LYS A C 1
ATOM 1842 O O . LYS A 1 223 ? 6.150 -10.046 -23.274 1.00 85.56 223 LYS A O 1
ATOM 1847 N N . ALA A 1 224 ? 5.763 -8.040 -22.323 1.00 84.00 224 ALA A N 1
ATOM 1848 C CA . ALA A 1 224 ? 5.995 -7.214 -23.502 1.00 84.00 224 ALA A CA 1
ATOM 1849 C C . ALA A 1 224 ? 7.486 -6.983 -23.822 1.00 84.00 224 ALA A C 1
ATOM 1851 O O . ALA A 1 224 ? 7.795 -6.240 -24.748 1.00 84.00 224 ALA A O 1
ATOM 1852 N N . GLY A 1 225 ? 8.418 -7.570 -23.061 1.00 80.00 225 GLY A N 1
ATOM 1853 C CA . GLY A 1 225 ? 9.859 -7.385 -23.264 1.00 80.00 225 GLY A CA 1
ATOM 1854 C C . GLY A 1 225 ? 10.369 -5.995 -22.873 1.00 80.00 225 GLY A C 1
ATOM 1855 O O . GLY A 1 225 ? 11.503 -5.649 -23.178 1.00 80.00 225 GLY A O 1
ATOM 1856 N N . CYS A 1 226 ? 9.565 -5.200 -22.165 1.00 84.12 226 CYS A N 1
ATOM 1857 C CA . CYS A 1 226 ? 9.891 -3.825 -21.779 1.00 84.12 226 CYS A CA 1
ATOM 1858 C C . CYS A 1 226 ? 10.637 -3.766 -20.436 1.00 84.12 226 CYS A C 1
ATOM 1860 O O . CYS A 1 226 ? 10.398 -2.886 -19.616 1.00 84.12 226 CYS A O 1
ATOM 1862 N N . SER A 1 227 ? 11.489 -4.759 -20.169 1.00 79.69 227 SER A N 1
ATOM 1863 C CA . SER A 1 227 ? 12.293 -4.851 -18.943 1.00 79.69 227 SER A CA 1
ATOM 1864 C C . SER A 1 227 ? 13.573 -4.010 -19.011 1.00 79.69 227 SER A C 1
ATOM 1866 O O . SER A 1 227 ? 14.162 -3.705 -17.975 1.00 79.69 227 SER A O 1
ATOM 1868 N N . THR A 1 228 ? 13.987 -3.628 -20.221 1.00 79.44 228 THR A N 1
ATOM 1869 C CA . THR A 1 228 ? 15.063 -2.670 -20.498 1.00 79.44 228 THR A CA 1
ATOM 1870 C C . THR A 1 228 ? 14.491 -1.260 -20.694 1.00 79.44 228 THR A C 1
ATOM 1872 O O . THR A 1 228 ? 13.277 -1.056 -20.683 1.00 79.44 228 THR A O 1
ATOM 1875 N N . GLY A 1 229 ? 15.363 -0.261 -20.855 1.00 85.31 229 GLY A N 1
ATOM 1876 C CA . GLY A 1 229 ? 14.939 1.111 -21.140 1.00 85.31 229 GLY A CA 1
ATOM 1877 C C . GLY A 1 229 ? 14.275 1.796 -19.943 1.00 85.31 229 GLY A C 1
ATOM 1878 O O . GLY A 1 229 ? 14.669 1.581 -18.797 1.00 85.31 229 GLY A O 1
ATOM 1879 N N . ASP A 1 230 ? 13.269 2.626 -20.209 1.00 88.19 230 ASP A N 1
ATOM 1880 C CA . ASP A 1 230 ? 12.650 3.535 -19.230 1.00 88.19 230 ASP A CA 1
ATOM 1881 C C . ASP A 1 230 ? 11.920 2.848 -18.053 1.00 88.19 230 ASP A C 1
ATOM 1883 O O . ASP A 1 230 ? 11.653 3.474 -17.025 1.00 88.19 230 ASP A O 1
ATOM 1887 N N . ALA A 1 231 ? 11.675 1.535 -18.115 1.00 89.19 231 ALA A N 1
ATOM 1888 C CA . ALA A 1 231 ? 11.138 0.780 -16.978 1.00 89.19 231 ALA A CA 1
ATOM 1889 C C . ALA A 1 231 ? 12.060 0.812 -15.739 1.00 89.19 231 ALA A C 1
ATOM 1891 O O . ALA A 1 231 ? 11.583 0.667 -14.607 1.00 89.19 231 ALA A O 1
ATOM 1892 N N . TYR A 1 232 ? 13.366 1.037 -15.930 1.00 92.31 232 TYR A N 1
ATOM 1893 C CA . TYR A 1 232 ? 14.344 1.096 -14.842 1.00 92.31 232 TYR A CA 1
ATOM 1894 C C . TYR A 1 232 ? 14.036 2.216 -13.834 1.00 92.31 232 TYR A C 1
ATOM 1896 O O . TYR A 1 232 ? 14.211 2.021 -12.627 1.00 92.31 232 TYR A O 1
ATOM 1904 N N . LEU A 1 233 ? 13.558 3.378 -14.300 1.00 93.62 233 LEU A N 1
ATOM 1905 C CA . LEU A 1 233 ? 13.316 4.525 -13.430 1.00 93.62 233 LEU A CA 1
ATOM 1906 C C . LEU A 1 233 ? 12.129 4.244 -12.509 1.00 93.62 233 LEU A C 1
ATOM 1908 O O . LEU A 1 233 ? 12.224 4.431 -11.296 1.00 93.62 233 LEU A O 1
ATOM 1912 N N . ALA A 1 234 ? 11.037 3.717 -13.070 1.00 94.25 234 ALA A N 1
ATOM 1913 C CA . ALA A 1 234 ? 9.871 3.290 -12.301 1.00 94.25 234 ALA A CA 1
ATOM 1914 C C . ALA A 1 234 ? 10.238 2.207 -11.272 1.00 94.25 234 ALA A C 1
ATOM 1916 O O . ALA A 1 234 ? 9.827 2.289 -10.112 1.00 94.25 234 ALA A O 1
ATOM 1917 N N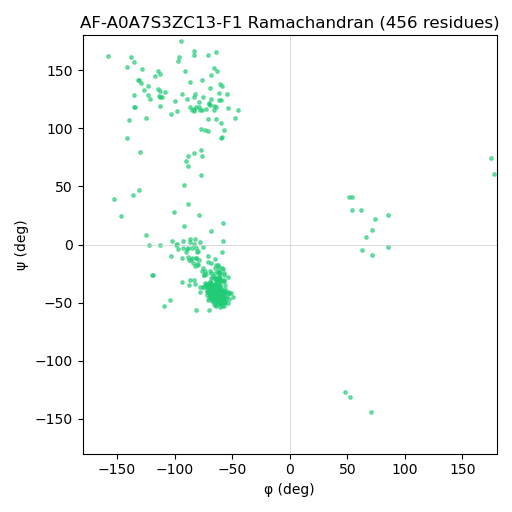 . ALA A 1 235 ? 11.071 1.236 -11.664 1.00 95.12 235 ALA A N 1
ATOM 1918 C CA . ALA A 1 235 ? 11.579 0.201 -10.766 1.00 95.12 235 ALA A CA 1
ATOM 1919 C C . ALA A 1 235 ? 12.425 0.778 -9.616 1.00 95.12 235 ALA A C 1
ATOM 1921 O O . ALA A 1 235 ? 12.286 0.369 -8.459 1.00 95.12 235 ALA A O 1
ATOM 1922 N N . THR A 1 236 ? 13.265 1.768 -9.919 1.00 96.69 236 THR A N 1
ATOM 1923 C CA . THR A 1 236 ? 14.132 2.444 -8.945 1.00 96.69 236 THR A CA 1
ATOM 1924 C C . THR A 1 236 ? 13.313 3.264 -7.950 1.00 96.69 236 THR A C 1
ATOM 1926 O O . THR A 1 236 ? 13.495 3.118 -6.742 1.00 96.69 236 THR A O 1
ATOM 1929 N N . ILE A 1 237 ? 12.369 4.082 -8.431 1.00 96.50 237 ILE A N 1
ATOM 1930 C CA . ILE A 1 237 ? 11.471 4.877 -7.579 1.00 96.50 237 ILE A CA 1
ATOM 1931 C C . ILE A 1 237 ? 10.661 3.954 -6.662 1.00 96.50 237 ILE A C 1
ATOM 1933 O O . ILE A 1 237 ? 10.600 4.182 -5.453 1.00 96.50 237 ILE A O 1
ATOM 1937 N N . MET A 1 238 ? 10.081 2.880 -7.209 1.00 95.38 238 MET A N 1
ATOM 1938 C CA . MET A 1 238 ? 9.296 1.928 -6.424 1.00 95.38 238 MET A CA 1
ATOM 1939 C C . MET A 1 238 ? 10.140 1.242 -5.343 1.00 95.38 238 MET A C 1
ATOM 1941 O O . MET A 1 238 ? 9.691 1.140 -4.201 1.00 95.38 238 MET A O 1
ATOM 1945 N N . SER A 1 239 ? 11.361 0.815 -5.678 1.00 96.62 239 SER A N 1
ATOM 1946 C CA . SER A 1 239 ? 12.273 0.176 -4.720 1.00 96.62 239 SER A CA 1
ATOM 1947 C C . SER A 1 239 ? 12.671 1.149 -3.605 1.00 96.62 239 SER A C 1
ATOM 1949 O O . SER A 1 239 ? 12.570 0.814 -2.428 1.00 96.62 239 SER A O 1
ATOM 1951 N N . THR A 1 240 ? 13.011 2.397 -3.936 1.00 97.44 240 THR A N 1
ATOM 1952 C CA . THR A 1 240 ? 13.364 3.429 -2.943 1.00 97.44 240 THR A CA 1
ATOM 1953 C C . THR A 1 240 ? 12.213 3.714 -1.972 1.00 97.44 240 THR A C 1
ATOM 1955 O O . THR A 1 240 ? 12.405 3.733 -0.755 1.00 97.44 240 THR A O 1
ATOM 1958 N N . THR A 1 241 ? 10.991 3.876 -2.478 1.00 96.06 241 THR A N 1
ATOM 1959 C CA . THR A 1 241 ? 9.811 4.144 -1.637 1.00 96.06 241 THR A CA 1
ATOM 1960 C C . THR A 1 241 ? 9.440 2.943 -0.776 1.00 96.06 241 THR A C 1
ATOM 1962 O O . THR A 1 241 ? 9.081 3.090 0.398 1.00 96.06 241 THR A O 1
ATOM 1965 N N . GLN A 1 242 ? 9.596 1.732 -1.309 1.00 95.69 242 GLN A N 1
ATOM 1966 C CA . GLN A 1 242 ? 9.359 0.506 -0.560 1.00 95.69 242 GLN A CA 1
ATOM 1967 C C . GLN A 1 242 ? 10.413 0.281 0.535 1.00 95.69 242 GLN A C 1
ATOM 1969 O O . GLN A 1 242 ? 10.051 -0.131 1.639 1.00 95.69 242 GLN A O 1
ATOM 1974 N N . ALA A 1 243 ? 11.684 0.614 0.284 1.00 96.94 243 ALA A N 1
ATOM 1975 C CA . ALA A 1 243 ? 12.740 0.588 1.294 1.00 96.94 243 ALA A CA 1
ATOM 1976 C C . ALA A 1 243 ? 12.397 1.487 2.490 1.00 96.94 243 ALA A C 1
ATOM 1978 O O . ALA A 1 243 ? 12.430 1.030 3.632 1.00 96.94 243 ALA A O 1
ATOM 1979 N N . VAL A 1 244 ? 11.987 2.736 2.240 1.00 95.75 244 VAL A N 1
ATOM 1980 C CA . VAL A 1 244 ? 11.611 3.681 3.308 1.00 95.75 244 VAL A CA 1
ATOM 1981 C C . VAL A 1 244 ? 10.380 3.207 4.084 1.00 95.75 244 VAL A C 1
ATOM 1983 O O . VAL A 1 244 ? 10.336 3.313 5.310 1.00 95.75 244 VAL A O 1
ATOM 1986 N N . THR A 1 245 ? 9.392 2.633 3.398 1.00 94.19 245 THR A N 1
ATOM 1987 C CA . THR A 1 245 ? 8.160 2.122 4.026 1.00 94.19 245 THR A CA 1
ATOM 1988 C C . THR A 1 245 ? 8.423 0.928 4.941 1.00 94.19 245 THR A C 1
ATOM 1990 O O . THR A 1 245 ? 7.881 0.840 6.050 1.00 94.19 245 THR A O 1
ATOM 1993 N N . ASN A 1 246 ? 9.281 0.011 4.497 1.00 94.88 246 ASN A N 1
ATOM 1994 C CA . ASN A 1 246 ? 9.659 -1.156 5.286 1.00 94.88 246 ASN A CA 1
ATOM 1995 C C . ASN A 1 246 ? 10.544 -0.754 6.460 1.00 94.88 246 ASN A C 1
ATOM 1997 O O . ASN A 1 246 ? 10.308 -1.220 7.573 1.00 94.88 246 ASN A O 1
ATOM 2001 N N . LEU A 1 247 ? 11.468 0.189 6.252 1.00 94.38 247 LEU A N 1
ATOM 2002 C CA . LEU A 1 247 ? 12.278 0.746 7.326 1.00 94.38 247 LEU A CA 1
ATOM 2003 C C . LEU A 1 247 ? 11.391 1.385 8.395 1.00 94.38 247 LEU A C 1
ATOM 2005 O O . LEU A 1 247 ? 11.517 1.054 9.567 1.00 94.38 247 LEU A O 1
ATOM 2009 N N . TYR A 1 248 ? 10.428 2.225 8.006 1.00 93.94 248 TYR A N 1
ATOM 2010 C CA . TYR A 1 248 ? 9.443 2.787 8.935 1.00 93.94 248 TYR A CA 1
ATOM 2011 C C . TYR A 1 248 ? 8.729 1.699 9.757 1.00 93.94 248 TYR A C 1
ATOM 2013 O O . TYR A 1 248 ? 8.563 1.841 10.971 1.00 93.94 248 TYR A O 1
ATOM 2021 N N . SER A 1 249 ? 8.365 0.586 9.117 1.00 91.81 249 SER A N 1
ATOM 2022 C CA . SER A 1 249 ? 7.735 -0.555 9.788 1.00 91.81 249 SER A CA 1
ATOM 2023 C C . SER A 1 249 ? 8.684 -1.254 10.771 1.00 91.81 249 SER A C 1
ATOM 2025 O O . SER A 1 249 ? 8.265 -1.584 11.880 1.00 91.81 249 SER A O 1
ATOM 2027 N N . VAL A 1 250 ? 9.966 -1.418 10.418 1.00 92.69 250 VAL A N 1
ATOM 2028 C CA . VAL A 1 250 ? 11.018 -1.928 11.317 1.00 92.69 250 VAL A CA 1
ATOM 2029 C C . VAL A 1 250 ? 11.160 -1.029 12.543 1.00 92.69 250 VAL A C 1
ATOM 2031 O O . VAL A 1 250 ? 11.053 -1.518 13.664 1.00 92.69 250 VAL A O 1
ATOM 2034 N N . LEU A 1 251 ? 11.314 0.286 12.359 1.00 90.25 251 LEU A N 1
ATOM 2035 C CA . LEU A 1 251 ? 11.470 1.241 13.467 1.00 90.25 251 LEU A CA 1
ATOM 2036 C C . LEU A 1 251 ? 10.255 1.212 14.414 1.00 90.25 251 LEU A C 1
ATOM 2038 O O . LEU A 1 251 ? 10.408 1.281 15.636 1.00 90.25 251 LEU A O 1
ATOM 2042 N N . GLY A 1 252 ? 9.047 1.047 13.862 1.00 88.25 252 GLY A N 1
ATOM 2043 C CA . GLY A 1 252 ? 7.826 0.862 14.646 1.00 88.25 252 GLY A CA 1
ATOM 2044 C C . GLY A 1 252 ? 7.807 -0.447 15.445 1.00 88.25 252 GLY A C 1
ATOM 2045 O O . GLY A 1 252 ? 7.388 -0.457 16.602 1.00 88.25 252 GLY A O 1
ATOM 2046 N N . LEU A 1 253 ? 8.303 -1.547 14.870 1.00 87.88 253 LEU A N 1
ATOM 2047 C CA . LEU A 1 253 ? 8.420 -2.843 15.554 1.00 87.88 253 LEU A CA 1
ATOM 2048 C C . LEU A 1 253 ? 9.533 -2.876 16.600 1.00 87.88 253 LEU A C 1
ATOM 2050 O O . LEU A 1 253 ? 9.429 -3.648 17.549 1.00 87.88 253 LEU A O 1
ATOM 2054 N N . LEU A 1 254 ? 10.557 -2.037 16.471 1.00 86.50 254 LEU A N 1
ATOM 2055 C CA . LEU A 1 254 ? 11.606 -1.854 17.477 1.00 86.50 254 LEU A CA 1
ATOM 2056 C C . LEU A 1 254 ? 11.167 -0.930 18.625 1.00 86.50 254 LEU A C 1
ATOM 2058 O O . LEU A 1 254 ? 11.872 -0.809 19.618 1.00 86.50 254 LEU A O 1
ATOM 2062 N N . GLY A 1 255 ? 9.989 -0.302 18.524 1.00 82.62 255 GLY A N 1
ATOM 2063 C CA . GLY A 1 255 ? 9.449 0.558 19.579 1.00 82.62 255 GLY A CA 1
ATOM 2064 C C . GLY A 1 255 ? 10.141 1.918 19.686 1.00 82.62 255 GLY A C 1
ATOM 2065 O O . GLY A 1 255 ? 10.068 2.559 20.733 1.00 82.62 255 GLY A O 1
ATOM 2066 N N . MET A 1 256 ? 10.795 2.386 18.618 1.00 82.19 256 MET A N 1
ATOM 2067 C CA . MET A 1 256 ? 11.537 3.646 18.654 1.00 82.19 256 MET A CA 1
ATOM 2068 C C . MET A 1 256 ? 10.618 4.831 18.963 1.00 82.19 256 MET A C 1
ATOM 2070 O O . MET A 1 256 ? 9.621 5.085 18.272 1.00 82.19 256 MET A O 1
ATOM 2074 N N . LYS A 1 257 ? 10.961 5.581 20.016 1.00 75.38 257 LYS A N 1
ATOM 2075 C CA . LYS A 1 257 ? 10.219 6.779 20.424 1.00 75.38 257 LYS A CA 1
ATOM 2076 C C . LYS A 1 257 ? 10.256 7.804 19.285 1.00 75.38 257 LYS A C 1
ATOM 2078 O O . LYS A 1 257 ? 11.307 8.090 18.725 1.00 75.38 257 LYS A O 1
ATOM 2083 N N . GLY A 1 258 ? 9.092 8.338 18.916 1.00 73.25 258 GLY A N 1
ATOM 2084 C CA . GLY A 1 258 ? 8.973 9.347 17.856 1.00 73.25 258 GLY A CA 1
ATOM 2085 C C . GLY A 1 258 ? 8.869 8.816 16.419 1.00 73.25 258 GLY A C 1
ATOM 2086 O O . GLY A 1 258 ? 8.637 9.627 15.522 1.00 73.25 258 GLY A O 1
ATOM 2087 N N . HIS A 1 259 ? 8.937 7.496 16.172 1.00 81.44 259 HIS A N 1
ATOM 2088 C CA . HIS A 1 259 ? 8.751 6.942 14.815 1.00 81.44 259 HIS A CA 1
ATOM 2089 C C . HIS A 1 259 ? 7.403 7.361 14.199 1.00 81.44 259 HIS A C 1
ATOM 2091 O O . HIS A 1 259 ? 7.312 7.637 13.006 1.00 81.44 259 HIS A O 1
ATOM 2097 N N . ALA A 1 260 ? 6.352 7.485 15.019 1.00 77.69 260 ALA A N 1
ATOM 2098 C CA . ALA A 1 260 ? 5.022 7.904 14.582 1.00 77.69 260 ALA A CA 1
ATOM 2099 C C . ALA A 1 260 ? 5.016 9.284 13.894 1.00 77.69 260 ALA A C 1
ATOM 2101 O O . ALA A 1 260 ? 4.247 9.493 12.956 1.00 77.69 260 ALA A O 1
ATOM 2102 N N . SER A 1 261 ? 5.917 10.194 14.283 1.00 82.00 261 SER A N 1
ATOM 2103 C CA . SER A 1 261 ? 6.048 11.528 13.681 1.00 82.00 261 SER A CA 1
ATOM 2104 C C . SER A 1 261 ? 6.560 11.489 12.237 1.00 82.00 261 SER A C 1
ATOM 2106 O O . SER A 1 261 ? 6.461 12.484 11.525 1.00 82.00 261 SER A O 1
ATOM 2108 N N . TRP A 1 262 ? 7.122 10.363 11.788 1.00 83.50 262 TRP A N 1
ATOM 2109 C CA . TRP A 1 262 ? 7.613 10.194 10.418 1.00 83.50 262 TRP A CA 1
ATOM 2110 C C . TRP A 1 262 ? 6.522 9.706 9.463 1.00 83.50 262 TRP A C 1
ATOM 2112 O O . TRP A 1 262 ? 6.696 9.803 8.251 1.00 83.50 262 TRP A O 1
ATOM 2122 N N . LYS A 1 263 ? 5.376 9.241 9.978 1.00 84.38 263 LYS A N 1
ATOM 2123 C CA . LYS A 1 263 ? 4.270 8.726 9.158 1.00 84.38 263 LYS A CA 1
ATOM 2124 C C . LYS A 1 263 ? 3.792 9.716 8.078 1.00 84.38 263 LYS A C 1
ATOM 2126 O O . LYS A 1 263 ? 3.632 9.278 6.937 1.00 84.38 263 LYS A O 1
ATOM 2131 N N . PRO A 1 264 ? 3.612 11.027 8.359 1.00 82.94 264 PRO A N 1
ATOM 2132 C CA . PRO A 1 264 ? 3.246 11.991 7.319 1.00 82.94 264 PRO A CA 1
ATOM 2133 C C . PRO A 1 264 ? 4.305 12.084 6.215 1.00 82.94 264 PRO A C 1
ATOM 2135 O O . PRO A 1 264 ? 3.963 12.017 5.043 1.00 82.94 264 PRO A O 1
ATOM 2138 N N . ARG A 1 265 ? 5.597 12.097 6.573 1.00 87.94 265 ARG A N 1
ATOM 2139 C CA . ARG A 1 265 ? 6.709 12.164 5.605 1.00 87.94 265 ARG A CA 1
ATOM 2140 C C . ARG A 1 265 ? 6.783 10.931 4.707 1.00 87.94 265 ARG A C 1
ATOM 2142 O O . ARG A 1 265 ? 7.017 11.045 3.511 1.00 87.94 265 ARG A O 1
ATOM 2149 N N . VAL A 1 266 ? 6.544 9.744 5.270 1.00 89.88 266 VAL A N 1
ATOM 2150 C CA . VAL A 1 266 ? 6.450 8.503 4.481 1.00 89.88 266 VAL A CA 1
ATOM 2151 C C . VAL A 1 266 ? 5.280 8.588 3.497 1.00 89.88 266 VAL A C 1
ATOM 2153 O O . VAL A 1 266 ? 5.391 8.140 2.359 1.00 89.88 266 VAL A O 1
ATOM 2156 N N . THR A 1 267 ? 4.166 9.194 3.905 1.00 87.75 267 THR A N 1
ATOM 2157 C CA . THR A 1 267 ? 2.984 9.383 3.052 1.00 87.75 267 THR A CA 1
ATOM 2158 C C . THR A 1 267 ? 3.262 10.382 1.921 1.00 87.75 267 THR A C 1
ATOM 2160 O O . THR A 1 267 ? 2.984 10.083 0.762 1.00 87.75 267 THR A O 1
ATOM 2163 N N . GLU A 1 268 ? 3.883 11.522 2.231 1.00 86.94 268 GLU A N 1
ATOM 2164 C CA . GLU A 1 268 ? 4.334 12.523 1.251 1.00 86.94 268 GLU A CA 1
ATOM 2165 C C . GLU A 1 268 ? 5.281 11.910 0.210 1.00 86.94 268 GLU A C 1
ATOM 2167 O O . GLU A 1 268 ? 5.143 12.171 -0.983 1.00 86.94 268 GLU A O 1
ATOM 2172 N N . MET A 1 269 ? 6.187 11.022 0.631 1.00 91.81 269 MET A N 1
ATOM 2173 C CA . MET A 1 269 ? 7.100 10.320 -0.273 1.00 91.81 269 MET A CA 1
ATOM 2174 C C . MET A 1 269 ? 6.373 9.397 -1.265 1.00 91.81 269 MET A C 1
ATOM 2176 O O . MET A 1 269 ? 6.757 9.332 -2.435 1.00 91.81 269 MET A O 1
ATOM 2180 N N . HIS A 1 270 ? 5.316 8.697 -0.837 1.00 91.94 270 HIS A N 1
ATOM 2181 C CA . HIS A 1 270 ? 4.492 7.891 -1.748 1.00 91.94 270 HIS A CA 1
ATOM 2182 C C . HIS A 1 270 ? 3.782 8.765 -2.778 1.00 91.94 270 HIS A C 1
ATOM 2184 O O . HIS A 1 270 ? 3.819 8.458 -3.967 1.00 91.94 270 HIS A O 1
ATOM 2190 N N . ILE A 1 271 ? 3.186 9.874 -2.332 1.00 90.94 271 ILE A N 1
ATOM 2191 C CA . ILE A 1 271 ? 2.523 10.840 -3.214 1.00 90.94 271 ILE A CA 1
ATOM 2192 C C . ILE A 1 271 ? 3.519 11.378 -4.245 1.00 90.94 271 ILE A C 1
ATOM 2194 O O . ILE A 1 271 ? 3.246 11.329 -5.444 1.00 90.94 271 ILE A O 1
ATOM 2198 N N . LEU A 1 272 ? 4.707 11.799 -3.799 1.00 93.25 272 LEU A N 1
ATOM 2199 C CA . LEU A 1 272 ? 5.774 12.267 -4.683 1.00 93.25 272 LEU A CA 1
ATOM 2200 C C . LEU A 1 272 ? 6.180 11.192 -5.699 1.00 93.25 272 LEU A C 1
ATOM 2202 O O . LEU A 1 272 ? 6.356 11.487 -6.875 1.00 93.25 272 LEU A O 1
ATOM 2206 N N . SER A 1 273 ? 6.271 9.936 -5.270 1.00 95.44 273 SER A N 1
ATOM 2207 C CA . SER A 1 273 ? 6.630 8.814 -6.139 1.00 95.44 273 SER A CA 1
ATOM 2208 C C . SER A 1 273 ? 5.589 8.540 -7.221 1.00 95.44 273 SER A C 1
ATOM 2210 O O . SER A 1 273 ? 5.961 8.185 -8.338 1.00 95.44 273 SER A O 1
ATOM 2212 N N . PHE A 1 274 ? 4.297 8.697 -6.920 1.00 93.56 274 PHE A N 1
ATOM 2213 C CA . PHE A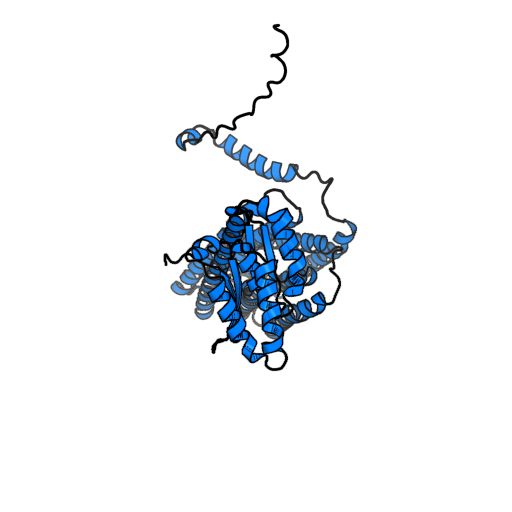 1 274 ? 3.238 8.586 -7.925 1.00 93.56 274 PHE A CA 1
ATOM 2214 C C . PHE A 1 274 ? 3.306 9.740 -8.923 1.00 93.56 274 PHE A C 1
ATOM 2216 O O . PHE A 1 274 ? 3.279 9.497 -10.125 1.00 93.56 274 PHE A O 1
ATOM 2223 N N . VAL A 1 275 ? 3.490 10.974 -8.443 1.00 94.75 275 VAL A N 1
ATOM 2224 C CA . VAL A 1 275 ? 3.618 12.160 -9.305 1.00 94.75 275 VAL A CA 1
ATOM 2225 C C . VAL A 1 275 ? 4.826 12.043 -10.237 1.00 94.75 275 VAL A C 1
ATOM 2227 O O . VAL A 1 275 ? 4.681 12.224 -11.443 1.00 94.75 275 VAL A O 1
ATOM 2230 N N . LEU A 1 276 ? 6.001 11.675 -9.716 1.00 95.38 276 LEU A N 1
ATOM 2231 C CA . LEU A 1 276 ? 7.211 11.491 -10.527 1.00 95.38 276 LEU A CA 1
ATOM 2232 C C . LEU A 1 276 ? 7.020 10.417 -11.603 1.00 95.38 276 LEU A C 1
ATOM 2234 O O . LEU A 1 276 ? 7.413 10.612 -12.751 1.00 95.38 276 LEU A O 1
ATOM 2238 N N . GLN A 1 277 ? 6.372 9.304 -11.258 1.00 95.75 277 GLN A N 1
ATOM 2239 C CA . GLN A 1 277 ? 6.075 8.248 -12.223 1.00 95.75 277 GLN A CA 1
ATOM 2240 C C . GLN A 1 277 ? 5.026 8.662 -13.260 1.00 95.75 277 GLN A C 1
ATOM 2242 O O . GLN A 1 277 ? 5.129 8.232 -14.402 1.00 95.75 277 GLN A O 1
ATOM 2247 N N . MET A 1 278 ? 4.053 9.507 -12.909 1.00 95.38 278 MET A N 1
ATOM 2248 C CA . MET A 1 278 ? 3.111 10.069 -13.883 1.00 95.38 278 MET A CA 1
ATOM 2249 C C . MET A 1 278 ? 3.810 11.011 -14.864 1.00 95.38 278 MET A C 1
ATOM 2251 O O . MET A 1 278 ? 3.564 10.915 -16.063 1.00 95.38 278 MET A O 1
ATOM 2255 N N . VAL A 1 279 ? 4.701 11.883 -14.379 1.00 95.69 279 VAL A N 1
ATOM 2256 C CA . VAL A 1 279 ? 5.517 12.759 -15.240 1.00 95.69 279 VAL A CA 1
ATOM 2257 C C . VAL A 1 279 ? 6.365 11.920 -16.193 1.00 95.69 279 VAL A C 1
ATOM 2259 O O . VAL A 1 279 ? 6.397 12.182 -17.393 1.00 95.69 279 VAL A O 1
ATOM 2262 N N . HIS A 1 280 ? 6.989 10.861 -15.678 1.00 94.38 280 HIS A N 1
ATOM 2263 C CA . HIS A 1 280 ? 7.725 9.910 -16.499 1.00 94.38 280 HIS A CA 1
ATOM 2264 C C . HIS A 1 280 ? 6.829 9.204 -17.527 1.00 94.38 280 HIS A C 1
ATOM 2266 O O . HIS A 1 280 ? 7.193 9.133 -18.695 1.00 94.38 280 HIS A O 1
ATOM 2272 N N . ALA A 1 281 ? 5.629 8.759 -17.147 1.00 94.25 281 ALA A N 1
ATOM 2273 C CA . ALA A 1 281 ? 4.686 8.147 -18.080 1.00 94.25 281 ALA A CA 1
ATOM 2274 C C . ALA A 1 281 ? 4.284 9.113 -19.212 1.00 94.25 281 ALA A C 1
ATOM 2276 O O . ALA A 1 281 ? 4.291 8.717 -20.377 1.00 94.25 281 ALA A O 1
ATOM 2277 N N . ILE A 1 282 ? 4.019 10.390 -18.902 1.00 94.62 282 ILE A N 1
ATOM 2278 C CA . ILE A 1 282 ? 3.754 11.430 -19.913 1.00 94.62 282 ILE A CA 1
ATOM 2279 C C . ILE A 1 282 ? 4.941 11.557 -20.869 1.00 94.62 282 ILE A C 1
ATOM 2281 O O . ILE A 1 282 ? 4.742 11.534 -22.078 1.00 94.62 282 ILE A O 1
ATOM 2285 N N . TYR A 1 283 ? 6.167 11.623 -20.345 1.00 94.56 283 TYR A N 1
ATOM 2286 C CA . TYR A 1 283 ? 7.368 11.690 -21.176 1.00 94.56 283 TYR A CA 1
ATOM 2287 C C . TYR A 1 283 ? 7.472 10.485 -22.126 1.00 94.56 283 TYR A C 1
ATOM 2289 O O . TYR A 1 283 ? 7.690 10.647 -23.328 1.00 94.56 283 TYR A O 1
ATOM 2297 N N . THR A 1 284 ? 7.264 9.265 -21.617 1.00 91.19 284 THR A N 1
ATOM 2298 C CA . THR A 1 284 ? 7.309 8.057 -22.458 1.00 91.19 284 THR A CA 1
ATOM 2299 C C . THR A 1 284 ? 6.212 8.038 -23.527 1.00 91.19 284 THR A C 1
ATOM 2301 O O . THR A 1 284 ? 6.431 7.497 -24.609 1.00 91.19 284 THR A O 1
ATOM 2304 N N . LEU A 1 285 ? 5.057 8.668 -23.267 1.00 92.31 285 LEU A N 1
ATOM 2305 C CA . LEU A 1 285 ? 3.979 8.833 -24.247 1.00 92.31 285 LEU A CA 1
ATOM 2306 C C . LEU A 1 285 ? 4.334 9.848 -25.334 1.00 92.31 285 LEU A C 1
ATOM 2308 O O . LEU A 1 285 ? 4.074 9.587 -26.506 1.00 92.31 285 LEU A O 1
ATOM 2312 N N . THR A 1 286 ? 4.922 10.989 -24.965 1.00 92.50 286 THR A N 1
ATOM 2313 C CA . THR A 1 286 ? 5.242 12.063 -25.916 1.00 92.50 286 THR A CA 1
ATOM 2314 C C . THR A 1 286 ? 6.395 11.692 -26.838 1.00 92.50 286 THR A C 1
ATOM 2316 O O . THR A 1 286 ? 6.348 12.003 -28.023 1.00 92.50 286 THR A O 1
ATOM 2319 N N . TYR A 1 287 ? 7.414 11.011 -26.308 1.00 90.25 287 TYR A N 1
ATOM 2320 C CA . TYR A 1 287 ? 8.624 10.646 -27.054 1.00 90.25 287 TYR A CA 1
ATOM 2321 C C . TYR A 1 287 ? 8.653 9.182 -27.510 1.00 90.25 287 TYR A C 1
ATOM 2323 O O . TYR A 1 287 ? 9.638 8.752 -28.103 1.00 90.25 287 TYR A O 1
ATOM 2331 N N . GLN A 1 288 ? 7.582 8.423 -27.247 1.00 87.94 288 GLN A N 1
ATOM 2332 C CA . GLN A 1 288 ? 7.394 7.035 -27.692 1.00 87.94 288 GLN A CA 1
ATOM 2333 C C . GLN A 1 288 ? 8.578 6.109 -27.361 1.00 87.94 288 GLN A C 1
ATOM 2335 O O . GLN A 1 288 ? 8.976 5.263 -28.158 1.00 87.94 288 GLN A O 1
ATOM 2340 N N . THR A 1 289 ? 9.148 6.255 -26.164 1.00 86.56 289 THR A N 1
ATOM 2341 C CA . THR A 1 289 ? 10.300 5.450 -25.710 1.00 86.56 289 THR A CA 1
ATOM 2342 C C . THR A 1 289 ? 9.898 4.072 -25.180 1.00 86.56 289 THR A C 1
ATOM 2344 O O . THR A 1 289 ? 10.741 3.195 -24.998 1.00 86.56 289 THR A O 1
ATOM 2347 N N . ALA A 1 290 ? 8.597 3.864 -24.966 1.00 86.81 290 ALA A N 1
ATOM 2348 C CA . ALA A 1 290 ? 7.978 2.599 -24.600 1.00 86.81 290 ALA A CA 1
ATOM 2349 C C . ALA A 1 290 ? 6.664 2.407 -25.385 1.00 86.81 290 ALA A C 1
ATOM 2351 O O . ALA A 1 290 ? 6.089 3.388 -25.868 1.00 86.81 290 ALA A O 1
ATOM 2352 N N . PRO A 1 291 ? 6.136 1.172 -25.492 1.00 89.69 291 PRO A N 1
ATOM 2353 C CA . PRO A 1 291 ? 4.861 0.924 -26.155 1.00 89.69 291 PRO A CA 1
ATOM 2354 C C . PRO A 1 291 ? 3.734 1.778 -25.569 1.00 89.69 291 PRO A C 1
ATOM 2356 O O . PRO A 1 291 ? 3.498 1.765 -24.358 1.00 89.69 291 PRO A O 1
ATOM 2359 N N . THR A 1 292 ? 2.988 2.465 -26.436 1.00 90.56 292 THR A N 1
ATOM 2360 C CA . THR A 1 292 ? 1.949 3.432 -26.046 1.00 90.56 292 THR A CA 1
ATOM 2361 C C . THR A 1 292 ? 0.943 2.845 -25.059 1.00 90.56 292 THR A C 1
ATOM 2363 O O . THR A 1 292 ? 0.606 3.485 -24.069 1.00 90.56 292 THR A O 1
ATOM 2366 N N . ALA A 1 293 ? 0.512 1.597 -25.268 1.00 92.88 293 ALA A N 1
ATOM 2367 C CA . ALA A 1 293 ? -0.423 0.921 -24.369 1.00 92.88 293 ALA A CA 1
ATOM 2368 C C . ALA A 1 293 ? 0.122 0.776 -22.935 1.00 92.88 293 ALA A C 1
ATOM 2370 O O . ALA A 1 293 ? -0.615 0.990 -21.973 1.00 92.88 293 ALA A O 1
ATOM 2371 N N . LEU A 1 294 ? 1.412 0.454 -22.777 1.00 91.50 294 LEU A N 1
ATOM 2372 C CA . LEU A 1 294 ? 2.045 0.329 -21.462 1.00 91.50 294 LEU A CA 1
ATOM 2373 C C . LEU A 1 294 ? 2.247 1.688 -20.798 1.00 91.50 294 LEU A C 1
ATOM 2375 O O . LEU A 1 294 ? 2.078 1.798 -19.588 1.00 91.50 294 LEU A O 1
ATOM 2379 N N . ALA A 1 295 ? 2.562 2.719 -21.576 1.00 92.81 295 ALA A N 1
ATOM 2380 C CA . ALA A 1 295 ? 2.717 4.070 -21.059 1.00 92.81 295 ALA A CA 1
ATOM 2381 C C . ALA A 1 295 ? 1.364 4.678 -20.617 1.00 92.81 295 ALA A C 1
ATOM 2383 O O . ALA A 1 295 ? 1.279 5.272 -19.541 1.00 92.81 295 ALA A O 1
ATOM 2384 N N . ILE A 1 296 ? 0.275 4.429 -21.365 1.00 94.31 296 ILE A N 1
ATOM 2385 C CA . ILE A 1 296 ? -1.101 4.771 -20.949 1.00 94.31 296 ILE A CA 1
ATOM 2386 C C . ILE A 1 296 ? -1.463 4.018 -19.666 1.00 94.31 296 ILE A C 1
ATOM 2388 O O . ILE A 1 296 ? -1.970 4.620 -18.719 1.00 94.31 296 ILE A O 1
ATOM 2392 N N . LEU A 1 297 ? -1.182 2.711 -19.613 1.00 94.75 297 LEU A N 1
ATOM 2393 C CA . LEU A 1 297 ? -1.425 1.897 -18.424 1.00 94.75 297 LEU A CA 1
ATOM 2394 C C . LEU A 1 297 ? -0.649 2.433 -17.214 1.00 94.75 297 LEU A C 1
ATOM 2396 O O . LEU A 1 297 ? -1.220 2.558 -16.134 1.00 94.75 297 LEU A O 1
ATOM 2400 N N . HIS A 1 298 ? 0.628 2.783 -17.385 1.00 94.56 298 HIS A N 1
ATOM 2401 C CA . HIS A 1 298 ? 1.465 3.341 -16.323 1.00 94.56 298 HIS A CA 1
ATOM 2402 C C . HIS A 1 298 ? 0.881 4.648 -15.786 1.00 94.56 298 HIS A C 1
ATOM 2404 O O . HIS A 1 298 ? 0.706 4.780 -14.572 1.00 94.56 298 HIS A O 1
ATOM 2410 N N . PHE A 1 299 ? 0.493 5.567 -16.674 1.00 95.50 299 PHE A N 1
ATOM 2411 C CA . PHE A 1 299 ? -0.156 6.820 -16.295 1.00 95.50 299 PHE A CA 1
ATOM 2412 C C . PHE A 1 299 ? -1.470 6.579 -15.537 1.00 95.50 299 PHE A C 1
ATOM 2414 O O . PHE A 1 299 ? -1.665 7.116 -14.444 1.00 95.50 299 PHE A O 1
ATOM 2421 N N . ALA A 1 300 ? -2.346 5.724 -16.074 1.00 94.62 300 ALA A N 1
ATOM 2422 C CA . ALA A 1 300 ? -3.644 5.417 -15.479 1.00 94.62 300 ALA A CA 1
ATOM 2423 C C . ALA A 1 300 ? -3.508 4.773 -14.090 1.00 94.62 300 ALA A C 1
ATOM 2425 O O . ALA A 1 300 ? -4.208 5.158 -13.154 1.00 94.62 300 ALA A O 1
ATOM 2426 N N . VAL A 1 301 ? -2.578 3.827 -13.930 1.00 95.25 301 VAL A N 1
ATOM 2427 C CA . VAL A 1 301 ? -2.324 3.135 -12.659 1.00 95.25 301 VAL A CA 1
ATOM 2428 C C . VAL A 1 301 ? -1.789 4.099 -11.607 1.00 95.25 301 VAL A C 1
ATOM 2430 O O . VAL A 1 301 ? -2.279 4.093 -10.480 1.00 95.25 301 VAL A O 1
ATOM 2433 N N . MET A 1 302 ? -0.817 4.947 -11.953 1.00 96.00 302 MET A N 1
ATOM 2434 C CA . MET A 1 302 ? -0.248 5.899 -10.993 1.00 96.00 302 MET A CA 1
ATOM 2435 C C . MET A 1 302 ? -1.248 6.991 -10.612 1.00 96.00 302 MET A C 1
ATOM 2437 O O . MET A 1 302 ? -1.354 7.318 -9.431 1.00 96.00 302 MET A O 1
ATOM 2441 N N . GLY A 1 303 ? -2.045 7.482 -11.566 1.00 91.44 303 GLY A N 1
ATOM 2442 C CA . GLY A 1 303 ? -3.138 8.416 -11.288 1.00 91.44 303 GLY A CA 1
ATOM 2443 C C . GLY A 1 303 ? -4.209 7.805 -10.383 1.00 91.44 303 GLY A C 1
ATOM 2444 O O . GLY A 1 303 ? -4.632 8.424 -9.407 1.00 91.44 303 GLY A O 1
ATOM 2445 N N . ASN A 1 304 ? -4.601 6.556 -10.643 1.00 91.38 304 ASN A N 1
ATOM 2446 C CA . ASN A 1 304 ? -5.548 5.834 -9.800 1.00 91.38 304 ASN A CA 1
ATOM 2447 C C . ASN A 1 304 ? -5.002 5.633 -8.375 1.00 91.38 304 ASN A C 1
ATOM 2449 O O . ASN A 1 304 ? -5.683 5.970 -7.406 1.00 91.38 304 ASN A O 1
ATOM 2453 N N . LEU A 1 305 ? -3.761 5.156 -8.230 1.00 91.19 305 LEU A N 1
ATOM 2454 C CA . LEU A 1 305 ? -3.129 4.974 -6.921 1.00 91.19 305 LEU A CA 1
ATOM 2455 C C . LEU A 1 305 ? -2.970 6.293 -6.161 1.00 91.19 305 LEU A C 1
ATOM 2457 O O . LEU A 1 305 ? -3.193 6.304 -4.954 1.00 91.19 305 LEU A O 1
ATOM 2461 N N . LEU A 1 306 ? -2.654 7.397 -6.844 1.00 90.25 306 LEU A N 1
ATOM 2462 C CA . LEU A 1 306 ? -2.585 8.724 -6.236 1.00 90.25 306 LEU A CA 1
ATOM 2463 C C . LEU A 1 306 ? -3.931 9.125 -5.618 1.00 90.25 306 LEU A C 1
ATOM 2465 O O . LEU A 1 306 ? -3.980 9.472 -4.440 1.00 90.25 306 LEU A O 1
ATOM 2469 N N . VAL A 1 307 ? -5.027 9.013 -6.378 1.00 88.56 307 VAL A N 1
ATOM 2470 C CA . VAL A 1 307 ? -6.375 9.362 -5.896 1.00 88.56 307 VAL A CA 1
ATOM 2471 C C . VAL A 1 307 ? -6.767 8.513 -4.690 1.00 88.56 307 VAL A C 1
ATOM 2473 O O . VAL A 1 307 ? -7.160 9.060 -3.658 1.00 88.56 307 VAL A O 1
ATOM 2476 N N . LEU A 1 308 ? -6.626 7.186 -4.785 1.00 84.69 308 LEU A N 1
ATOM 2477 C CA . LEU A 1 308 ? -7.006 6.294 -3.687 1.00 84.69 308 LEU A CA 1
ATOM 2478 C C . LEU A 1 308 ? -6.146 6.529 -2.438 1.00 84.69 308 LEU A C 1
ATOM 2480 O O . LEU A 1 308 ? -6.652 6.456 -1.318 1.00 84.69 308 LEU A O 1
ATOM 2484 N N . PHE A 1 309 ? -4.849 6.793 -2.609 1.00 82.06 309 PHE A N 1
ATOM 2485 C CA . PHE A 1 309 ? -3.936 7.012 -1.491 1.00 82.06 309 PHE A CA 1
ATOM 2486 C C . PHE A 1 309 ? -4.233 8.331 -0.769 1.00 82.06 309 PHE A C 1
ATOM 2488 O O . PHE A 1 309 ? -4.269 8.358 0.463 1.00 82.06 309 PHE A O 1
ATOM 2495 N N . THR A 1 310 ? -4.518 9.403 -1.513 1.00 82.81 310 THR A N 1
ATOM 2496 C CA . THR A 1 310 ? -4.897 10.700 -0.941 1.00 82.81 310 THR A CA 1
ATOM 2497 C C . THR A 1 310 ? -6.258 10.650 -0.247 1.00 82.81 310 THR A C 1
ATOM 2499 O O . THR A 1 310 ? -6.376 11.165 0.866 1.00 82.81 310 THR A O 1
ATOM 2502 N N . ASP A 1 311 ? -7.269 10.004 -0.842 1.00 81.88 311 ASP A N 1
ATOM 2503 C CA . ASP A 1 311 ? -8.588 9.844 -0.210 1.00 81.88 311 ASP A CA 1
ATOM 2504 C C . ASP A 1 311 ? -8.487 9.050 1.100 1.00 81.88 311 ASP A C 1
ATOM 2506 O O . ASP A 1 311 ? -8.923 9.517 2.156 1.00 81.88 311 ASP A O 1
ATOM 2510 N N . PHE A 1 312 ? -7.804 7.901 1.067 1.00 78.88 312 PHE A N 1
ATOM 2511 C CA . PHE A 1 312 ? -7.595 7.075 2.253 1.00 78.88 312 PHE A CA 1
ATOM 2512 C C . PHE A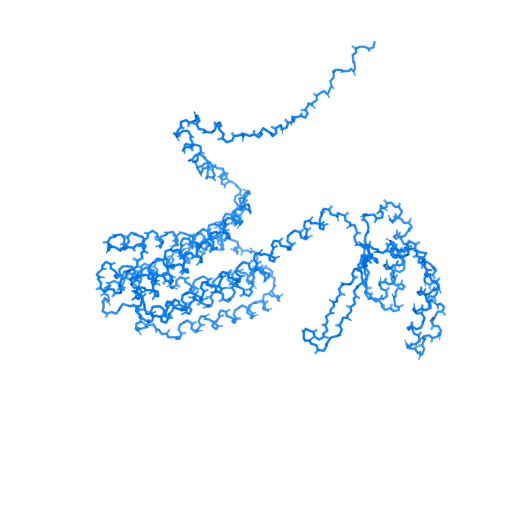 1 312 ? -6.880 7.846 3.374 1.00 78.88 312 PHE A C 1
ATOM 2514 O O . PHE A 1 312 ? -7.302 7.810 4.534 1.00 78.88 312 PHE A O 1
ATOM 2521 N N . HIS A 1 313 ? -5.822 8.588 3.039 1.00 75.12 313 HIS A N 1
ATOM 2522 C CA . HIS A 1 313 ? -5.075 9.362 4.027 1.00 75.12 313 HIS A CA 1
ATOM 2523 C C . HIS A 1 313 ? -5.897 10.515 4.619 1.00 75.12 313 HIS A C 1
ATOM 2525 O O . HIS A 1 313 ? -5.846 10.776 5.824 1.00 75.12 313 HIS A O 1
ATOM 2531 N N . HIS A 1 314 ? -6.703 11.186 3.794 1.00 77.81 314 HIS A N 1
ATOM 2532 C CA . HIS A 1 314 ? -7.587 12.255 4.251 1.00 77.81 314 HIS A CA 1
ATOM 2533 C C . HIS A 1 314 ? -8.654 11.740 5.215 1.00 77.81 314 HIS A C 1
ATOM 2535 O O . HIS A 1 314 ? -8.925 12.372 6.240 1.00 77.81 314 HIS A O 1
ATOM 2541 N N . GLN A 1 315 ? -9.236 10.575 4.922 1.00 75.75 315 GLN A N 1
ATOM 2542 C CA . GLN A 1 315 ? -10.194 9.914 5.806 1.00 75.75 315 GLN A CA 1
ATOM 2543 C C . GLN A 1 315 ? -9.551 9.524 7.143 1.00 75.75 315 GLN A C 1
ATOM 2545 O O . GLN A 1 315 ? -10.130 9.794 8.198 1.00 75.75 315 GLN A O 1
ATOM 2550 N N . GLU A 1 316 ? -8.330 8.982 7.120 1.00 77.38 316 GLU A N 1
ATOM 2551 C CA . GLU A 1 316 ? -7.583 8.633 8.331 1.00 77.38 316 GLU A CA 1
ATOM 2552 C C . GLU A 1 316 ? -7.310 9.868 9.208 1.00 77.38 316 GLU A C 1
ATOM 2554 O O . GLU A 1 316 ? -7.610 9.864 10.405 1.00 77.38 316 GLU A O 1
ATOM 2559 N N . ILE A 1 317 ? -6.816 10.967 8.623 1.00 76.12 317 ILE A N 1
ATOM 2560 C CA . ILE A 1 317 ? -6.561 12.213 9.363 1.00 76.12 317 ILE A CA 1
ATOM 2561 C C . ILE A 1 317 ? -7.856 12.798 9.934 1.00 76.12 317 ILE A C 1
ATOM 2563 O O . ILE A 1 317 ? -7.873 13.267 11.077 1.00 76.12 317 ILE A O 1
ATOM 2567 N N . LYS A 1 318 ? -8.947 12.805 9.159 1.00 73.94 318 LYS A N 1
ATOM 2568 C CA . LYS A 1 318 ? -10.254 13.283 9.636 1.00 73.94 318 LYS A CA 1
ATOM 2569 C C . LYS A 1 318 ? -10.747 12.461 10.825 1.00 73.94 318 LYS A C 1
ATOM 2571 O O . LYS A 1 318 ? -11.219 13.057 11.793 1.00 73.94 318 LYS A O 1
ATOM 2576 N N . GLY A 1 319 ? -10.594 11.137 10.773 1.00 72.62 319 GLY A N 1
ATOM 2577 C CA . GLY A 1 319 ? -10.888 10.232 11.885 1.00 72.62 319 GLY A CA 1
ATOM 2578 C C . GLY A 1 319 ? -10.086 10.592 13.134 1.00 72.62 319 GLY A C 1
ATOM 2579 O O . GLY A 1 319 ? -10.668 10.906 14.167 1.00 72.62 319 GLY A O 1
ATOM 2580 N N . LEU A 1 320 ? -8.761 10.711 13.008 1.00 74.00 320 LEU A N 1
ATOM 2581 C CA . LEU A 1 320 ? -7.881 11.079 14.124 1.00 74.00 320 LEU A CA 1
ATOM 2582 C C . LEU A 1 320 ? -8.233 12.442 14.738 1.00 74.00 320 LEU A C 1
ATOM 2584 O O . LEU A 1 320 ? -8.235 12.595 15.958 1.00 74.00 320 LEU A O 1
ATOM 2588 N N . LYS A 1 321 ? -8.565 13.446 13.916 1.00 72.31 321 LYS A N 1
ATOM 2589 C CA . LYS A 1 321 ? -9.005 14.765 14.403 1.00 72.31 321 LYS A CA 1
ATOM 2590 C C . LYS A 1 321 ? -10.351 14.689 15.125 1.00 72.31 321 LYS A C 1
ATOM 2592 O O . LYS A 1 321 ? -10.554 15.417 16.098 1.00 72.31 321 LYS A O 1
ATOM 2597 N N . LYS A 1 322 ? -11.269 13.834 14.664 1.00 69.62 322 LYS A N 1
ATOM 2598 C CA . LYS A 1 322 ? -12.560 13.584 15.319 1.00 69.62 322 LYS A CA 1
ATOM 2599 C C . LYS A 1 322 ? -12.352 12.911 16.678 1.00 69.62 322 LYS A C 1
ATOM 2601 O O . LYS A 1 322 ? -12.880 13.416 17.666 1.00 69.62 322 LYS A O 1
ATOM 2606 N N . ASP A 1 323 ? -11.511 11.884 16.742 1.00 65.94 323 ASP A N 1
ATOM 2607 C CA . ASP A 1 323 ? -11.184 11.162 17.976 1.00 65.94 323 ASP A CA 1
ATOM 2608 C C . ASP A 1 323 ? -10.442 12.058 18.975 1.00 65.94 323 ASP A C 1
ATOM 2610 O O . ASP A 1 323 ? -10.757 12.066 20.160 1.00 65.94 323 ASP A O 1
ATOM 2614 N N . GLN A 1 324 ? -9.514 12.904 18.512 1.00 64.38 324 GLN A N 1
ATOM 2615 C CA . GLN A 1 324 ? -8.851 13.901 19.360 1.00 64.38 324 GLN A CA 1
ATOM 2616 C C . GLN A 1 324 ? -9.815 14.974 19.876 1.00 64.38 324 GLN A C 1
ATOM 2618 O O . GLN A 1 324 ? -9.702 15.391 21.028 1.00 64.38 324 GLN A O 1
ATOM 2623 N N . ARG A 1 325 ? -10.769 15.437 19.056 1.00 63.56 325 ARG A N 1
ATOM 2624 C CA . ARG A 1 325 ? -11.824 16.363 19.504 1.00 63.56 325 ARG A CA 1
ATOM 2625 C C . ARG A 1 325 ? -12.740 15.709 20.537 1.00 63.56 325 ARG A C 1
ATOM 2627 O O . ARG A 1 325 ? -13.111 16.375 21.500 1.00 63.56 325 ARG A O 1
ATOM 2634 N N . GLN A 1 326 ? -13.067 14.428 20.366 1.00 59.19 326 GLN A N 1
ATOM 2635 C CA . GLN A 1 326 ? -13.815 13.653 21.357 1.00 59.19 326 GLN A CA 1
ATOM 2636 C C . GLN A 1 326 ? -12.999 13.440 22.639 1.00 59.19 326 GLN A C 1
ATOM 2638 O O . GLN A 1 326 ? -13.514 13.706 23.712 1.00 59.19 326 GLN A O 1
ATOM 2643 N N . MET A 1 327 ? -11.711 13.091 22.562 1.00 57.91 327 MET A N 1
ATOM 2644 C CA . MET A 1 327 ? -10.849 12.962 23.746 1.00 57.91 327 MET A CA 1
ATOM 2645 C C . MET A 1 327 ? -10.622 14.287 24.486 1.00 57.91 327 MET A C 1
ATOM 2647 O O . MET A 1 327 ? -10.537 14.288 25.712 1.00 57.91 327 MET A O 1
ATOM 2651 N N . LYS A 1 328 ? -10.533 15.421 23.775 1.00 55.91 328 LYS A N 1
ATOM 2652 C CA . LYS A 1 328 ? -10.449 16.755 24.399 1.00 55.91 328 LYS A CA 1
ATOM 2653 C C . LYS A 1 328 ? -11.754 17.159 25.091 1.00 55.91 328 LYS A C 1
ATOM 2655 O O . LYS A 1 328 ? -11.708 17.876 26.082 1.00 55.91 328 LYS A O 1
ATOM 2660 N N . ARG A 1 329 ? -12.905 16.675 24.615 1.00 59.88 329 ARG A N 1
ATOM 2661 C CA . ARG A 1 329 ? -14.189 16.742 25.325 1.00 59.88 329 ARG A CA 1
ATOM 2662 C C . ARG A 1 329 ? -14.344 15.485 26.183 1.00 59.88 329 ARG A C 1
ATOM 2664 O O . ARG A 1 329 ? -15.137 14.615 25.842 1.00 59.88 329 ARG A O 1
ATOM 2671 N N . ARG A 1 330 ? -13.587 15.370 27.282 1.00 59.00 330 ARG A N 1
ATOM 2672 C CA . ARG A 1 330 ? -13.787 14.292 28.269 1.00 59.00 330 ARG A CA 1
ATOM 2673 C C . ARG A 1 330 ? -15.204 14.388 28.834 1.00 59.00 330 ARG A C 1
ATOM 2675 O O . ARG A 1 330 ? -15.440 15.120 29.787 1.00 59.00 330 ARG A O 1
ATOM 2682 N N . ARG A 1 331 ? -16.144 13.684 28.210 1.00 73.00 331 ARG A N 1
ATOM 2683 C CA . ARG A 1 331 ? -17.504 13.526 28.706 1.00 73.00 331 ARG A CA 1
ATOM 2684 C C . ARG A 1 331 ? -17.713 12.082 29.096 1.00 73.00 331 ARG A C 1
ATOM 2686 O O . ARG A 1 331 ? -17.393 11.179 28.324 1.00 73.00 331 ARG A O 1
ATOM 2693 N N . LEU A 1 332 ? -18.260 11.882 30.281 1.00 80.12 332 LEU A N 1
ATOM 2694 C CA . LEU A 1 332 ? -18.745 10.591 30.717 1.00 80.12 332 LEU A CA 1
ATOM 2695 C C . LEU A 1 332 ? -20.036 10.301 29.943 1.00 80.12 332 LEU A C 1
ATOM 2697 O O . LEU A 1 332 ? -20.994 11.072 30.030 1.00 80.12 332 LEU A O 1
ATOM 2701 N N . VAL A 1 333 ? -20.028 9.244 29.126 1.00 84.81 333 VAL A N 1
ATOM 2702 C CA . VAL A 1 333 ? -21.188 8.853 28.314 1.00 84.81 333 VAL A CA 1
ATOM 2703 C C . VAL A 1 333 ? -21.883 7.663 28.961 1.00 84.81 333 VAL A C 1
ATOM 2705 O O . VAL A 1 333 ? -21.335 6.562 28.967 1.00 84.81 333 VAL A O 1
ATOM 2708 N N . PHE A 1 334 ? -23.098 7.862 29.461 1.00 89.25 334 PHE A N 1
ATOM 2709 C CA . PHE A 1 334 ? -23.943 6.774 29.951 1.00 89.25 334 PHE A CA 1
ATOM 2710 C C . PHE A 1 334 ? -24.747 6.196 28.790 1.00 89.25 334 PHE A C 1
ATOM 2712 O O . PHE A 1 334 ? -25.513 6.916 28.150 1.00 89.25 334 PHE A O 1
ATOM 2719 N N . SER A 1 335 ? -24.549 4.913 28.486 1.00 89.50 335 SER A N 1
ATOM 2720 C CA . SER A 1 335 ? -25.232 4.238 27.378 1.00 89.50 335 SER A CA 1
ATOM 2721 C C . SER A 1 335 ? -26.220 3.204 27.907 1.00 89.50 335 SER A C 1
ATOM 2723 O O . SER A 1 335 ? -25.834 2.347 28.696 1.00 89.50 335 SER A O 1
ATOM 2725 N N . PHE A 1 336 ? -27.474 3.284 27.464 1.00 89.44 336 PHE A N 1
ATOM 2726 C CA . PHE A 1 336 ? -28.547 2.365 27.839 1.00 89.44 336 PHE A CA 1
ATOM 2727 C C . PHE A 1 336 ? -28.983 1.527 26.634 1.00 89.44 336 PHE A C 1
ATOM 2729 O O . PHE A 1 336 ? -29.459 2.052 25.620 1.00 89.44 336 PHE A O 1
ATOM 2736 N N . ASP A 1 337 ? -28.830 0.211 26.754 1.00 86.38 337 ASP A N 1
ATOM 2737 C CA . ASP A 1 337 ? -29.189 -0.734 25.699 1.00 86.38 337 ASP A CA 1
ATOM 2738 C C . ASP A 1 337 ? -30.703 -0.870 25.505 1.00 86.38 337 ASP A C 1
ATOM 2740 O O . ASP A 1 337 ? -31.515 -0.489 26.356 1.00 86.38 337 ASP A O 1
ATOM 2744 N N . SER A 1 338 ? -31.080 -1.427 24.353 1.00 82.94 338 SER A N 1
ATOM 2745 C CA . SER A 1 338 ? -32.471 -1.673 23.986 1.00 82.94 338 SER A CA 1
ATOM 2746 C C . SER A 1 338 ? -33.088 -2.705 24.916 1.00 82.94 338 SER A C 1
ATOM 2748 O O . SER A 1 338 ? -32.674 -3.859 24.940 1.00 82.94 338 SER A O 1
ATOM 2750 N N . SER A 1 339 ? -34.131 -2.298 25.628 1.00 79.56 339 SER A N 1
ATOM 2751 C CA . SER A 1 339 ? -34.884 -3.161 26.538 1.00 79.56 339 SER A CA 1
ATOM 2752 C C . SER A 1 339 ? -36.374 -3.241 26.199 1.00 79.56 339 SER A C 1
ATOM 2754 O O . SER A 1 339 ? -37.117 -3.952 26.867 1.00 79.56 339 SER A O 1
ATOM 2756 N N . GLY A 1 340 ? -36.848 -2.544 25.160 1.00 73.81 340 GLY A N 1
ATOM 2757 C CA . GLY A 1 340 ? -38.288 -2.444 24.893 1.00 73.81 340 GLY A CA 1
ATOM 2758 C C . GLY A 1 340 ? -39.052 -1.985 26.145 1.00 73.81 340 GLY A C 1
ATOM 2759 O O . GLY A 1 340 ? -38.632 -1.044 26.816 1.00 73.81 340 GLY A O 1
ATOM 2760 N N . TRP A 1 341 ? -40.137 -2.680 26.499 1.00 66.50 341 TRP A N 1
ATOM 2761 C CA . TRP A 1 341 ? -40.920 -2.401 27.715 1.00 66.50 341 TRP A CA 1
ATOM 2762 C C . TRP A 1 341 ? -40.335 -3.010 28.996 1.00 66.50 341 TRP A C 1
ATOM 2764 O O . TRP A 1 341 ? -40.782 -2.691 30.094 1.00 66.50 341 TRP A O 1
ATOM 2774 N N . PHE A 1 342 ? -39.243 -3.767 28.882 1.00 68.69 342 PHE A N 1
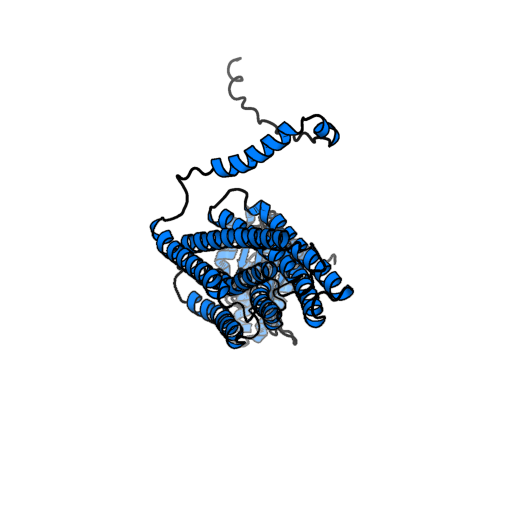ATOM 2775 C CA . PHE A 1 342 ? -38.381 -4.134 30.002 1.00 68.69 342 PHE A CA 1
ATOM 2776 C C . PHE A 1 342 ? -37.431 -2.979 30.395 1.00 68.69 342 PHE A C 1
ATOM 2778 O O . PHE A 1 342 ? -36.373 -3.190 30.978 1.00 68.69 342 PHE A O 1
ATOM 2785 N N . TYR A 1 343 ? -37.786 -1.718 30.126 1.00 69.19 343 TYR A N 1
ATOM 2786 C CA . TYR A 1 343 ? -37.022 -0.542 30.572 1.00 69.19 343 TYR A CA 1
ATOM 2787 C C . TYR A 1 343 ? -36.923 -0.444 32.109 1.00 69.19 343 TYR A C 1
ATOM 2789 O O . TYR A 1 343 ? -35.992 0.183 32.611 1.00 69.19 343 TYR A O 1
ATOM 2797 N N . VAL A 1 344 ? -37.801 -1.129 32.859 1.00 71.31 344 VAL A N 1
ATOM 2798 C CA . VAL A 1 344 ? -37.686 -1.297 34.322 1.00 71.31 344 VAL A CA 1
ATOM 2799 C C . VAL A 1 344 ? -36.347 -1.940 34.714 1.00 71.31 344 VAL A C 1
ATOM 2801 O O . VAL A 1 344 ? -35.826 -1.650 35.785 1.00 71.31 344 VAL A O 1
ATOM 2804 N N . TYR A 1 345 ? -35.710 -2.722 33.836 1.00 78.44 345 TYR A N 1
ATOM 2805 C CA . TYR A 1 345 ? -34.363 -3.254 34.086 1.00 78.44 345 TYR A CA 1
ATOM 2806 C C . TYR A 1 345 ? -33.315 -2.144 34.241 1.00 78.44 345 TYR A C 1
ATOM 2808 O O . TYR A 1 345 ? -32.361 -2.294 35.001 1.00 78.44 345 TYR A O 1
ATOM 2816 N N . HIS A 1 346 ? -33.515 -1.003 33.57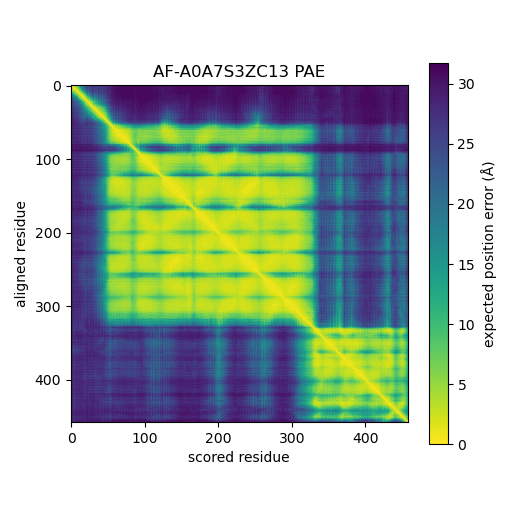7 1.00 85.50 346 HIS A N 1
ATOM 2817 C CA . HIS A 1 346 ? -32.650 0.167 33.719 1.00 85.50 346 HIS A CA 1
ATOM 2818 C C . HIS A 1 346 ? -33.037 1.050 34.907 1.00 85.50 346 HIS A C 1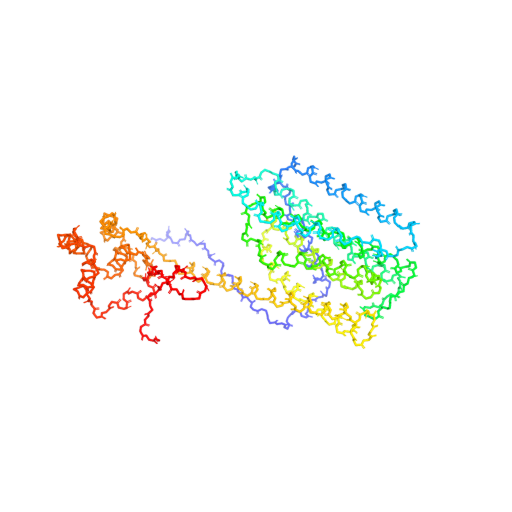
ATOM 2820 O O . HIS A 1 346 ? -32.254 1.920 35.274 1.00 85.50 346 HIS A O 1
ATOM 2826 N N . TYR A 1 347 ? -34.202 0.840 35.534 1.00 85.25 347 TYR A N 1
ATOM 2827 C CA . TYR A 1 347 ? -34.718 1.706 36.600 1.00 85.25 347 TYR A CA 1
ATOM 2828 C C . TYR A 1 347 ? -33.770 1.795 37.794 1.00 85.25 347 TYR A C 1
ATOM 2830 O O . TYR A 1 347 ? -33.431 2.896 38.218 1.00 85.25 347 TYR A O 1
ATOM 2838 N N . GLY A 1 348 ? -33.302 0.654 38.311 1.00 85.75 348 GLY A N 1
ATOM 2839 C CA . GLY A 1 348 ? -32.403 0.635 39.469 1.00 85.75 348 GLY A CA 1
ATOM 2840 C C . GLY A 1 348 ? -31.102 1.394 39.199 1.00 85.75 348 GLY A C 1
ATOM 2841 O O . GLY A 1 348 ? -30.678 2.216 40.011 1.00 85.75 348 GLY A O 1
ATOM 2842 N N . VAL A 1 349 ? -30.520 1.186 38.015 1.00 88.50 349 VAL A N 1
ATOM 2843 C CA . VAL A 1 349 ? -29.297 1.876 37.580 1.00 88.50 349 VAL A CA 1
ATOM 2844 C C . VAL A 1 349 ? -29.557 3.368 37.378 1.00 88.50 349 VAL A C 1
ATOM 2846 O O . VAL A 1 349 ? -28.808 4.194 37.889 1.00 88.50 349 VAL A O 1
ATOM 2849 N N . ALA A 1 350 ? -30.634 3.735 36.686 1.00 89.44 350 ALA A N 1
ATOM 2850 C CA . ALA A 1 350 ? -30.990 5.125 36.429 1.00 89.44 350 ALA A CA 1
ATOM 2851 C C . ALA A 1 350 ? -31.292 5.894 37.723 1.00 89.44 350 ALA A C 1
ATOM 2853 O O . ALA A 1 350 ? -30.820 7.016 37.891 1.00 89.44 350 ALA A O 1
ATOM 2854 N N . LYS A 1 351 ? -31.994 5.269 38.674 1.00 91.19 351 LYS A N 1
ATOM 2855 C CA . LYS A 1 351 ? -32.271 5.833 39.999 1.00 91.19 351 LYS A CA 1
ATOM 2856 C C . LYS A 1 351 ? -30.997 6.026 40.811 1.00 91.19 351 LYS A C 1
ATOM 2858 O O . LYS A 1 351 ? -30.806 7.078 41.415 1.00 91.19 351 LYS A O 1
ATOM 2863 N N . TYR A 1 352 ? -30.099 5.042 40.791 1.00 89.81 352 TYR A N 1
ATOM 2864 C CA . TYR A 1 352 ? -28.804 5.162 41.450 1.00 89.81 352 TYR A CA 1
ATOM 2865 C C . TYR A 1 352 ? -27.972 6.304 40.854 1.00 89.81 352 TYR A C 1
ATOM 2867 O O . TYR A 1 352 ? -27.449 7.133 41.598 1.00 89.81 352 TYR A O 1
ATOM 2875 N N . LEU A 1 353 ? -27.903 6.387 39.520 1.00 90.12 353 LEU A N 1
ATOM 2876 C CA . LEU A 1 353 ? -27.197 7.453 38.810 1.00 90.12 353 LEU A CA 1
ATOM 2877 C C . LEU A 1 353 ? -27.768 8.831 39.156 1.00 90.12 353 LEU A C 1
ATOM 2879 O O . LEU A 1 353 ? -26.997 9.731 39.480 1.00 90.12 353 LEU A O 1
ATOM 2883 N N . GLN A 1 354 ? -29.093 8.982 39.137 1.00 90.06 354 GLN A N 1
ATOM 2884 C CA . GLN A 1 354 ? -29.771 10.238 39.459 1.00 90.06 354 GLN A CA 1
ATOM 2885 C C . GLN A 1 354 ? -29.543 10.679 40.910 1.00 90.06 354 GLN A C 1
ATOM 2887 O O . GLN A 1 354 ? -29.337 11.863 41.153 1.00 90.06 354 GLN A O 1
ATOM 2892 N N . ALA A 1 355 ? -29.529 9.746 41.864 1.00 88.62 355 ALA A N 1
ATOM 2893 C CA . ALA A 1 355 ? -29.371 10.074 43.280 1.00 88.62 355 ALA A CA 1
ATOM 2894 C C . ALA A 1 355 ? -27.908 10.291 43.714 1.00 88.62 355 ALA A C 1
ATOM 2896 O O . ALA A 1 355 ? -27.652 11.117 44.584 1.00 88.62 355 ALA A O 1
ATOM 2897 N N . HIS A 1 356 ? -26.947 9.563 43.131 1.00 87.94 356 HIS A N 1
ATOM 2898 C CA . HIS A 1 356 ? -25.577 9.504 43.665 1.00 87.94 356 HIS A CA 1
ATOM 2899 C C . HIS A 1 356 ? -24.498 10.011 42.703 1.00 87.94 356 HIS A C 1
ATOM 2901 O O . HIS A 1 356 ? -23.447 10.456 43.158 1.00 87.94 356 HIS A O 1
ATOM 2907 N N . VAL A 1 357 ? -24.716 9.963 41.385 1.00 86.69 357 VAL A N 1
ATOM 2908 C CA . VAL A 1 357 ? -23.651 10.230 40.398 1.00 86.69 357 VAL A CA 1
ATOM 2909 C C . VAL A 1 357 ? -23.861 11.556 39.678 1.00 86.69 357 VAL A C 1
ATOM 2911 O O . VAL A 1 357 ? -22.969 12.399 39.670 1.00 86.69 357 VAL A O 1
ATOM 2914 N N . LEU A 1 358 ? -25.043 11.764 39.099 1.00 86.81 358 LEU A N 1
ATOM 2915 C CA . LEU A 1 358 ? -25.358 12.946 38.297 1.00 86.81 358 LEU A CA 1
ATOM 2916 C C . LEU A 1 358 ? -25.277 14.278 39.068 1.00 86.81 358 LEU A C 1
ATOM 2918 O O . LEU A 1 358 ? -24.762 15.225 38.477 1.00 86.81 358 LEU A O 1
ATOM 2922 N N . PRO A 1 359 ? -25.652 14.375 40.364 1.00 87.25 359 PRO A N 1
ATOM 2923 C CA . PRO A 1 359 ? -25.515 15.623 41.124 1.00 87.25 359 PRO A CA 1
ATOM 2924 C C . PRO A 1 359 ? -24.063 16.103 41.284 1.00 87.25 359 PRO A C 1
ATOM 2926 O O . PRO A 1 359 ? -23.821 17.289 41.490 1.00 87.25 359 PRO A O 1
ATOM 2929 N N . HIS A 1 360 ? -23.090 15.194 41.173 1.00 84.31 360 HIS A N 1
ATOM 2930 C CA . HIS A 1 360 ? -21.663 15.492 41.319 1.00 84.31 360 HIS A CA 1
ATOM 2931 C C . HIS A 1 360 ? -20.970 15.817 39.984 1.00 84.31 360 HIS A C 1
ATOM 2933 O O . HIS A 1 360 ? -19.775 16.114 39.970 1.00 84.31 360 HIS A O 1
ATOM 2939 N N . LEU A 1 361 ? -21.686 15.747 38.855 1.00 81.69 361 LEU A N 1
ATOM 2940 C CA . LEU A 1 361 ? -21.131 15.944 37.517 1.00 81.69 361 LEU A CA 1
ATOM 2941 C C . LEU A 1 361 ? -21.713 17.195 36.853 1.00 81.69 361 LEU A C 1
ATOM 2943 O O . LEU A 1 361 ? -22.921 17.403 36.815 1.00 81.69 361 LEU A O 1
ATOM 2947 N N . GLN A 1 362 ? -20.846 18.016 36.255 1.00 77.50 362 GLN A N 1
ATOM 2948 C CA . GLN A 1 362 ? -21.284 19.172 35.469 1.00 77.50 362 GLN A CA 1
ATOM 2949 C C . GLN A 1 362 ? -21.998 18.726 34.182 1.00 77.50 362 GLN A C 1
ATOM 2951 O O . GLN A 1 362 ? -21.615 17.737 33.545 1.00 77.50 362 GLN A O 1
ATOM 2956 N N . GLN A 1 363 ? -23.003 19.494 33.750 1.00 71.88 363 GLN A N 1
ATOM 2957 C CA . GLN A 1 363 ? -23.786 19.192 32.545 1.00 71.88 363 GLN A CA 1
ATOM 2958 C C . GLN A 1 363 ? -22.910 19.057 31.284 1.00 71.88 363 GLN A C 1
ATOM 2960 O O . GLN A 1 363 ? -23.111 18.132 30.500 1.00 71.88 363 GLN A O 1
ATOM 2965 N N . ASP A 1 364 ? -21.868 19.879 31.138 1.00 70.62 364 ASP A N 1
ATOM 2966 C CA . ASP A 1 364 ? -20.944 19.835 29.991 1.00 70.62 364 ASP A CA 1
ATOM 2967 C C . ASP A 1 364 ? -20.013 18.611 29.964 1.00 70.62 364 ASP A C 1
ATOM 2969 O O . ASP A 1 364 ? -19.408 18.300 28.930 1.00 70.62 364 ASP A O 1
ATOM 2973 N N . GLN A 1 365 ? -19.909 17.896 31.088 1.00 76.69 365 GLN A N 1
ATOM 2974 C CA . GLN A 1 365 ? -19.080 16.702 31.254 1.00 76.69 365 GLN A CA 1
ATOM 2975 C C . GLN A 1 365 ? -19.881 15.401 31.124 1.00 76.69 365 GLN A C 1
ATOM 2977 O O . GLN A 1 365 ? -19.299 14.321 31.210 1.00 76.69 365 GLN A O 1
ATOM 2982 N N . THR A 1 366 ? -21.195 15.469 30.895 1.00 84.62 366 THR A N 1
ATOM 2983 C CA . THR A 1 366 ? -22.068 14.290 30.811 1.00 84.62 366 THR A CA 1
ATOM 2984 C C . THR A 1 366 ? -22.802 14.228 29.480 1.00 84.62 366 THR A C 1
ATOM 2986 O O . THR A 1 366 ? -23.309 15.228 28.969 1.00 84.62 366 THR A O 1
ATOM 2989 N N . ALA A 1 367 ? -22.854 13.031 28.904 1.00 87.00 367 ALA A N 1
ATOM 2990 C CA . ALA A 1 367 ? -23.687 12.728 27.752 1.00 87.00 367 ALA A CA 1
ATOM 2991 C C . ALA A 1 367 ? -24.396 11.386 27.957 1.00 87.00 367 ALA A C 1
ATOM 2993 O O . ALA A 1 367 ? -23.948 10.531 28.719 1.00 87.00 367 ALA A O 1
ATOM 2994 N N . PHE A 1 368 ? -25.503 11.201 27.257 1.00 90.19 368 PHE A N 1
ATOM 2995 C CA . PHE A 1 368 ? -26.365 10.039 27.366 1.00 90.19 368 PHE A CA 1
ATOM 2996 C C . PHE A 1 368 ? -26.620 9.470 25.975 1.00 90.19 368 PHE A C 1
ATOM 2998 O O . PHE A 1 368 ? -26.814 10.209 25.009 1.00 90.19 368 PHE A O 1
ATOM 3005 N N . SER A 1 369 ? -26.607 8.148 25.861 1.00 90.44 369 SER A N 1
ATOM 3006 C CA . SER A 1 369 ? -26.914 7.431 24.631 1.00 90.44 369 SER A CA 1
ATOM 3007 C C . SER A 1 369 ? -27.923 6.333 24.922 1.00 90.44 369 SER A C 1
ATOM 3009 O O . SER A 1 369 ? -27.821 5.664 25.946 1.00 90.44 369 SER 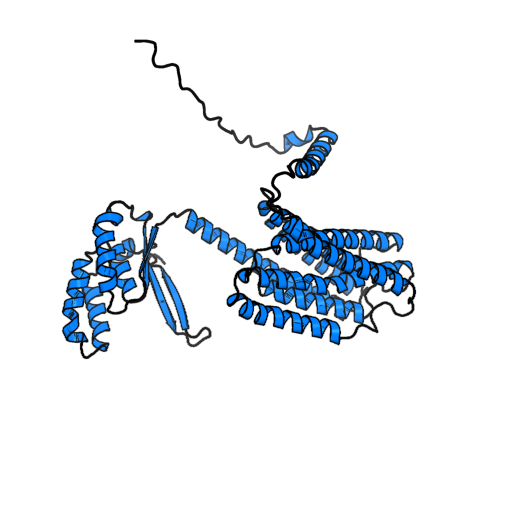A O 1
ATOM 3011 N N . GLY A 1 370 ? -28.879 6.103 24.028 1.00 89.00 370 GLY A N 1
ATOM 3012 C CA . GLY A 1 370 ? -29.832 5.016 24.226 1.00 89.00 370 GLY A CA 1
ATOM 3013 C C . GLY A 1 370 ? -30.500 4.519 22.953 1.00 89.00 370 GLY A C 1
ATOM 3014 O O . GLY A 1 370 ? -30.490 5.186 21.917 1.00 89.00 370 GLY A O 1
ATOM 3015 N N . SER A 1 371 ? -31.078 3.323 23.039 1.00 86.94 371 SER A N 1
ATOM 3016 C CA . SER A 1 371 ? -31.866 2.698 21.970 1.00 86.94 371 SER A CA 1
ATOM 3017 C C . SER A 1 371 ? -33.192 2.167 22.520 1.00 86.94 371 SER A C 1
ATOM 3019 O O . SER A 1 371 ? -33.231 1.665 23.642 1.00 86.94 371 SER A O 1
ATOM 3021 N N . SER A 1 372 ? -34.288 2.287 21.758 1.00 85.62 372 SER A N 1
ATOM 3022 C CA . SER A 1 372 ? -35.633 1.839 22.178 1.00 85.62 372 SER A CA 1
ATOM 3023 C C . SER A 1 372 ? -35.998 2.332 23.599 1.00 85.62 372 SER A C 1
ATOM 3025 O O . SER A 1 372 ? -35.865 3.522 23.878 1.00 85.62 372 SER A O 1
ATOM 3027 N N . GLY A 1 373 ? -36.399 1.450 24.522 1.00 82.00 373 GLY A N 1
ATOM 3028 C CA . GLY A 1 373 ? -36.670 1.789 25.927 1.00 82.00 373 GLY A CA 1
ATOM 3029 C C . GLY A 1 373 ? -35.485 2.427 26.671 1.00 82.00 373 GLY A C 1
ATOM 3030 O O . GLY A 1 373 ? -35.681 3.313 27.499 1.00 82.00 373 GLY A O 1
ATOM 3031 N N . GLY A 1 374 ? -34.242 2.076 26.321 1.00 87.31 374 GLY A N 1
ATOM 3032 C CA . GLY A 1 374 ? -33.041 2.728 26.852 1.00 87.31 374 GLY A CA 1
ATOM 3033 C C . GLY A 1 374 ? -32.897 4.186 26.401 1.00 87.31 374 GLY A C 1
ATOM 3034 O O . GLY A 1 374 ? -32.339 5.002 27.130 1.00 87.31 374 GLY A O 1
ATOM 3035 N N . ALA A 1 375 ? -33.449 4.554 25.239 1.00 88.25 375 ALA A N 1
ATOM 3036 C CA . ALA A 1 375 ? -33.476 5.945 24.783 1.00 88.25 375 ALA A CA 1
ATOM 3037 C C . ALA A 1 375 ? -34.399 6.817 25.643 1.00 88.25 375 ALA A C 1
ATOM 3039 O O . ALA A 1 375 ? -34.060 7.970 25.899 1.00 88.25 375 ALA A O 1
ATOM 3040 N N . LEU A 1 376 ? -35.518 6.266 26.130 1.00 86.38 376 LEU A N 1
ATOM 3041 C CA . LEU A 1 376 ? -36.411 6.968 27.056 1.00 86.38 376 LEU A CA 1
ATOM 3042 C C . LEU A 1 376 ? -35.701 7.244 28.383 1.00 86.38 376 LEU A C 1
ATOM 3044 O O . LEU A 1 376 ? -35.689 8.379 28.838 1.00 86.38 376 LEU A O 1
ATOM 3048 N N . VAL A 1 377 ? -35.012 6.247 28.945 1.00 88.25 377 VAL A N 1
ATOM 3049 C CA . VAL A 1 377 ? -34.225 6.408 30.181 1.00 88.25 377 VAL A CA 1
ATOM 3050 C C . VAL A 1 377 ? -33.091 7.423 29.999 1.00 88.25 377 VAL A C 1
ATOM 3052 O O . VAL A 1 377 ? -32.921 8.318 30.826 1.00 88.25 377 VAL A O 1
ATOM 3055 N N . ALA A 1 378 ? -32.349 7.330 28.891 1.00 89.75 378 ALA A N 1
ATOM 3056 C CA . ALA A 1 378 ? -31.299 8.284 28.542 1.00 89.75 378 ALA A CA 1
ATOM 3057 C C . ALA A 1 378 ? -31.844 9.717 28.412 1.00 89.75 378 ALA A C 1
ATOM 3059 O O . ALA A 1 378 ? -31.221 10.657 28.902 1.00 89.75 378 ALA A O 1
ATOM 3060 N N . ALA A 1 379 ? -33.012 9.888 27.786 1.00 88.62 379 ALA A N 1
ATOM 3061 C CA . ALA A 1 379 ? -33.666 11.183 27.644 1.00 88.62 379 ALA A CA 1
ATOM 3062 C C . ALA A 1 379 ? -34.153 11.728 28.995 1.00 88.62 379 ALA A C 1
ATOM 3064 O O . ALA A 1 379 ? -33.905 12.889 29.302 1.00 88.62 379 ALA A O 1
ATOM 3065 N N . THR A 1 380 ? -34.771 10.899 29.837 1.00 88.81 380 THR A N 1
ATOM 3066 C CA . THR A 1 380 ? -35.236 11.292 31.176 1.00 88.81 380 THR A CA 1
ATOM 3067 C C . THR A 1 380 ? -34.081 11.765 32.057 1.00 88.81 380 THR A C 1
ATOM 3069 O O . THR A 1 380 ? -34.177 12.832 32.656 1.00 88.81 380 THR A O 1
ATOM 3072 N N . LEU A 1 381 ? -32.956 11.041 32.070 1.00 89.31 381 LEU A N 1
ATOM 3073 C CA . LEU A 1 381 ? -31.760 11.444 32.819 1.00 89.31 381 LEU A CA 1
ATOM 3074 C C . LEU A 1 381 ? -31.080 12.687 32.227 1.00 89.31 381 LEU A C 1
ATOM 3076 O O . LEU A 1 381 ? -30.608 13.544 32.968 1.00 89.31 381 LEU A O 1
ATOM 3080 N N . CYS A 1 382 ? -31.043 12.818 30.898 1.00 88.75 382 CYS A N 1
ATOM 3081 C CA . CYS A 1 382 ? -30.460 13.988 30.238 1.00 88.75 382 CYS A CA 1
ATOM 3082 C C . CYS A 1 382 ? -31.285 15.267 30.466 1.00 88.75 382 CYS A C 1
ATOM 3084 O O . CYS A 1 382 ? -30.714 16.357 30.530 1.00 88.75 382 CYS A O 1
ATOM 3086 N N . ALA A 1 383 ? -32.609 15.135 30.579 1.00 86.12 383 ALA A N 1
ATOM 3087 C CA . ALA A 1 383 ? -33.549 16.225 30.839 1.00 86.12 383 ALA A CA 1
ATOM 3088 C C . ALA A 1 383 ? -33.755 16.529 32.333 1.00 86.12 383 ALA A C 1
ATOM 3090 O O . ALA A 1 383 ? -34.566 17.396 32.656 1.00 86.12 383 ALA A O 1
ATOM 3091 N N . ASP A 1 384 ? -33.048 15.819 33.219 1.00 85.44 384 ASP A N 1
ATOM 3092 C CA . ASP A 1 384 ? -33.180 15.928 34.676 1.00 85.44 384 ASP A CA 1
ATOM 3093 C C . ASP A 1 384 ? -34.630 15.730 35.170 1.00 85.44 384 ASP A C 1
ATOM 3095 O O . ASP A 1 384 ? -35.152 16.443 36.026 1.00 85.44 384 ASP A O 1
ATOM 3099 N N . LEU A 1 385 ? -35.324 14.762 34.566 1.00 87.19 385 LEU A N 1
ATOM 3100 C CA . LEU A 1 385 ? -36.672 14.356 34.950 1.00 87.19 385 LEU A CA 1
ATOM 3101 C C . LEU A 1 385 ? -36.619 13.226 35.977 1.00 87.19 385 LEU A C 1
ATOM 3103 O O . LEU A 1 385 ? -35.728 12.376 35.938 1.00 87.19 385 LEU A O 1
ATOM 3107 N N . SER A 1 386 ? -37.609 13.166 36.867 1.00 87.81 386 SER A N 1
ATOM 3108 C CA . SER A 1 386 ? -37.713 12.084 37.847 1.00 87.81 386 SER A CA 1
ATOM 3109 C C . SER A 1 386 ? -37.931 10.740 37.153 1.00 87.81 386 SER A C 1
ATOM 3111 O O . SER A 1 386 ? -38.950 10.520 36.490 1.00 87.81 386 SER A O 1
ATOM 3113 N N . ILE A 1 387 ? -36.989 9.809 37.335 1.00 86.81 387 ILE A N 1
ATOM 3114 C CA . ILE A 1 387 ? -37.126 8.455 36.789 1.00 86.81 387 ILE A CA 1
ATOM 3115 C C . ILE A 1 387 ? -38.317 7.713 37.418 1.00 86.81 387 ILE A C 1
ATOM 3117 O O . ILE A 1 387 ? -38.953 6.891 36.760 1.00 86.81 387 ILE A O 1
ATOM 3121 N N . ASP A 1 388 ? -38.672 8.049 38.663 1.00 88.12 388 ASP A N 1
ATOM 3122 C CA . ASP A 1 388 ? -39.816 7.471 39.372 1.00 88.12 388 ASP A CA 1
ATOM 3123 C C . ASP A 1 388 ? -41.146 7.823 38.687 1.00 88.12 388 ASP A C 1
ATOM 3125 O O . ASP A 1 388 ? -42.054 6.994 38.633 1.00 88.12 388 ASP A O 1
ATOM 3129 N N . GLU A 1 389 ? -41.273 9.033 38.136 1.00 86.62 389 GLU A N 1
ATOM 3130 C CA . GLU A 1 389 ? -42.482 9.455 37.419 1.00 86.62 389 GLU A CA 1
ATOM 3131 C C . GLU A 1 389 ? -42.631 8.744 36.076 1.00 86.62 389 GLU A C 1
ATOM 3133 O O . GLU A 1 389 ? -43.736 8.314 35.732 1.00 86.62 389 GLU A O 1
ATOM 3138 N N . LEU A 1 390 ? -41.524 8.562 35.348 1.00 84.19 390 LEU A N 1
ATOM 3139 C CA . LEU A 1 390 ? -41.513 7.799 34.102 1.00 84.19 390 LEU A CA 1
ATOM 3140 C C . LEU A 1 390 ? -41.982 6.359 34.346 1.00 84.19 390 LEU A C 1
ATOM 3142 O O . LEU A 1 390 ? -42.864 5.864 33.647 1.00 84.19 390 LEU A O 1
ATOM 3146 N N . VAL A 1 391 ? -41.421 5.695 35.360 1.00 85.12 391 VAL A N 1
ATOM 3147 C CA . VAL A 1 391 ? -41.752 4.299 35.679 1.00 85.12 391 VAL A CA 1
ATOM 3148 C C . VAL A 1 391 ? -43.195 4.166 36.150 1.00 85.12 391 VAL A C 1
ATOM 3150 O O . VAL A 1 391 ? -43.902 3.279 35.680 1.00 85.12 391 VAL A O 1
ATOM 3153 N N . LYS A 1 392 ? -43.679 5.073 37.010 1.00 87.62 392 LYS A N 1
ATOM 3154 C CA . LYS A 1 392 ? -45.094 5.102 37.420 1.00 87.62 392 LYS A CA 1
ATOM 3155 C C . LYS A 1 392 ? -46.028 5.229 36.219 1.00 87.62 392 LYS A C 1
ATOM 3157 O O . LYS A 1 392 ? -47.014 4.500 36.135 1.00 87.62 392 LYS A O 1
ATOM 3162 N N . HIS A 1 393 ? -45.713 6.127 35.286 1.00 85.69 393 HIS A N 1
ATOM 3163 C CA . HIS A 1 393 ? -46.523 6.317 34.087 1.00 85.69 393 HIS A CA 1
ATOM 3164 C C . HIS A 1 393 ? -46.547 5.056 33.218 1.00 85.69 393 HIS A C 1
ATOM 3166 O O . HIS A 1 393 ? -47.611 4.602 32.800 1.00 85.69 393 HIS A O 1
ATOM 3172 N N . VAL A 1 394 ? -45.398 4.428 32.999 1.00 81.50 394 VAL A N 1
ATOM 3173 C CA . VAL A 1 394 ? -45.355 3.220 32.179 1.00 81.50 394 VAL A CA 1
ATOM 3174 C C . VAL A 1 394 ? -46.029 2.023 32.864 1.00 81.50 394 VAL A C 1
ATOM 3176 O O . VAL A 1 394 ? -46.758 1.293 32.196 1.00 81.50 394 VAL A O 1
ATOM 3179 N N . ILE A 1 395 ? -45.874 1.836 34.180 1.00 85.44 395 ILE A N 1
ATOM 3180 C CA . ILE A 1 395 ? -46.623 0.805 34.919 1.00 85.44 395 ILE A CA 1
ATOM 3181 C C . ILE A 1 395 ? -48.131 1.043 34.768 1.00 85.44 395 ILE A C 1
ATOM 3183 O O . ILE A 1 395 ? -48.871 0.097 34.514 1.00 85.44 395 ILE A O 1
ATOM 3187 N N . SER A 1 396 ? -48.592 2.299 34.816 1.00 87.19 396 SER A N 1
ATOM 3188 C CA . SER A 1 396 ? -50.013 2.614 34.599 1.00 87.19 396 SER A CA 1
ATOM 3189 C C . SER A 1 396 ? -50.516 2.295 33.183 1.00 87.19 396 SER A C 1
ATOM 3191 O O . SER A 1 396 ? -51.714 2.112 32.985 1.00 87.19 396 SER A O 1
ATOM 3193 N N . CYS A 1 397 ? -49.618 2.180 32.200 1.00 85.25 397 CYS A N 1
ATOM 3194 C CA . CYS A 1 397 ? -49.955 1.800 30.827 1.00 85.25 397 CYS A CA 1
ATOM 3195 C C . CYS A 1 397 ? -50.019 0.277 30.611 1.00 85.25 397 CYS A C 1
ATOM 3197 O O . CYS A 1 397 ? -50.550 -0.156 29.586 1.00 85.25 397 CYS A O 1
ATOM 3199 N N . GLN A 1 398 ? -49.515 -0.540 31.548 1.00 83.94 398 GLN A N 1
ATOM 3200 C CA . GLN A 1 398 ? -49.460 -2.002 31.412 1.00 83.94 398 GLN A CA 1
ATOM 3201 C C . GLN A 1 398 ? -50.834 -2.637 31.123 1.00 83.94 398 GLN A C 1
ATOM 3203 O O . GLN A 1 398 ? -50.903 -3.384 30.147 1.00 83.94 398 GLN A O 1
ATOM 3208 N N . PRO A 1 399 ? -51.937 -2.290 31.820 1.00 84.69 399 PRO A N 1
ATOM 3209 C CA . PRO A 1 399 ? -53.236 -2.931 31.586 1.00 84.69 399 PRO A CA 1
ATOM 3210 C C . PRO A 1 399 ? -53.790 -2.674 30.179 1.00 84.69 399 PRO A C 1
ATOM 3212 O O . PRO A 1 399 ? -54.461 -3.517 29.592 1.00 84.69 399 PRO A O 1
ATOM 3215 N N . ARG A 1 400 ? -53.479 -1.504 29.599 1.00 83.50 400 ARG A N 1
ATOM 3216 C CA . ARG A 1 400 ? -53.883 -1.129 28.230 1.00 83.50 400 ARG A CA 1
ATOM 3217 C C . ARG A 1 400 ? -53.069 -1.859 27.161 1.00 83.50 400 ARG A C 1
ATOM 3219 O O . ARG A 1 400 ? -53.542 -2.026 26.039 1.00 83.50 400 ARG A O 1
ATOM 3226 N N . CYS A 1 401 ? -51.845 -2.258 27.501 1.00 81.56 401 CYS A N 1
ATOM 3227 C CA . CYS A 1 401 ? -50.880 -2.840 26.573 1.00 81.56 401 CYS A CA 1
ATOM 3228 C C . CYS A 1 401 ? -50.753 -4.367 26.707 1.00 81.56 401 CYS A C 1
ATOM 3230 O O . CYS A 1 401 ? -50.121 -4.981 25.850 1.00 81.56 401 CYS A O 1
ATOM 3232 N N . GLU A 1 402 ? -51.341 -4.977 27.745 1.00 79.44 402 GLU A N 1
ATOM 3233 C CA . GLU A 1 402 ? -51.188 -6.401 28.091 1.00 79.44 402 GLU A CA 1
ATOM 3234 C C . GLU A 1 402 ? -51.615 -7.342 26.957 1.00 79.44 402 GLU A C 1
ATOM 3236 O O . GLU A 1 402 ? -50.894 -8.280 26.628 1.00 79.44 402 GLU A O 1
ATOM 3241 N N . PHE A 1 403 ? -52.733 -7.036 26.294 1.00 80.00 403 PHE A N 1
ATOM 3242 C CA . PHE A 1 403 ? -53.279 -7.845 25.195 1.00 80.00 403 PHE A CA 1
ATOM 3243 C C . PHE A 1 403 ? -53.231 -7.144 23.830 1.00 80.00 403 PHE A C 1
ATOM 3245 O O . PHE A 1 403 ? -53.636 -7.719 22.821 1.00 80.00 403 PHE A O 1
ATOM 3252 N N . ASN A 1 404 ? -52.731 -5.904 23.773 1.00 83.00 404 ASN A N 1
ATOM 3253 C CA . ASN A 1 404 ? -52.596 -5.149 22.529 1.00 83.00 404 ASN A CA 1
ATOM 3254 C C . ASN A 1 404 ? -51.293 -4.327 22.503 1.00 83.00 404 ASN A C 1
ATOM 3256 O O . ASN A 1 404 ? -51.285 -3.157 22.899 1.00 83.00 404 ASN A O 1
ATOM 3260 N N . PRO A 1 405 ? -50.199 -4.895 21.965 1.00 74.44 405 PRO A N 1
ATOM 3261 C CA . PRO A 1 405 ? -48.912 -4.213 21.870 1.00 74.44 405 PRO A CA 1
ATOM 3262 C C . PRO A 1 405 ? -48.932 -2.944 21.007 1.00 74.44 405 PRO A C 1
ATOM 3264 O O . PRO A 1 405 ? -48.039 -2.115 21.115 1.00 74.44 405 PRO A O 1
ATOM 3267 N N . TRP A 1 406 ? -49.941 -2.738 20.156 1.00 79.75 406 TRP A N 1
ATOM 3268 C CA . TRP A 1 406 ? -50.027 -1.537 19.318 1.00 79.75 406 TRP A CA 1
ATOM 3269 C C . TRP A 1 406 ? -50.454 -0.289 20.101 1.00 79.75 406 TRP A C 1
ATOM 3271 O O . TRP A 1 406 ? -50.145 0.827 19.687 1.00 79.75 406 TRP A O 1
ATOM 3281 N N . GLN A 1 407 ? -51.083 -0.461 21.269 1.00 82.31 407 GLN A N 1
ATOM 3282 C CA . GLN A 1 407 ? -51.423 0.637 22.189 1.00 82.31 407 GLN A CA 1
ATOM 3283 C C . GLN A 1 407 ? -50.191 1.238 22.887 1.00 82.31 407 GLN A C 1
ATOM 3285 O O . GLN A 1 407 ? -50.265 2.309 23.484 1.00 82.31 407 GLN A O 1
ATOM 3290 N N . MET A 1 408 ? -49.032 0.594 22.744 1.00 75.12 408 MET A N 1
ATOM 3291 C CA . MET A 1 408 ? -47.759 1.032 23.309 1.00 75.12 408 MET A CA 1
ATOM 3292 C C . MET A 1 408 ? -47.240 2.337 22.688 1.00 75.12 408 MET A C 1
ATOM 3294 O O . MET A 1 408 ? -46.638 3.151 23.387 1.00 75.12 408 MET A O 1
ATOM 3298 N N . LEU A 1 409 ? -47.468 2.554 21.387 1.00 81.25 409 LEU A N 1
ATOM 3299 C CA . LEU A 1 409 ? -47.051 3.780 20.696 1.00 81.25 409 LEU A CA 1
ATOM 3300 C C . LEU A 1 409 ? -47.811 5.016 21.218 1.00 81.25 409 LEU A C 1
ATOM 3302 O O . LEU A 1 409 ? -47.141 5.958 21.644 1.00 81.25 409 LEU A O 1
ATOM 3306 N N . PRO A 1 410 ? -49.160 4.997 21.298 1.00 84.88 410 PRO A N 1
ATOM 3307 C CA . PRO A 1 410 ? -49.929 6.052 21.953 1.00 84.88 410 PRO A CA 1
ATOM 3308 C C . PRO A 1 410 ? -49.483 6.346 23.388 1.00 84.88 410 PRO A C 1
ATOM 3310 O O . PRO A 1 410 ? -49.379 7.507 23.761 1.00 84.88 410 PRO A O 1
ATOM 3313 N N . CYS A 1 411 ? -49.172 5.323 24.191 1.00 81.69 411 CYS A N 1
ATOM 3314 C CA . CYS A 1 411 ? -48.694 5.523 25.563 1.00 81.69 411 CYS A CA 1
ATOM 3315 C C . CYS A 1 411 ? -47.322 6.218 25.618 1.00 81.69 411 CYS A C 1
ATOM 3317 O O . CYS A 1 411 ? -47.097 7.083 26.462 1.00 81.69 411 CYS A O 1
ATOM 3319 N N . ALA A 1 412 ? -46.401 5.881 24.711 1.00 78.50 412 ALA A N 1
ATOM 3320 C CA . ALA A 1 412 ? -45.115 6.572 24.614 1.00 78.50 412 ALA A CA 1
ATOM 3321 C C . ALA A 1 412 ? -45.274 8.027 24.132 1.00 78.50 412 ALA A C 1
ATOM 3323 O O . ALA A 1 412 ? -44.574 8.918 24.613 1.00 78.50 412 ALA A O 1
ATOM 3324 N N . GLU A 1 413 ? -46.203 8.281 23.209 1.00 83.12 413 GLU A N 1
ATOM 3325 C CA . GLU A 1 413 ? -46.543 9.626 22.738 1.00 83.12 413 GLU A CA 1
ATOM 3326 C C . GLU A 1 413 ? -47.184 10.469 23.851 1.00 83.12 413 GLU A C 1
ATOM 3328 O O . GLU A 1 413 ? -46.750 11.594 24.103 1.00 83.12 413 GLU A O 1
ATOM 3333 N N . GLU A 1 414 ? -48.119 9.892 24.607 1.00 84.06 414 GLU A N 1
ATOM 3334 C CA . GLU A 1 414 ? -48.730 10.496 25.794 1.00 84.06 414 GLU A CA 1
ATOM 3335 C C . GLU A 1 414 ? -47.672 10.863 26.847 1.00 84.06 414 GLU A C 1
ATOM 3337 O O . GLU A 1 414 ? -47.678 11.983 27.364 1.00 84.06 414 GLU A O 1
ATOM 3342 N N . ALA A 1 415 ? -46.699 9.979 27.099 1.00 79.75 415 ALA A N 1
ATOM 3343 C CA . ALA A 1 415 ? -45.561 10.266 27.970 1.00 79.75 415 ALA A CA 1
ATOM 3344 C C . ALA A 1 415 ? -44.743 11.463 27.458 1.00 79.75 415 ALA A C 1
ATOM 3346 O O . ALA A 1 415 ? -44.444 12.389 28.215 1.00 79.75 415 ALA A O 1
ATOM 3347 N N . MET A 1 416 ? -44.404 11.480 26.165 1.00 79.25 416 MET A N 1
ATOM 3348 C CA . MET A 1 416 ? -43.649 12.581 25.561 1.00 79.25 416 MET A CA 1
ATOM 3349 C C . MET A 1 416 ? -44.394 13.912 25.670 1.00 79.25 416 MET A C 1
ATOM 3351 O O . MET A 1 416 ? -43.757 14.924 25.947 1.00 79.25 416 MET A O 1
ATOM 3355 N N . HIS A 1 417 ? -45.720 13.921 25.503 1.00 83.19 417 HIS A N 1
ATOM 3356 C CA . HIS A 1 417 ? -46.546 15.116 25.679 1.00 83.19 417 HIS A CA 1
ATOM 3357 C C . HIS A 1 417 ? -46.638 15.559 27.138 1.00 83.19 417 HIS A C 1
ATOM 3359 O O . HIS A 1 417 ? -46.474 16.745 27.421 1.00 83.19 417 HIS A O 1
ATOM 3365 N N . ARG A 1 418 ? -46.847 14.617 28.060 1.00 82.56 418 ARG A N 1
ATOM 3366 C CA . ARG A 1 418 ? -46.977 14.877 29.497 1.00 82.56 418 ARG A CA 1
ATOM 3367 C C . ARG A 1 418 ? -45.705 15.458 30.102 1.00 82.56 418 ARG A C 1
ATOM 3369 O O . ARG A 1 418 ? -45.777 16.373 30.916 1.00 82.56 418 ARG A O 1
ATOM 3376 N N . PHE A 1 419 ? -44.550 14.923 29.721 1.00 81.06 419 PHE A N 1
ATOM 3377 C CA . PHE A 1 419 ? -43.267 15.357 30.265 1.00 81.06 419 PHE A CA 1
ATOM 3378 C C . PHE A 1 419 ? -42.639 16.511 29.477 1.00 81.06 419 PHE A C 1
ATOM 3380 O O . PHE A 1 419 ? -41.606 17.018 29.899 1.00 81.06 419 PHE A O 1
ATOM 3387 N N . ARG A 1 420 ? -43.236 16.962 28.363 1.00 78.44 420 ARG A N 1
ATOM 3388 C CA . ARG A 1 420 ? -42.687 18.017 27.496 1.00 78.44 420 ARG A CA 1
ATOM 3389 C C . ARG A 1 420 ? -42.482 19.338 28.246 1.00 78.44 420 ARG A C 1
ATOM 3391 O O . ARG A 1 420 ? -43.436 19.927 28.743 1.00 78.44 420 ARG A O 1
ATOM 3398 N N . ARG A 1 421 ? -41.256 19.872 28.214 1.00 76.62 421 ARG A N 1
ATOM 3399 C CA . ARG A 1 421 ? -40.941 21.258 28.612 1.00 76.62 421 ARG A CA 1
ATOM 3400 C C . ARG A 1 421 ? -40.451 22.079 27.410 1.00 76.62 421 ARG A C 1
ATOM 3402 O O . ARG A 1 421 ? -39.834 21.504 26.509 1.00 76.62 421 ARG A O 1
ATOM 3409 N N . PRO A 1 422 ? -40.701 23.402 27.372 1.00 71.06 422 PRO A N 1
ATOM 3410 C CA . PRO A 1 422 ? -40.275 24.264 26.264 1.00 71.06 422 PRO A CA 1
ATOM 3411 C C . PRO A 1 422 ? -38.746 24.300 26.069 1.00 71.06 422 PRO A C 1
ATOM 3413 O O . PRO A 1 422 ? -38.291 24.381 24.930 1.00 71.06 422 PRO A O 1
ATOM 3416 N N . ASP A 1 423 ? -37.959 24.107 27.135 1.00 73.00 423 ASP A N 1
ATOM 3417 C CA . ASP A 1 423 ? -36.489 24.229 27.113 1.00 73.00 423 ASP A CA 1
ATOM 3418 C C . ASP A 1 423 ? -35.726 22.922 26.839 1.00 73.00 423 ASP A C 1
ATOM 3420 O O . ASP A 1 423 ? -34.495 22.903 26.830 1.00 73.00 423 ASP A O 1
ATOM 3424 N N . PHE A 1 424 ? -36.420 21.809 26.582 1.00 75.19 424 PHE A N 1
ATOM 3425 C CA . PHE A 1 424 ? -35.781 20.495 26.418 1.00 75.19 424 PHE A CA 1
ATOM 3426 C C . PHE A 1 424 ? -34.726 20.428 25.321 1.00 75.19 424 PHE A C 1
ATOM 3428 O O . PHE A 1 424 ? -33.756 19.679 25.432 1.00 75.19 424 PHE A O 1
ATOM 3435 N N . TYR A 1 425 ? -34.879 21.226 24.271 1.00 71.75 425 TYR A N 1
ATOM 3436 C CA . TYR A 1 425 ? -33.905 21.259 23.191 1.00 71.75 425 TYR A CA 1
ATOM 3437 C C . TYR A 1 425 ? -32.519 21.720 23.681 1.00 71.75 425 TYR A C 1
ATOM 3439 O O . TYR A 1 425 ? -31.515 21.170 23.230 1.00 71.75 425 TYR A O 1
ATOM 3447 N N . ASN A 1 426 ? -32.454 22.651 24.643 1.00 71.88 426 ASN A N 1
ATOM 3448 C CA . ASN A 1 426 ? -31.199 23.113 25.243 1.00 71.88 426 ASN A CA 1
ATOM 3449 C C . ASN A 1 426 ? -30.551 22.012 26.086 1.00 71.88 426 ASN A C 1
ATOM 3451 O O . ASN A 1 426 ? -29.344 21.799 26.005 1.00 71.88 426 ASN A O 1
ATOM 3455 N N . SER A 1 427 ? -31.357 21.266 26.846 1.00 74.69 427 SER A N 1
ATOM 3456 C CA . SER A 1 427 ? -30.881 20.166 27.691 1.00 74.69 427 SER A CA 1
ATOM 3457 C C . SER A 1 427 ? -30.360 18.975 26.881 1.00 74.69 427 SER A C 1
ATOM 3459 O O . SER A 1 427 ? -29.413 18.314 27.305 1.00 74.69 427 SER A O 1
ATOM 3461 N N . PHE A 1 428 ? -30.950 18.707 25.710 1.00 81.19 428 PHE A N 1
ATOM 3462 C CA . PHE A 1 428 ? -30.556 17.595 24.843 1.00 81.19 428 PHE A CA 1
ATOM 3463 C C . PHE A 1 428 ? -29.413 17.929 23.883 1.00 81.19 428 PHE A C 1
ATOM 3465 O O . PHE A 1 428 ? -28.643 17.028 23.534 1.00 81.19 428 PHE A O 1
ATOM 3472 N N . SER A 1 429 ? -29.288 19.189 23.452 1.00 79.75 429 SER A N 1
ATOM 3473 C CA . SER A 1 429 ? -28.341 19.603 22.412 1.00 79.75 429 SER A CA 1
ATOM 3474 C C . SER A 1 429 ? -26.908 19.176 22.733 1.00 79.75 429 SER A C 1
ATOM 3476 O O . SER A 1 429 ? -26.314 19.556 23.741 1.00 79.75 429 SER A O 1
ATOM 3478 N N . GLY A 1 430 ? -26.345 18.327 21.874 1.00 73.31 430 GLY A N 1
ATOM 3479 C CA . GLY A 1 430 ? -24.994 17.800 22.018 1.00 73.31 430 GLY A CA 1
ATOM 3480 C C . GLY A 1 430 ? -24.772 16.884 23.227 1.00 73.31 430 GLY A C 1
ATOM 3481 O O . GLY A 1 430 ? -23.618 16.513 23.454 1.00 73.31 430 GLY A O 1
ATOM 3482 N N . ARG A 1 431 ? -25.818 16.516 23.982 1.00 82.75 431 ARG A N 1
ATOM 3483 C CA . ARG A 1 431 ? -25.757 15.666 25.186 1.00 82.75 431 ARG A CA 1
A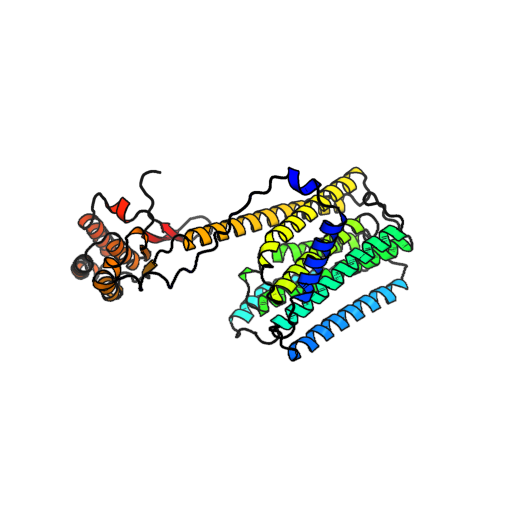TOM 3484 C C . ARG A 1 431 ? -26.544 14.365 25.054 1.00 82.75 431 ARG A C 1
ATOM 3486 O O . ARG A 1 431 ? -26.148 13.396 25.690 1.00 82.75 431 ARG A O 1
ATOM 3493 N N . LEU A 1 432 ? -27.582 14.308 24.217 1.00 86.31 432 LEU A N 1
ATOM 3494 C CA . LEU A 1 432 ? -28.363 13.093 23.968 1.00 86.31 432 LEU A CA 1
ATOM 3495 C C . LEU A 1 432 ? -28.097 12.514 22.571 1.00 86.31 432 LEU A C 1
ATOM 3497 O O . LEU A 1 432 ? -28.185 13.218 21.562 1.00 86.31 432 LEU A O 1
ATOM 3501 N N . SER A 1 433 ? -27.841 11.209 22.520 1.00 87.38 433 SER A N 1
ATOM 3502 C CA . SER A 1 433 ? -27.728 10.422 21.292 1.00 87.38 433 SER A CA 1
ATOM 3503 C C . SER A 1 433 ? -28.746 9.285 21.288 1.00 87.38 433 SER A C 1
ATOM 3505 O O . SER A 1 433 ? -28.768 8.455 22.193 1.00 87.38 433 SER A O 1
ATOM 3507 N N . VAL A 1 434 ? -29.567 9.204 20.246 1.00 86.81 434 VAL A N 1
ATOM 3508 C CA . VAL A 1 434 ? -30.555 8.132 20.085 1.00 86.81 434 VAL A CA 1
ATOM 3509 C C . VAL A 1 434 ? -30.174 7.269 18.890 1.00 86.81 434 VAL A C 1
ATOM 3511 O O . VAL A 1 434 ? -29.947 7.767 17.786 1.00 86.81 434 VAL A O 1
ATOM 3514 N N . LEU A 1 435 ? -30.093 5.960 19.106 1.00 81.69 435 LEU A N 1
ATOM 3515 C CA . LEU A 1 435 ? -29.917 4.991 18.030 1.00 81.69 435 LEU A CA 1
ATOM 3516 C C . LEU A 1 435 ? -31.269 4.706 17.381 1.00 81.69 435 LEU A C 1
ATOM 3518 O O . LEU A 1 435 ? -32.189 4.205 18.027 1.00 81.69 435 LEU A O 1
ATOM 3522 N N . VAL A 1 436 ? -31.368 5.019 16.093 1.00 79.75 436 VAL A N 1
ATOM 3523 C CA . VAL A 1 436 ? -32.567 4.813 15.285 1.00 79.75 436 VAL A CA 1
ATOM 3524 C C . VAL A 1 436 ? -32.206 3.941 14.094 1.00 79.75 436 VAL A C 1
ATOM 3526 O O . VAL A 1 436 ? -31.268 4.232 13.352 1.00 79.75 436 VAL A O 1
ATOM 3529 N N . THR A 1 437 ? -32.965 2.876 13.879 1.00 76.62 437 THR A N 1
ATOM 3530 C CA . THR A 1 437 ? -32.820 2.057 12.677 1.00 76.62 437 THR A CA 1
ATOM 3531 C C . THR A 1 437 ? -33.462 2.787 11.503 1.00 76.62 437 THR A C 1
ATOM 3533 O O . THR A 1 437 ? -34.667 3.028 11.506 1.00 76.62 437 THR A O 1
ATOM 3536 N N . ARG A 1 438 ? -32.663 3.162 10.500 1.00 68.81 438 ARG A N 1
ATOM 3537 C CA . ARG A 1 438 ? -33.173 3.691 9.232 1.00 68.81 438 ARG A CA 1
ATOM 3538 C C . ARG A 1 438 ? -33.399 2.522 8.282 1.00 68.81 438 ARG A C 1
ATOM 3540 O O . ARG A 1 438 ? -32.472 1.756 8.026 1.00 68.81 438 ARG A O 1
ATOM 3547 N N . ILE A 1 439 ? -34.620 2.420 7.771 1.00 70.00 439 ILE A N 1
ATOM 3548 C CA . ILE A 1 439 ? -34.975 1.530 6.667 1.00 70.00 439 ILE A CA 1
ATOM 3549 C C . ILE A 1 439 ? -34.998 2.400 5.410 1.00 70.00 439 ILE A C 1
ATOM 3551 O O . ILE A 1 439 ? -35.663 3.436 5.399 1.00 70.00 439 ILE A O 1
ATOM 3555 N N . ASP A 1 440 ? -34.217 2.035 4.397 1.00 67.88 440 ASP A N 1
ATOM 3556 C CA . ASP A 1 440 ? -34.109 2.774 3.137 1.00 67.88 440 ASP A CA 1
ATOM 3557 C C . ASP A 1 440 ? -34.328 1.827 1.949 1.00 67.88 440 ASP A C 1
ATOM 3559 O O . ASP A 1 440 ? -34.026 0.636 2.016 1.00 67.88 440 ASP A O 1
ATOM 3563 N N . PHE A 1 441 ? -34.846 2.359 0.843 1.00 69.81 441 PHE A N 1
ATOM 3564 C CA . PHE A 1 441 ? -35.087 1.588 -0.381 1.00 69.81 441 PHE A CA 1
ATOM 3565 C C . PHE A 1 441 ? -33.806 1.392 -1.210 1.00 69.81 441 PHE A C 1
ATOM 3567 O O . PHE A 1 441 ? -33.815 0.667 -2.205 1.00 69.81 441 PHE A O 1
ATOM 3574 N N . LYS A 1 442 ? -32.691 2.019 -0.805 1.00 50.84 442 LYS A N 1
ATOM 3575 C CA . LYS A 1 442 ? -31.362 1.866 -1.415 1.00 50.84 442 LYS A CA 1
ATOM 3576 C C . LYS A 1 442 ? -30.390 1.160 -0.455 1.00 50.84 442 LYS A C 1
ATOM 3578 O O . LYS A 1 442 ? -30.469 1.384 0.750 1.00 50.84 442 LYS A O 1
ATOM 3583 N N . PRO A 1 443 ? -29.439 0.346 -0.955 1.00 48.16 443 PRO A N 1
ATOM 3584 C CA . PRO A 1 443 ? -28.449 -0.311 -0.106 1.00 48.16 443 PRO A CA 1
ATOM 3585 C C . PRO A 1 443 ? -27.572 0.706 0.656 1.00 48.16 443 PRO A C 1
ATOM 3587 O O . PRO A 1 443 ? -27.105 1.663 0.035 1.00 48.16 443 PRO A O 1
ATOM 3590 N N . PRO A 1 444 ? -27.266 0.484 1.952 1.00 42.91 444 PRO A N 1
ATOM 3591 C CA . PRO A 1 444 ? -27.739 -0.618 2.795 1.00 42.91 444 PRO A CA 1
ATOM 3592 C C . PRO A 1 444 ? -29.200 -0.424 3.249 1.00 42.91 444 PRO A C 1
ATOM 3594 O O . PRO A 1 444 ? -29.537 0.587 3.855 1.00 42.91 444 PRO A O 1
ATOM 3597 N N . PHE A 1 445 ? -30.041 -1.437 2.999 1.00 48.03 445 PHE A N 1
ATOM 3598 C CA . PHE A 1 445 ? -31.499 -1.395 3.211 1.00 48.03 445 PHE A CA 1
ATOM 3599 C C . PHE A 1 445 ? -31.924 -1.160 4.670 1.00 48.03 445 PHE A C 1
ATOM 3601 O O . PHE A 1 445 ? -32.980 -0.589 4.931 1.00 48.03 445 PHE A O 1
ATOM 3608 N N . VAL A 1 446 ? -31.107 -1.598 5.631 1.00 49.00 446 VAL A N 1
ATOM 3609 C CA . VAL A 1 446 ? -31.318 -1.389 7.068 1.00 49.00 446 VAL A CA 1
ATOM 3610 C C . VAL A 1 446 ? -29.989 -0.970 7.677 1.00 49.00 446 VAL A C 1
ATOM 3612 O O . VAL A 1 446 ? -29.016 -1.723 7.632 1.00 49.00 446 VAL A O 1
ATOM 3615 N N . MET A 1 447 ? -29.930 0.233 8.245 1.00 57.88 447 MET A N 1
ATOM 3616 C CA . MET A 1 447 ? -28.720 0.750 8.880 1.00 57.88 447 MET A CA 1
ATOM 3617 C C . MET A 1 447 ? -29.058 1.392 10.223 1.00 57.88 447 MET A C 1
ATOM 3619 O O . MET A 1 447 ? -29.931 2.256 10.318 1.00 57.88 447 MET A O 1
ATOM 3623 N N . GLY A 1 448 ? -28.348 0.981 11.275 1.00 54.16 448 GLY A N 1
ATOM 3624 C CA . GLY A 1 448 ? -28.385 1.675 12.559 1.00 54.16 448 GLY A CA 1
ATOM 3625 C C . GLY A 1 448 ? -27.767 3.059 12.397 1.00 54.16 448 GLY A C 1
ATOM 3626 O O . GLY A 1 448 ? -26.586 3.176 12.075 1.00 54.16 448 GLY A O 1
ATOM 3627 N N . ASN A 1 449 ? -28.566 4.104 12.589 1.00 67.75 449 ASN A N 1
ATOM 3628 C CA . ASN A 1 449 ? -28.130 5.484 12.484 1.00 67.75 449 ASN A CA 1
ATOM 3629 C C . ASN A 1 449 ? -28.191 6.144 13.863 1.00 67.75 449 ASN A C 1
ATOM 3631 O O . ASN A 1 449 ? -29.217 6.119 14.543 1.00 67.75 449 ASN A O 1
ATOM 3635 N N . ARG A 1 450 ? -27.081 6.744 14.286 1.00 70.31 450 ARG A N 1
ATOM 3636 C CA . ARG A 1 450 ? -27.026 7.520 15.524 1.00 70.31 450 ARG A CA 1
ATOM 3637 C C . ARG A 1 450 ? -27.506 8.932 15.213 1.00 70.31 450 ARG A C 1
ATOM 3639 O O . ARG A 1 450 ? -26.860 9.642 14.447 1.00 70.31 450 ARG A O 1
ATOM 3646 N N . LYS A 1 451 ? -28.627 9.337 15.806 1.00 74.12 451 LYS A N 1
ATOM 3647 C CA . LYS A 1 451 ? -29.093 10.722 15.774 1.00 74.12 451 LYS A CA 1
ATOM 3648 C C . LYS A 1 451 ? -28.674 11.418 17.058 1.00 74.12 451 LYS A C 1
ATOM 3650 O O . LYS A 1 451 ? -29.125 11.058 18.141 1.00 74.12 451 LYS A O 1
ATOM 3655 N N . ASP A 1 452 ? -27.806 12.408 16.921 1.00 75.31 452 ASP A N 1
ATOM 3656 C CA . ASP A 1 452 ? -27.459 13.308 18.014 1.00 75.31 452 ASP A CA 1
ATOM 3657 C C . ASP A 1 452 ? -28.475 14.457 18.041 1.00 75.31 452 ASP A C 1
ATOM 3659 O O . ASP A 1 452 ? -28.886 14.944 16.987 1.00 75.31 452 ASP A O 1
ATOM 3663 N N . ALA A 1 453 ? -28.908 14.881 19.228 1.00 63.97 453 ALA A N 1
ATOM 3664 C CA . ALA A 1 453 ? -29.751 16.064 19.356 1.00 63.97 453 ALA A CA 1
ATOM 3665 C C . ALA A 1 453 ? -28.935 17.324 19.004 1.00 63.97 453 ALA A C 1
ATOM 3667 O O . ALA A 1 453 ? -27.867 17.558 19.574 1.00 63.97 453 ALA A O 1
ATOM 3668 N N . VAL A 1 454 ? -29.428 18.124 18.056 1.00 55.41 454 VAL A N 1
ATOM 3669 C CA . VAL A 1 454 ? -28.792 19.359 17.557 1.00 55.41 454 VAL A CA 1
ATOM 3670 C C . VAL A 1 454 ? -29.706 20.548 17.877 1.00 55.41 454 VAL A C 1
ATOM 3672 O O . VAL A 1 454 ? -30.928 20.389 17.868 1.00 55.41 454 VAL A O 1
ATOM 3675 N N . SER A 1 455 ? -29.144 21.721 18.197 1.00 43.09 455 SER A N 1
ATOM 3676 C CA . SER A 1 455 ? -29.938 22.933 18.445 1.00 43.09 455 SER A CA 1
ATOM 3677 C C . SER A 1 455 ? -30.698 23.368 17.187 1.00 43.09 455 SER A C 1
ATOM 3679 O O . SER A 1 455 ? -30.234 23.173 16.067 1.00 43.09 455 SER A O 1
ATOM 3681 N N . LYS A 1 456 ? -31.867 23.987 17.385 1.00 39.28 456 LYS A N 1
ATOM 3682 C CA . LYS A 1 456 ? -32.805 24.442 16.341 1.00 39.28 456 LYS A CA 1
ATOM 3683 C C . LYS A 1 456 ? -32.309 25.618 15.473 1.00 39.28 456 LYS A C 1
ATOM 3685 O O . LYS A 1 456 ? -33.105 26.198 14.748 1.00 39.28 456 LYS A O 1
ATOM 3690 N N . GLU A 1 457 ? -31.030 25.977 15.552 1.00 36.28 457 GLU A N 1
ATOM 3691 C CA . GLU A 1 457 ? -30.435 27.092 14.796 1.00 36.28 457 GLU A CA 1
ATOM 3692 C C . GLU A 1 457 ? -29.831 26.682 13.438 1.00 36.28 457 GLU A C 1
ATOM 3694 O O . GLU A 1 457 ? -29.086 27.457 12.850 1.00 36.28 457 GLU A O 1
ATOM 3699 N N . ASN A 1 458 ? -30.155 25.498 12.907 1.00 29.45 458 ASN A N 1
ATOM 3700 C CA . ASN A 1 458 ? -29.894 25.149 11.503 1.00 29.45 458 ASN A CA 1
ATOM 3701 C C . ASN A 1 458 ? -31.044 24.356 10.894 1.00 29.45 458 ASN A C 1
ATOM 3703 O O . ASN A 1 458 ? -31.433 23.334 11.509 1.00 29.45 458 ASN A O 1
#

pLDDT: mean 78.1, std 18.67, range [28.39, 97.44]

Organism: NCBI:txid91324

Solvent-accessible surface area (backbone atoms only — not comparable to full-atom values): 25680 Å² total; per-residue (Å²): 143,90,87,86,86,86,88,81,88,76,81,83,79,79,81,76,81,76,83,78,62,83,80,69,69,78,77,60,64,70,66,59,60,53,47,57,53,50,50,53,58,49,45,67,60,69,69,60,68,82,84,72,63,98,62,65,72,84,40,36,54,64,42,48,51,52,53,50,52,50,50,49,50,52,51,49,46,58,56,58,53,66,75,55,79,86,64,82,78,8,86,83,61,59,73,62,54,66,49,50,52,46,52,51,48,54,47,45,62,56,51,40,43,59,55,46,69,78,45,78,84,63,66,82,43,50,63,40,31,51,37,49,49,27,46,50,50,18,54,52,19,48,50,48,25,51,50,42,51,50,32,33,56,77,50,69,55,60,94,68,78,29,55,76,51,95,42,79,48,36,49,53,35,25,52,50,47,48,52,55,53,58,48,53,64,60,57,52,49,58,56,52,52,33,34,56,64,64,40,61,87,75,65,38,70,68,57,57,50,51,58,51,50,51,49,53,54,50,48,51,38,28,49,70,53,45,36,26,34,55,46,50,52,55,48,28,52,51,23,48,55,49,17,53,54,24,42,54,51,31,41,54,71,72,63,49,85,69,49,76,76,46,52,64,57,59,50,51,50,52,52,51,50,28,52,55,46,30,54,48,19,51,50,30,53,77,68,59,36,48,62,60,71,59,26,52,48,48,29,53,51,29,53,51,51,44,52,54,51,52,51,53,50,50,53,51,51,52,50,53,52,50,53,50,54,48,64,72,54,69,48,55,68,50,73,34,66,69,39,52,90,53,36,67,75,48,42,65,58,51,49,48,37,60,74,70,47,51,81,80,50,58,72,91,37,44,29,25,27,13,21,66,29,14,26,54,54,27,47,34,62,53,62,74,46,64,63,68,58,56,50,53,53,54,60,70,43,43,81,69,30,72,89,35,70,76,51,46,57,60,53,54,49,50,49,52,62,72,70,60,58,95,63,51,58,70,50,28,38,82,25,34,33,38,52,41,76,45,77,45,101,52,88,71,46,70,40,84,39,76,46,66,38,69,60,90,88,116

Secondary structure (DSSP, 8-state):
--SSSSS--------------TTSGGGS-HHHHHHHHHHHHHHHHHT--GGG----GGGTHHHHHHHHHHHHHHHHHHHHHTT-TTS-SSTT--THHHHHHHHHHHHHHHHHHHHHHHSPP--TTHHHHHHHHHHHHHHHHHHHHHHHHHHHHHTT--SS-------HHHHHHHHHHHHHHHHHHHTTHHHHHHHHTT-GGG--HHHHHHHHHHHHHHHHHHHTTTTSTTHHHHHHHHHHHHHHHHHHHHHHHTT-TTGGGGHHHHHHHHHHHHHHHHHHHHHHHHHT-S-HHHHHHHHHHHHHHHHHHHHHHHHHHHHHHHHHHHHHS--EEEEE---TTTTHHHHHHHHHIIIIIGGGS-GGGEEEEEETHHHHHHHHHHTT--HHHHHHHHHHHHHHHSS-GGGHHHHHHHHHHHH--TTHHHHHTTTEEEEEEEE-SSSSSEEEEEEE---TT-

Sequence (458 aa):
KKKAYEAKQAPEKELKLRRFSGAQLLQYPLETITSIRRDAVLGAFSLMELKELPVNLQHLLLPILGCSAHLAMMLMWKHRWGKLAKDPFGRRLWVSTPLLFSVLYVSLSYLGIRVMRMRPLFTDGVREALLVYNFYQTVFHIYLAYALLNAAGSAGMLWFGNQLVESFERIEVAKLVWLMYYNQYVHLLDTAFIVVRKKASQMTFLHLYKRVLLIWCWFLVLKAGCSTGDAYLAATIMSTTQAVTNLYSVLGLLGMKGHASWKPRVTEMHILSFVLQMVHAIYTLTYQTAPTALAILHFAVMGNLLVLFTDFHHQEIKGLKKDQRQMKRRRLVFSFDSSGWFYVYHYGVAKYLQAHVLPHLQQDQTAFSGSSGGALVAATLCADLSIDELVKHVISCQPRCEFNPWQMLPCAEEAMHRFRRPDFYNSFSGRLSVLVTRIDFKPPFVMGNRKDAVSKEN